Protein AF-A0A7X0P338-F1 (afdb_monomer_lite)

Sequence (722 aa):
MFGAGEASGPGDATGRALQEVAGAELYRRNAFRITGLSTYADRRAIRERRQKVNTALQVGADVDLGHDLPVEADEVRAAFDRLLDDPRRRLVDELFWLWDTPDATCPCVRSLHKDHDAAVRAHSAALDLEVGGPSSGRLELEKLWTEAAAQWKAILRRAAFWEHVRHRLAALDDRQLDESAVDVLRRELPSALVRPLIELAGRPGDQQGRRADLARRWPAPELVVDDRLEELAAPMYETLRTTLNAAGGLLDDGEPERAAGRVYGKVLPGLNRLNALVPHARHRRTRALREDVAILLNNCAMALLDSEGPAAGQRGRRWLDTARDLTTDPGTVETIEQNRNVLSQVTETFQTIKDEATALVRTGRPEVARAYLDYIEEQLGDVPGIERVARLRLDLGLTRVSPGPGPRYTSSVPYVPAPRRGRGLRVAFWVAVLAGAGLLLGQCSGTFSGWSSSAASESGRSTVFADAVADNVPAGSCVSSQAGWESGETGIPTVPCDEPHWGEVLGYVPLGEAVSPYPGGDQVRATAELECRRLQLRQERLPPNQYKIGYLLPGEKRWNKGGGRYENYAPCVVSRIGDEPYADSHVEDPPPLPHGVVVWMDLFGERIADNPPVGSCVRSRRTWGASPQSVDIVRCEEPHWAENGAYVKLYDPEDRWPGDARVFFKAEDECAEATSGIAPVALYRIDTIWPRKDRWEKKNGQIYAVCLVSRADGQELTGRLS

pLDDT: mean 83.09, std 17.4, range [24.38, 98.12]

Radius of gyration: 36.52 Å; chains: 1; bounding box: 109×52×108 Å

Structure (mmCIF, N/CA/C/O backbone):
data_AF-A0A7X0P338-F1
#
_entry.id   AF-A0A7X0P338-F1
#
loop_
_atom_site.group_PDB
_atom_site.id
_atom_site.type_symbol
_atom_site.label_atom_id
_atom_site.label_alt_id
_atom_site.label_comp_id
_atom_site.label_asym_id
_atom_site.label_entity_id
_atom_site.label_seq_id
_atom_site.pdbx_PDB_ins_code
_atom_site.Cartn_x
_atom_site.Cartn_y
_atom_site.Cartn_z
_atom_site.occupancy
_atom_site.B_iso_or_equiv
_atom_site.auth_seq_id
_atom_site.auth_comp_id
_atom_site.auth_asym_id
_atom_site.auth_atom_id
_atom_site.pdbx_PDB_model_num
ATOM 1 N N . MET A 1 1 ? 15.046 30.350 -15.600 1.00 40.16 1 MET A N 1
ATOM 2 C CA . MET A 1 1 ? 16.138 30.269 -16.600 1.00 40.16 1 MET A CA 1
ATOM 3 C C . MET A 1 1 ? 17.410 29.937 -15.826 1.00 40.16 1 MET A C 1
ATOM 5 O O . MET A 1 1 ? 17.505 30.444 -14.720 1.00 40.16 1 MET A O 1
ATOM 9 N N . PHE A 1 2 ? 18.296 29.091 -16.377 1.00 31.91 2 PHE A N 1
ATOM 10 C CA . PHE A 1 2 ? 19.268 28.180 -15.715 1.00 31.91 2 PHE A CA 1
ATOM 11 C C . PHE A 1 2 ? 18.597 26.873 -15.227 1.00 31.91 2 PHE A C 1
ATOM 13 O O . PHE A 1 2 ? 17.772 26.933 -14.329 1.00 31.91 2 PHE A O 1
ATOM 20 N N . GLY A 1 3 ? 18.801 25.670 -15.778 1.00 33.12 3 GLY A N 1
ATOM 21 C CA . GLY A 1 3 ? 19.659 25.209 -16.873 1.00 33.12 3 GLY A CA 1
ATOM 22 C C . GLY A 1 3 ? 20.661 24.149 -16.408 1.00 33.12 3 GLY A C 1
ATOM 23 O O . GLY A 1 3 ? 21.732 24.526 -15.957 1.00 33.12 3 GLY A O 1
ATOM 24 N N . ALA A 1 4 ? 20.314 22.866 -16.559 1.00 31.19 4 ALA A N 1
ATOM 25 C CA . ALA A 1 4 ? 21.199 21.755 -16.938 1.00 31.19 4 ALA A CA 1
ATOM 26 C C . ALA A 1 4 ? 20.333 20.489 -17.068 1.00 31.19 4 ALA A C 1
ATOM 28 O O . ALA A 1 4 ? 20.027 19.830 -16.081 1.00 31.19 4 ALA A O 1
ATOM 29 N N . GLY A 1 5 ? 19.870 20.194 -18.284 1.00 33.66 5 GLY A N 1
ATOM 30 C CA . GLY A 1 5 ? 19.345 18.869 -18.588 1.00 33.66 5 GLY A CA 1
ATOM 31 C C . GLY A 1 5 ? 20.522 17.905 -18.630 1.00 33.66 5 GLY A C 1
ATOM 32 O O . GLY A 1 5 ? 21.395 18.057 -19.485 1.00 33.66 5 GLY A O 1
ATOM 33 N N . GLU A 1 6 ? 20.561 16.948 -17.706 1.00 35.00 6 GLU A N 1
ATOM 34 C CA . GLU A 1 6 ? 21.364 15.746 -17.897 1.00 35.00 6 GLU A CA 1
ATOM 35 C C . GLU A 1 6 ? 20.928 15.121 -19.221 1.00 35.00 6 GLU A C 1
ATOM 37 O O . GLU A 1 6 ? 19.751 14.826 -19.440 1.00 35.00 6 GLU A O 1
ATOM 42 N N . ALA A 1 7 ? 21.864 15.008 -20.158 1.00 38.12 7 ALA A N 1
ATOM 43 C CA . ALA A 1 7 ? 21.600 14.351 -21.420 1.00 38.12 7 ALA A CA 1
ATOM 44 C C . ALA A 1 7 ? 21.310 12.872 -21.129 1.00 38.12 7 ALA A C 1
ATOM 46 O O . ALA A 1 7 ? 22.232 12.106 -20.859 1.00 38.12 7 ALA A O 1
ATOM 47 N N . SER A 1 8 ? 20.031 12.489 -21.172 1.00 53.72 8 SER A N 1
ATOM 48 C CA . SER A 1 8 ? 19.572 11.100 -21.220 1.00 53.72 8 SER A CA 1
ATOM 49 C C . SER A 1 8 ? 20.478 10.282 -22.143 1.00 53.72 8 SER A C 1
ATOM 51 O O . SER A 1 8 ? 20.498 10.523 -23.354 1.00 53.72 8 SER A O 1
ATOM 53 N N . GLY A 1 9 ? 21.235 9.333 -21.589 1.00 63.59 9 GLY A N 1
ATOM 54 C CA . GLY A 1 9 ? 22.092 8.453 -22.383 1.00 63.59 9 GLY A CA 1
ATOM 55 C C . GLY A 1 9 ? 21.292 7.641 -23.421 1.00 63.59 9 GLY A C 1
ATOM 56 O O . GLY A 1 9 ? 20.067 7.517 -23.301 1.00 63.59 9 GLY A O 1
ATOM 57 N N . PRO A 1 10 ? 21.953 7.050 -24.434 1.00 63.44 10 PRO A N 1
ATOM 58 C CA . PRO A 1 10 ? 21.315 6.220 -25.468 1.00 63.44 10 PRO A CA 1
ATOM 59 C C . PRO A 1 10 ? 20.356 5.149 -24.914 1.00 63.44 10 PRO A C 1
ATOM 61 O O . PRO A 1 10 ? 19.251 4.956 -25.438 1.00 63.44 10 PRO A O 1
ATOM 64 N N . GLY A 1 11 ? 20.737 4.512 -23.802 1.00 66.50 11 GLY A N 1
ATOM 65 C CA . GLY A 1 11 ? 19.905 3.551 -23.081 1.00 66.50 11 GLY A CA 1
ATOM 66 C C . GLY A 1 11 ? 18.591 4.133 -22.538 1.00 66.50 11 GLY A C 1
ATOM 67 O O . GLY A 1 11 ? 17.542 3.517 -22.709 1.00 66.50 11 GLY A O 1
ATOM 68 N N . ASP A 1 12 ? 18.601 5.336 -21.957 1.00 77.31 12 ASP A N 1
ATOM 69 C CA . ASP A 1 12 ? 17.399 5.974 -21.389 1.00 77.31 12 ASP A CA 1
ATOM 70 C C . ASP A 1 12 ? 16.365 6.325 -22.477 1.00 77.31 12 ASP A C 1
ATOM 72 O O . ASP A 1 12 ? 15.158 6.125 -22.328 1.00 77.31 12 ASP A O 1
ATOM 76 N N . ALA A 1 13 ? 16.831 6.768 -23.646 1.00 84.75 13 ALA A N 1
ATOM 77 C CA . ALA A 1 13 ? 15.952 6.997 -24.792 1.00 84.75 13 ALA A CA 1
ATOM 78 C C . ALA A 1 13 ? 15.356 5.694 -25.362 1.00 84.75 13 ALA A C 1
ATOM 80 O O . ALA A 1 13 ? 14.193 5.676 -25.765 1.00 84.75 13 ALA A O 1
ATOM 81 N N . THR A 1 14 ? 16.120 4.596 -25.359 1.00 88.75 14 THR A N 1
ATOM 82 C CA . THR A 1 14 ? 15.627 3.274 -25.785 1.00 88.75 14 THR A CA 1
ATOM 83 C C . THR A 1 14 ? 14.569 2.736 -24.817 1.00 88.75 14 THR A C 1
ATOM 85 O O . THR A 1 14 ? 13.528 2.243 -25.252 1.00 88.75 14 THR A O 1
ATOM 88 N N . GLY A 1 15 ? 14.784 2.901 -23.507 1.00 89.12 15 GLY A N 1
ATOM 89 C CA . GLY A 1 15 ? 13.795 2.568 -22.479 1.00 89.12 15 GLY A CA 1
ATOM 90 C C . GLY A 1 15 ? 12.488 3.343 -22.656 1.00 89.12 15 GLY A C 1
ATOM 91 O O . GLY A 1 15 ? 11.410 2.749 -22.628 1.00 89.12 15 GLY A O 1
ATOM 92 N N . ARG A 1 16 ? 12.565 4.650 -22.942 1.00 90.19 16 ARG A N 1
ATOM 93 C CA . ARG A 1 16 ? 11.381 5.465 -23.268 1.00 90.19 16 ARG A CA 1
ATOM 94 C C . ARG A 1 16 ? 10.661 4.981 -24.524 1.00 90.19 16 ARG A C 1
ATOM 96 O O . ARG A 1 16 ? 9.446 4.816 -24.486 1.00 90.19 16 ARG A O 1
ATOM 103 N N . ALA A 1 17 ? 11.384 4.687 -25.605 1.00 90.44 17 ALA A N 1
ATOM 104 C CA . ALA A 1 17 ? 10.788 4.159 -26.835 1.00 90.44 17 ALA A CA 1
ATOM 105 C C . ALA A 1 17 ? 10.034 2.837 -26.600 1.00 90.44 17 ALA A C 1
ATOM 107 O O . ALA A 1 17 ? 8.948 2.638 -27.146 1.00 90.44 17 ALA A O 1
ATOM 108 N N . LEU A 1 18 ? 10.581 1.959 -25.754 1.00 94.00 18 LEU A N 1
ATOM 109 C CA . LEU A 1 18 ? 9.932 0.718 -25.335 1.00 94.00 18 LEU A CA 1
ATOM 110 C C . LEU A 1 18 ? 8.663 0.986 -24.511 1.00 94.00 18 LEU A C 1
ATOM 112 O O . LEU A 1 18 ? 7.624 0.372 -24.745 1.00 94.00 18 LEU A O 1
ATOM 116 N N . GLN A 1 19 ? 8.716 1.933 -23.573 1.00 89.69 19 GLN A N 1
ATOM 117 C CA . GLN A 1 19 ? 7.554 2.323 -22.776 1.00 89.69 19 GLN A CA 1
ATOM 118 C C . GLN A 1 19 ? 6.448 2.980 -23.617 1.00 89.69 19 GLN A C 1
ATOM 120 O O . GLN A 1 19 ? 5.275 2.803 -23.299 1.00 89.69 19 GLN A O 1
ATOM 125 N N . GLU A 1 20 ? 6.783 3.724 -24.670 1.00 90.81 20 GLU A N 1
ATOM 126 C CA . GLU A 1 20 ? 5.802 4.375 -25.550 1.00 90.81 20 GLU A CA 1
ATOM 127 C C . GLU A 1 20 ? 4.949 3.370 -26.338 1.00 90.81 20 GLU A C 1
ATOM 129 O O . GLU A 1 20 ? 3.773 3.633 -26.578 1.00 90.81 20 GLU A O 1
ATOM 134 N N . VAL A 1 21 ? 5.518 2.225 -26.739 1.00 90.38 21 VAL A N 1
ATOM 135 C CA . VAL A 1 21 ? 4.800 1.221 -27.551 1.00 90.38 21 VAL A CA 1
ATOM 136 C C . VAL A 1 21 ? 4.042 0.184 -26.728 1.00 90.38 21 VAL A C 1
ATOM 138 O O . VAL A 1 21 ? 3.121 -0.443 -27.244 1.00 90.38 21 VAL A O 1
ATOM 141 N N . ALA A 1 22 ? 4.421 -0.009 -25.463 1.00 90.44 22 ALA A N 1
ATOM 142 C CA . ALA A 1 22 ? 3.969 -1.095 -24.592 1.00 90.44 22 ALA A CA 1
ATOM 143 C C . ALA A 1 22 ? 2.525 -0.933 -24.057 1.00 90.44 22 ALA A C 1
ATOM 145 O O . ALA A 1 22 ? 2.285 -1.100 -22.863 1.00 90.44 22 ALA A O 1
ATOM 146 N N . GLY A 1 23 ? 1.565 -0.586 -24.918 1.00 91.56 23 GLY A N 1
ATOM 147 C CA . GLY A 1 23 ? 0.136 -0.462 -24.593 1.00 91.56 23 GLY A CA 1
ATOM 148 C C . GLY A 1 23 ? -0.735 -1.551 -25.228 1.00 91.56 23 GLY A C 1
ATOM 149 O O . GLY A 1 23 ? -0.247 -2.394 -25.976 1.00 91.56 23 GLY A O 1
ATOM 150 N N . ALA A 1 24 ? -2.046 -1.523 -24.974 1.00 90.81 24 ALA A N 1
ATOM 151 C CA . ALA A 1 24 ? -3.003 -2.523 -25.483 1.00 90.81 24 ALA A CA 1
ATOM 152 C C . ALA A 1 24 ? -2.979 -2.710 -27.019 1.00 90.81 24 ALA A C 1
ATOM 154 O O . ALA A 1 24 ? -3.278 -3.790 -27.522 1.00 90.81 24 ALA A O 1
ATOM 155 N N . GLU A 1 25 ? -2.573 -1.676 -27.758 1.00 90.50 25 GLU A N 1
ATOM 156 C CA . GLU A 1 25 ? -2.472 -1.668 -29.223 1.00 90.50 25 GLU A CA 1
ATOM 157 C C . GLU A 1 25 ? -1.057 -2.021 -29.742 1.00 90.50 25 GLU A C 1
ATOM 159 O O . GLU A 1 25 ? -0.769 -1.782 -30.916 1.00 90.50 25 GLU A O 1
ATOM 164 N N . LEU A 1 26 ? -0.177 -2.584 -28.895 1.00 94.25 26 LEU A N 1
ATOM 165 C CA . LEU A 1 26 ? 1.248 -2.869 -29.158 1.00 94.25 26 LEU A CA 1
ATOM 166 C C . LEU A 1 26 ? 1.518 -3.417 -30.567 1.00 94.25 26 LEU A C 1
ATOM 168 O O . LEU A 1 26 ? 2.338 -2.877 -31.307 1.00 94.25 26 LEU A O 1
ATOM 172 N N . TYR A 1 27 ? 0.808 -4.477 -30.954 1.00 93.50 27 TYR A N 1
ATOM 173 C CA . TYR A 1 27 ? 0.992 -5.110 -32.261 1.00 93.50 27 TYR A CA 1
ATOM 174 C C . TYR A 1 27 ? 0.167 -4.460 -33.366 1.00 93.50 27 TYR A C 1
ATOM 176 O O . TYR A 1 27 ? 0.539 -4.570 -34.527 1.00 93.50 27 TYR A O 1
ATOM 184 N N . ARG A 1 28 ? -0.967 -3.822 -33.054 1.00 90.44 28 ARG A N 1
ATOM 185 C CA . ARG A 1 28 ? -1.828 -3.165 -34.056 1.00 90.44 28 ARG A CA 1
ATOM 186 C C . ARG A 1 28 ? -1.184 -1.900 -34.604 1.00 90.44 28 ARG A C 1
ATOM 188 O O . ARG A 1 28 ? -1.274 -1.642 -35.797 1.00 90.44 28 ARG A O 1
ATOM 195 N N . ARG A 1 29 ? -0.484 -1.163 -33.739 1.00 91.56 29 ARG A N 1
ATOM 196 C CA . ARG A 1 29 ? 0.234 0.073 -34.075 1.00 91.56 29 ARG A CA 1
ATOM 197 C C . ARG A 1 29 ? 1.711 -0.131 -34.413 1.00 91.56 29 ARG A C 1
ATOM 199 O O . ARG A 1 29 ? 2.430 0.851 -34.579 1.00 91.56 29 ARG A O 1
ATOM 206 N N . ASN A 1 30 ? 2.166 -1.379 -34.518 1.00 94.62 30 ASN A N 1
ATOM 207 C CA . ASN A 1 30 ? 3.540 -1.674 -34.904 1.00 94.62 30 ASN A CA 1
ATOM 208 C C . ASN A 1 30 ? 3.817 -1.147 -36.322 1.00 94.62 30 ASN A C 1
ATOM 210 O O . ASN A 1 30 ? 3.061 -1.418 -37.260 1.00 94.62 30 ASN A O 1
ATOM 214 N N . ALA A 1 31 ? 4.912 -0.408 -36.489 1.00 95.19 31 ALA A N 1
ATOM 215 C CA . ALA A 1 31 ? 5.184 0.282 -37.747 1.00 95.19 31 ALA A CA 1
ATOM 216 C C . ALA A 1 31 ? 5.443 -0.676 -38.929 1.00 95.19 31 ALA A C 1
ATOM 218 O O . ALA A 1 31 ? 5.090 -0.363 -40.070 1.00 95.19 31 ALA A O 1
ATOM 219 N N . PHE A 1 32 ? 6.008 -1.861 -38.679 1.00 94.88 32 PHE A N 1
ATOM 220 C CA . PHE A 1 32 ? 6.225 -2.874 -39.717 1.00 94.88 32 PHE A CA 1
ATOM 221 C C . PHE A 1 32 ? 4.931 -3.577 -40.122 1.00 94.88 32 PHE A C 1
ATOM 223 O O . PHE A 1 32 ? 4.767 -3.893 -41.300 1.00 94.88 32 PHE A O 1
ATOM 230 N N . ARG A 1 33 ? 3.985 -3.749 -39.184 1.00 92.81 33 ARG A N 1
ATOM 231 C CA . ARG A 1 33 ? 2.625 -4.206 -39.507 1.00 92.81 33 ARG A CA 1
ATOM 232 C C . ARG A 1 33 ? 1.974 -3.237 -40.478 1.00 92.81 33 ARG A C 1
ATOM 234 O O . ARG A 1 33 ? 1.698 -3.630 -41.600 1.00 92.81 33 ARG A O 1
ATOM 241 N N . ILE A 1 34 ? 1.838 -1.972 -40.074 1.00 92.50 34 ILE A N 1
ATOM 242 C CA . ILE A 1 34 ? 1.128 -0.932 -40.839 1.00 92.50 34 ILE A CA 1
ATOM 243 C C . ILE A 1 34 ? 1.720 -0.741 -42.245 1.00 92.50 34 ILE A C 1
ATOM 245 O O . ILE A 1 34 ? 0.997 -0.497 -43.206 1.00 92.50 34 ILE A O 1
ATOM 249 N N . THR A 1 35 ? 3.046 -0.809 -42.386 1.00 92.56 35 THR A N 1
ATOM 250 C CA . THR A 1 35 ? 3.714 -0.530 -43.672 1.00 92.56 35 THR A CA 1
ATOM 251 C C . THR A 1 35 ? 3.844 -1.755 -44.587 1.00 92.56 35 THR A C 1
ATOM 253 O O . THR A 1 35 ? 4.142 -1.600 -45.783 1.00 92.56 35 THR A O 1
ATOM 256 N N . GLY A 1 36 ? 3.642 -2.962 -44.046 1.00 90.44 36 GLY A N 1
ATOM 257 C CA . GLY A 1 36 ? 3.884 -4.231 -44.735 1.00 90.44 36 GLY A CA 1
ATOM 258 C C . GLY A 1 36 ? 5.360 -4.493 -45.047 1.00 90.44 36 GLY A C 1
ATOM 259 O O . GLY A 1 36 ? 5.674 -5.246 -45.969 1.00 90.44 36 GLY A O 1
ATOM 260 N N . LEU A 1 37 ? 6.280 -3.814 -44.356 1.00 93.62 37 LEU A N 1
ATOM 261 C CA . LEU A 1 37 ? 7.718 -3.961 -44.568 1.00 93.62 37 LEU A CA 1
ATOM 262 C C . LEU A 1 37 ? 8.303 -5.091 -43.720 1.00 93.62 37 LEU A C 1
ATOM 264 O O . LEU A 1 37 ? 7.866 -5.348 -42.600 1.00 93.62 37 LEU A O 1
ATOM 268 N N . SER A 1 38 ? 9.356 -5.716 -44.246 1.00 94.00 38 SER A N 1
ATOM 269 C CA . SER A 1 38 ? 10.217 -6.602 -43.463 1.00 94.00 38 SER A CA 1
ATOM 270 C C . SER A 1 38 ? 10.964 -5.816 -42.381 1.00 94.00 38 SER A C 1
ATOM 272 O O . SER A 1 38 ? 11.378 -4.675 -42.607 1.00 94.00 38 SER A O 1
ATOM 274 N N . THR A 1 39 ? 11.209 -6.450 -41.232 1.00 95.25 39 THR A N 1
ATOM 275 C CA . THR A 1 39 ? 12.086 -5.922 -40.169 1.00 95.25 39 THR A CA 1
ATOM 276 C C . THR A 1 39 ? 13.528 -5.710 -40.653 1.00 95.25 39 THR A C 1
ATOM 278 O O . THR A 1 39 ? 14.253 -4.870 -40.116 1.00 95.25 39 THR A O 1
ATOM 281 N N . TYR A 1 40 ? 13.923 -6.378 -41.742 1.00 93.62 40 TYR A N 1
ATOM 282 C CA . TYR A 1 40 ? 15.228 -6.229 -42.389 1.00 93.62 40 TYR A CA 1
ATOM 283 C C . TYR A 1 40 ? 15.287 -5.133 -43.459 1.00 93.62 40 TYR A C 1
ATOM 285 O O . TYR A 1 40 ? 16.376 -4.839 -43.955 1.00 93.62 40 TYR A O 1
ATOM 293 N N . ALA A 1 41 ? 14.170 -4.466 -43.773 1.00 93.75 41 ALA A N 1
ATOM 294 C CA . ALA A 1 41 ? 14.136 -3.426 -44.798 1.00 93.75 41 ALA A CA 1
ATOM 295 C C . ALA A 1 41 ? 15.127 -2.289 -44.484 1.00 93.75 41 ALA A C 1
ATOM 297 O O . ALA A 1 41 ? 15.068 -1.646 -43.429 1.00 93.75 41 ALA A O 1
ATOM 298 N N . ASP A 1 42 ? 16.049 -2.012 -45.403 1.00 91.56 42 ASP A N 1
ATOM 299 C CA . ASP A 1 42 ? 17.002 -0.915 -45.245 1.00 91.56 42 ASP A CA 1
ATOM 300 C C . ASP A 1 42 ? 16.332 0.462 -45.450 1.00 91.56 42 ASP A C 1
ATOM 302 O O . ASP A 1 42 ? 15.169 0.584 -45.851 1.00 91.56 42 ASP A O 1
ATOM 306 N N . ARG A 1 43 ? 17.063 1.550 -45.165 1.00 91.81 43 ARG A N 1
ATOM 307 C CA . ARG A 1 43 ? 16.535 2.921 -45.324 1.00 91.81 43 ARG A CA 1
ATOM 308 C C . ARG A 1 43 ? 16.075 3.214 -46.757 1.00 91.81 43 ARG A C 1
ATOM 310 O O . ARG A 1 43 ? 15.183 4.042 -46.945 1.00 91.81 43 ARG A O 1
ATOM 317 N N . ARG A 1 44 ? 16.672 2.569 -47.762 1.00 93.00 44 ARG A N 1
ATOM 318 C CA . ARG A 1 44 ? 16.313 2.755 -49.169 1.00 93.00 44 ARG A CA 1
ATOM 319 C C . ARG A 1 44 ? 14.981 2.074 -49.474 1.00 93.00 44 ARG A C 1
ATOM 321 O O . ARG A 1 44 ? 14.083 2.746 -49.976 1.00 93.00 44 ARG A O 1
ATOM 328 N N . ALA A 1 45 ? 14.824 0.809 -49.099 1.00 93.50 45 ALA A N 1
ATOM 329 C CA . ALA A 1 45 ? 13.593 0.042 -49.241 1.00 93.50 45 ALA A CA 1
ATOM 330 C C . ALA A 1 45 ? 12.418 0.724 -48.523 1.00 93.50 45 ALA A C 1
ATOM 332 O O . ALA A 1 45 ? 11.330 0.836 -49.091 1.00 93.50 45 ALA A O 1
ATOM 333 N N . ILE A 1 46 ? 12.646 1.273 -47.320 1.00 94.81 46 ILE A N 1
ATOM 334 C CA . ILE A 1 46 ? 11.627 2.041 -46.587 1.00 94.81 46 ILE A CA 1
ATOM 335 C C . ILE A 1 46 ? 11.185 3.277 -47.388 1.00 94.81 46 ILE A C 1
ATOM 337 O O . ILE A 1 46 ? 9.987 3.520 -47.537 1.00 94.81 46 ILE A O 1
ATOM 341 N N . ARG A 1 47 ? 12.125 4.055 -47.946 1.00 94.38 47 ARG A N 1
ATOM 342 C CA . ARG A 1 47 ? 11.811 5.256 -48.747 1.00 94.38 47 ARG A CA 1
ATOM 343 C C . ARG A 1 47 ? 11.104 4.920 -50.059 1.00 94.38 47 ARG A C 1
ATOM 345 O O . ARG A 1 47 ? 10.143 5.598 -50.418 1.00 94.38 47 ARG A O 1
ATOM 352 N N . GLU A 1 48 ? 11.550 3.877 -50.753 1.00 94.00 48 GLU A N 1
ATOM 353 C CA . GLU A 1 48 ? 10.924 3.398 -51.990 1.00 94.00 48 GLU A CA 1
ATOM 354 C C . GLU A 1 48 ? 9.480 2.939 -51.731 1.00 94.00 48 GLU A C 1
ATOM 356 O O . GLU A 1 48 ? 8.554 3.350 -52.439 1.00 94.00 48 GLU A O 1
ATOM 361 N N . ARG A 1 49 ? 9.253 2.169 -50.658 1.00 93.12 49 ARG A N 1
ATOM 362 C CA . ARG A 1 49 ? 7.910 1.752 -50.238 1.00 93.12 49 ARG A CA 1
ATOM 363 C C . ARG A 1 49 ? 7.044 2.945 -49.834 1.00 93.12 49 ARG A C 1
ATOM 365 O O . ARG A 1 49 ? 5.909 3.028 -50.301 1.00 93.12 49 ARG A O 1
ATOM 372 N N . ARG A 1 50 ? 7.573 3.891 -49.047 1.00 93.75 50 ARG A N 1
ATOM 373 C CA . ARG A 1 50 ? 6.873 5.129 -48.658 1.00 93.75 50 ARG A CA 1
ATOM 374 C C . ARG A 1 50 ? 6.392 5.905 -49.881 1.00 93.75 50 ARG A C 1
ATOM 376 O O . ARG A 1 50 ? 5.238 6.325 -49.919 1.00 93.75 50 ARG A O 1
ATOM 383 N N . GLN A 1 51 ? 7.250 6.073 -50.890 1.00 91.56 51 GLN A N 1
ATOM 384 C CA . GLN A 1 51 ? 6.891 6.777 -52.121 1.00 91.56 51 GLN A CA 1
ATOM 385 C C . GLN A 1 51 ? 5.758 6.061 -52.866 1.00 91.56 51 GLN A C 1
ATOM 387 O O . GLN A 1 51 ? 4.793 6.707 -53.280 1.00 91.56 51 GLN A O 1
ATOM 392 N N . LYS A 1 52 ? 5.844 4.731 -53.002 1.00 89.62 52 LYS A N 1
ATOM 393 C CA . LYS A 1 52 ? 4.815 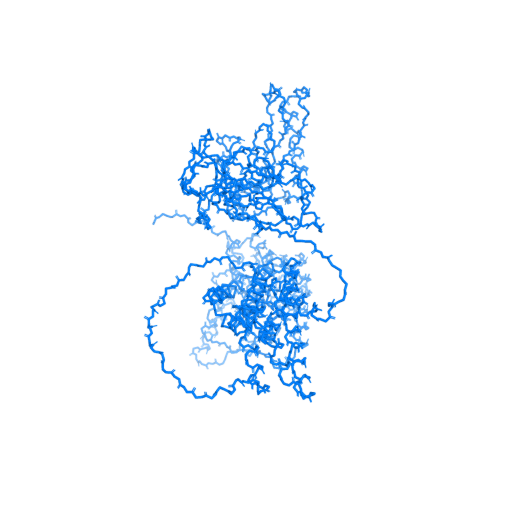3.918 -53.665 1.00 89.62 52 LYS A CA 1
ATOM 394 C C . LYS A 1 52 ? 3.463 4.021 -52.953 1.00 89.62 52 LYS A C 1
ATOM 396 O O . LYS A 1 52 ? 2.457 4.289 -53.603 1.00 89.62 52 LYS A O 1
ATOM 401 N N . VAL A 1 53 ? 3.452 3.853 -51.630 1.00 88.06 53 VAL A N 1
ATOM 402 C CA . VAL A 1 53 ? 2.231 3.882 -50.811 1.00 88.06 53 VAL A CA 1
ATOM 403 C C . VAL A 1 53 ? 1.602 5.277 -50.795 1.00 88.06 53 VAL A C 1
ATOM 405 O O . VAL A 1 53 ? 0.411 5.404 -51.056 1.00 88.06 53 VAL A O 1
ATOM 408 N N . ASN A 1 54 ? 2.388 6.340 -50.596 1.00 85.25 54 ASN A N 1
ATOM 409 C CA . ASN A 1 54 ? 1.863 7.709 -50.623 1.00 85.25 54 ASN A CA 1
ATOM 410 C C . ASN A 1 54 ? 1.265 8.083 -51.983 1.00 85.25 54 ASN A C 1
ATOM 412 O O . ASN A 1 54 ? 0.228 8.741 -52.025 1.00 85.25 54 ASN A O 1
ATOM 416 N N . THR A 1 55 ? 1.894 7.651 -53.080 1.00 85.94 55 THR A N 1
ATOM 417 C CA . THR A 1 55 ? 1.373 7.893 -54.434 1.00 85.94 55 THR A CA 1
ATOM 418 C C . THR A 1 55 ? 0.031 7.188 -54.630 1.00 85.94 55 THR A C 1
ATOM 420 O O . THR A 1 55 ? -0.905 7.798 -55.136 1.00 85.94 55 THR A O 1
ATOM 423 N N . ALA A 1 56 ? -0.090 5.933 -54.185 1.00 85.06 56 ALA A N 1
ATOM 424 C CA . ALA A 1 56 ? -1.330 5.168 -54.283 1.00 85.06 56 ALA A CA 1
ATOM 425 C C . ALA A 1 56 ? -2.466 5.774 -53.431 1.00 85.06 56 ALA A C 1
ATOM 427 O O . ALA A 1 56 ? -3.576 5.948 -53.931 1.00 85.06 56 ALA A O 1
ATOM 428 N N . LEU A 1 57 ? -2.167 6.209 -52.200 1.00 82.81 57 LEU A N 1
ATOM 429 C CA . LEU A 1 57 ? -3.129 6.896 -51.330 1.00 82.81 57 LEU A CA 1
ATOM 430 C C . LEU A 1 57 ? -3.592 8.246 -51.908 1.00 82.81 57 LEU A C 1
ATOM 432 O O . LEU A 1 57 ? -4.762 8.594 -51.788 1.00 82.81 57 LEU A O 1
ATOM 436 N N . GLN A 1 58 ? -2.704 9.007 -52.560 1.00 81.81 58 GLN A N 1
ATOM 437 C CA . GLN A 1 58 ? -3.057 10.285 -53.199 1.00 81.81 58 GLN A CA 1
ATOM 438 C C . GLN A 1 58 ? -4.039 10.128 -54.365 1.00 81.81 58 GLN A C 1
ATOM 440 O O . GLN A 1 58 ? -4.842 11.026 -54.606 1.00 81.81 58 GLN A O 1
ATOM 445 N N . VAL A 1 59 ? -3.979 9.005 -55.085 1.00 84.62 59 VAL A N 1
ATOM 446 C CA . VAL A 1 59 ? -4.877 8.718 -56.215 1.00 84.62 59 VAL A CA 1
ATOM 447 C C . VAL A 1 59 ? -6.107 7.896 -55.810 1.00 84.62 59 VAL A C 1
ATOM 449 O O . VAL A 1 59 ? -6.879 7.501 -56.680 1.00 84.62 59 VAL A O 1
ATOM 452 N N . GLY A 1 60 ? -6.297 7.636 -54.510 1.00 78.00 60 GLY A N 1
ATOM 453 C CA . GLY A 1 60 ? -7.416 6.846 -53.986 1.00 78.00 60 GLY A CA 1
ATOM 454 C C . GLY A 1 60 ? -7.388 5.371 -54.402 1.00 78.00 60 GLY A C 1
ATOM 455 O O . GLY A 1 60 ? -8.438 4.735 -54.439 1.00 78.00 60 GLY A O 1
ATOM 456 N N . ALA A 1 61 ? -6.216 4.841 -54.763 1.00 79.12 61 ALA A N 1
ATOM 457 C CA . ALA A 1 61 ? -6.055 3.431 -55.096 1.00 79.12 61 ALA A CA 1
ATOM 458 C C . ALA A 1 61 ? -5.955 2.588 -53.822 1.00 79.12 61 ALA A C 1
ATOM 460 O O . ALA A 1 61 ? -5.343 3.010 -52.839 1.00 79.12 61 ALA A O 1
ATOM 461 N N . ASP A 1 62 ? -6.514 1.379 -53.876 1.00 73.31 62 ASP A N 1
ATOM 462 C CA . ASP A 1 62 ? -6.337 0.395 -52.814 1.00 73.31 62 ASP A CA 1
ATOM 463 C C . ASP A 1 62 ? -4.858 -0.008 -52.717 1.00 73.31 62 ASP A C 1
ATOM 465 O O . ASP A 1 62 ? -4.181 -0.224 -53.732 1.00 73.31 62 ASP A O 1
ATOM 469 N N . VAL A 1 63 ? -4.335 -0.051 -51.494 1.00 74.50 63 VAL A N 1
ATOM 470 C CA . VAL A 1 63 ? -2.925 -0.331 -51.230 1.00 74.50 63 VAL A CA 1
ATOM 471 C C . VAL A 1 63 ? -2.827 -1.671 -50.537 1.00 74.50 63 VAL A C 1
ATOM 473 O O . VAL A 1 63 ? -3.186 -1.804 -49.374 1.00 74.50 63 VAL A O 1
ATOM 476 N N . ASP A 1 64 ? -2.235 -2.644 -51.223 1.00 77.81 64 ASP A N 1
ATOM 477 C CA . ASP A 1 64 ? -1.854 -3.897 -50.586 1.00 77.81 64 ASP A CA 1
ATOM 478 C C . ASP A 1 64 ? -0.712 -3.650 -49.584 1.00 77.81 64 ASP A C 1
ATOM 480 O O . ASP A 1 64 ? 0.458 -3.473 -49.959 1.00 77.81 64 ASP A O 1
ATOM 484 N N . LEU A 1 65 ? -1.076 -3.594 -48.303 1.00 76.88 65 LEU A N 1
ATOM 485 C CA . LEU A 1 65 ? -0.177 -3.494 -47.153 1.00 76.88 65 LEU A CA 1
ATOM 486 C C . LEU A 1 65 ? 0.214 -4.872 -46.594 1.00 76.88 65 LEU A C 1
ATOM 488 O O . LEU A 1 65 ? 0.948 -4.943 -45.613 1.00 76.88 65 LEU A O 1
ATOM 492 N N . GLY A 1 66 ? -0.228 -5.968 -47.220 1.00 70.81 66 GLY A N 1
ATOM 493 C CA . GLY A 1 66 ? 0.026 -7.329 -46.751 1.00 70.81 66 GLY A CA 1
ATOM 494 C C . GLY A 1 66 ? -0.835 -7.751 -45.556 1.00 70.81 66 GLY A C 1
ATOM 495 O O . GLY A 1 66 ? -0.520 -8.747 -44.903 1.00 70.81 66 GLY A O 1
ATOM 496 N N . HIS A 1 67 ? -1.899 -7.002 -45.247 1.00 73.56 67 HIS A N 1
ATOM 497 C CA . HIS A 1 67 ? -2.885 -7.328 -44.217 1.00 73.56 67 HIS A CA 1
ATOM 498 C C . HIS A 1 67 ? -4.243 -6.669 -44.501 1.00 73.56 67 HIS A C 1
ATOM 500 O O . HIS A 1 67 ? -4.300 -5.591 -45.087 1.00 73.56 67 HIS A O 1
ATOM 506 N N . ASP A 1 68 ? -5.315 -7.241 -43.952 1.00 71.44 68 ASP A N 1
ATOM 507 C CA . ASP A 1 68 ? -6.685 -6.720 -44.103 1.00 71.44 68 ASP A CA 1
ATOM 508 C C . ASP A 1 68 ? -7.091 -5.719 -43.000 1.00 71.44 68 ASP A C 1
ATOM 510 O O . ASP A 1 68 ? -8.274 -5.428 -42.817 1.00 71.44 68 ASP A O 1
ATOM 514 N N . LEU A 1 69 ? -6.139 -5.215 -42.200 1.00 68.56 69 LEU A N 1
ATOM 515 C CA . LEU A 1 69 ? -6.466 -4.228 -41.171 1.00 68.56 69 LEU A CA 1
ATOM 516 C C . LEU A 1 69 ? -6.851 -2.872 -41.780 1.00 68.56 69 LEU A C 1
ATOM 518 O O . LEU A 1 69 ? -6.118 -2.373 -42.637 1.00 68.56 69 LEU A O 1
ATOM 522 N N . PRO A 1 70 ? -7.913 -2.225 -41.267 1.00 71.69 70 PRO A N 1
ATOM 523 C CA . PRO A 1 70 ? -8.200 -0.839 -41.599 1.00 71.69 70 PRO A CA 1
ATOM 524 C C . PRO A 1 70 ? -7.122 0.059 -40.979 1.00 71.69 70 PRO A C 1
ATOM 526 O O . PRO A 1 70 ? -6.925 0.038 -39.764 1.00 71.69 70 PRO A O 1
ATOM 529 N N . VAL A 1 71 ? -6.420 0.826 -41.813 1.00 78.50 71 VAL A N 1
ATOM 530 C CA . VAL A 1 71 ? -5.418 1.812 -41.384 1.00 78.50 71 VAL A CA 1
ATOM 531 C C . VAL A 1 71 ? -5.645 3.126 -42.113 1.00 78.50 71 VAL A C 1
ATOM 533 O O . VAL A 1 71 ? -5.848 3.156 -43.328 1.00 78.50 71 VAL A O 1
ATOM 536 N N . GLU A 1 72 ? -5.599 4.226 -41.370 1.00 84.06 72 GLU A N 1
ATOM 537 C CA . GLU A 1 72 ? -5.800 5.553 -41.945 1.00 84.06 72 GLU A CA 1
ATOM 538 C C . GLU A 1 72 ? -4.522 6.053 -42.636 1.00 84.06 72 GLU A C 1
ATOM 540 O O . GLU A 1 72 ? -3.397 5.739 -42.235 1.00 84.06 72 GLU A O 1
ATOM 545 N N . ALA A 1 73 ? -4.666 6.896 -43.664 1.00 84.06 73 ALA A N 1
ATOM 546 C CA . ALA A 1 73 ? -3.523 7.406 -44.430 1.00 84.06 73 ALA A CA 1
ATOM 547 C C . ALA A 1 73 ? -2.487 8.147 -43.557 1.00 84.06 73 ALA A C 1
ATOM 549 O O . ALA A 1 73 ? -1.287 8.094 -43.834 1.00 84.06 73 ALA A O 1
ATOM 550 N N . ASP A 1 74 ? -2.935 8.826 -42.498 1.00 86.19 74 ASP A N 1
ATOM 551 C CA . ASP A 1 74 ? -2.054 9.510 -41.547 1.00 86.19 74 ASP A CA 1
ATOM 552 C C . ASP A 1 74 ? -1.291 8.533 -40.643 1.00 86.19 74 ASP A C 1
ATOM 554 O O . ASP A 1 74 ? -0.119 8.768 -40.348 1.00 86.19 74 ASP A O 1
ATOM 558 N N . GLU A 1 75 ? -1.896 7.400 -40.273 1.00 88.56 75 GLU A N 1
ATOM 559 C CA . GLU A 1 75 ? -1.226 6.346 -39.499 1.00 88.56 75 GLU A CA 1
ATOM 560 C C . GLU A 1 75 ? -0.118 5.681 -40.320 1.00 88.56 75 GLU A C 1
ATOM 562 O O . GLU A 1 75 ? 0.985 5.458 -39.820 1.00 88.56 75 GLU A O 1
ATOM 567 N N . VAL A 1 76 ? -0.371 5.448 -41.611 1.00 89.69 76 VAL A N 1
ATOM 568 C CA . VAL A 1 76 ? 0.629 4.917 -42.546 1.00 89.69 76 VAL A CA 1
ATOM 569 C C . VAL A 1 76 ? 1.822 5.868 -42.683 1.00 89.69 76 VAL A C 1
ATOM 571 O O . VAL A 1 76 ? 2.975 5.430 -42.647 1.00 89.69 76 VAL A O 1
ATOM 574 N N . ARG A 1 77 ? 1.577 7.182 -42.797 1.00 88.69 77 ARG A N 1
ATOM 575 C CA . ARG A 1 77 ? 2.652 8.193 -42.841 1.00 88.69 77 ARG A CA 1
ATOM 576 C C . ARG A 1 77 ? 3.462 8.207 -41.547 1.00 88.69 77 ARG A C 1
ATOM 578 O O . ARG A 1 77 ? 4.687 8.123 -41.617 1.00 88.69 77 ARG A O 1
ATOM 585 N N . ALA A 1 78 ? 2.786 8.236 -40.398 1.00 91.25 78 ALA A N 1
ATOM 586 C CA . ALA A 1 78 ? 3.429 8.222 -39.088 1.00 91.25 78 ALA A CA 1
ATOM 587 C C . ALA A 1 78 ? 4.272 6.954 -38.865 1.00 91.25 78 ALA A C 1
ATOM 589 O O . ALA A 1 78 ? 5.355 7.035 -38.286 1.00 91.25 78 ALA A O 1
ATOM 590 N N . ALA A 1 79 ? 3.826 5.797 -39.365 1.00 93.69 79 ALA A N 1
ATOM 591 C CA . ALA A 1 79 ? 4.593 4.556 -39.314 1.00 93.69 79 ALA A CA 1
ATOM 592 C C . ALA A 1 79 ? 5.891 4.647 -40.136 1.00 93.69 79 ALA A C 1
ATOM 594 O O . ALA A 1 79 ? 6.953 4.264 -39.647 1.00 93.69 79 ALA A O 1
ATOM 595 N N . PHE A 1 80 ? 5.851 5.210 -41.351 1.00 95.12 80 PHE A N 1
ATOM 596 C CA . PHE A 1 80 ? 7.070 5.430 -42.138 1.00 95.12 80 PHE A CA 1
ATOM 597 C C . PHE A 1 80 ? 8.037 6.420 -41.481 1.00 95.12 80 PHE A C 1
ATOM 599 O O . PHE A 1 80 ? 9.241 6.165 -41.484 1.00 95.12 80 PHE A O 1
ATOM 606 N N . ASP A 1 81 ? 7.533 7.529 -40.936 1.00 92.62 81 ASP A N 1
ATOM 607 C CA . ASP A 1 81 ? 8.359 8.511 -40.219 1.00 92.62 81 ASP A CA 1
ATOM 608 C C . ASP A 1 81 ? 9.024 7.859 -39.001 1.00 92.62 81 ASP A C 1
ATOM 610 O O . ASP A 1 81 ? 10.239 7.931 -38.831 1.00 92.62 81 ASP A O 1
ATOM 614 N N . ARG A 1 82 ? 8.265 7.070 -38.234 1.00 91.88 82 ARG A N 1
ATOM 615 C CA . ARG A 1 82 ? 8.780 6.309 -37.091 1.00 91.88 82 ARG A CA 1
ATOM 616 C C . ARG A 1 82 ? 9.915 5.343 -37.459 1.00 91.88 82 ARG A C 1
ATOM 618 O O . ARG A 1 82 ? 10.862 5.224 -36.686 1.00 91.88 82 ARG A O 1
ATOM 625 N N . LEU A 1 83 ? 9.852 4.685 -38.621 1.00 94.56 83 LEU A N 1
ATOM 626 C CA . LEU A 1 83 ? 10.913 3.785 -39.103 1.00 94.56 83 LEU A CA 1
ATOM 627 C C . LEU A 1 83 ? 12.166 4.519 -39.614 1.00 94.56 83 LEU A C 1
ATOM 629 O O . LEU A 1 83 ? 13.245 3.921 -39.656 1.00 94.56 83 LEU A O 1
ATOM 633 N N . LEU A 1 84 ? 12.033 5.777 -40.048 1.00 92.94 84 LEU A N 1
ATOM 634 C CA . LEU A 1 84 ? 13.119 6.561 -40.647 1.00 92.94 84 LEU A CA 1
ATOM 635 C C . LEU A 1 84 ? 13.823 7.488 -39.651 1.00 92.94 84 LEU A C 1
ATOM 637 O O . LEU A 1 84 ? 15.035 7.676 -39.779 1.00 92.94 84 LEU A O 1
ATOM 641 N N . ASP A 1 85 ? 13.083 8.055 -38.699 1.00 90.50 85 ASP A N 1
ATOM 642 C CA . ASP A 1 85 ? 13.542 9.187 -37.890 1.00 90.50 85 ASP A CA 1
ATOM 643 C C . ASP A 1 85 ? 14.322 8.766 -36.639 1.00 90.50 85 ASP A C 1
ATOM 645 O O . ASP A 1 85 ? 15.292 9.432 -36.274 1.00 90.50 85 ASP A O 1
ATOM 649 N N . ASP A 1 86 ? 13.931 7.665 -35.984 1.00 89.69 86 ASP A N 1
ATOM 650 C CA . ASP A 1 86 ? 14.569 7.207 -34.744 1.00 89.69 86 ASP A CA 1
ATOM 651 C C . ASP A 1 86 ? 14.914 5.704 -34.795 1.00 89.69 86 ASP A C 1
ATOM 653 O O . ASP A 1 86 ? 14.019 4.852 -34.716 1.00 89.69 86 ASP A O 1
ATOM 657 N N . PRO A 1 87 ? 16.211 5.342 -34.876 1.00 92.00 87 PRO A N 1
ATOM 658 C CA . PRO A 1 87 ? 16.644 3.948 -34.944 1.00 92.00 87 PRO A CA 1
ATOM 659 C C . PRO A 1 87 ? 16.322 3.155 -33.665 1.00 92.00 87 PRO A C 1
ATOM 661 O O . PRO A 1 87 ? 16.163 1.939 -33.739 1.00 92.00 87 PRO A O 1
ATOM 664 N N . ARG A 1 88 ? 16.169 3.811 -32.504 1.00 91.62 88 ARG A N 1
ATOM 665 C CA . ARG A 1 88 ? 15.787 3.155 -31.239 1.00 91.62 88 ARG A CA 1
ATOM 666 C C . ARG A 1 88 ? 14.331 2.724 -31.270 1.00 91.62 88 ARG A C 1
ATOM 668 O O . ARG A 1 88 ? 14.017 1.595 -30.903 1.00 91.62 88 ARG A O 1
ATOM 675 N N . ARG A 1 89 ? 13.445 3.600 -31.759 1.00 92.94 89 ARG A N 1
ATOM 676 C CA . ARG A 1 89 ? 12.026 3.272 -31.969 1.00 92.94 89 ARG A CA 1
ATOM 677 C C . ARG A 1 89 ? 11.879 2.159 -32.994 1.00 92.94 89 ARG A C 1
ATOM 679 O O . ARG A 1 89 ? 11.192 1.187 -32.711 1.00 92.94 89 ARG A O 1
ATOM 686 N N . ARG A 1 90 ? 12.604 2.251 -34.114 1.00 94.75 90 ARG A N 1
ATOM 687 C CA . ARG A 1 90 ? 12.668 1.176 -35.107 1.00 94.75 90 ARG A CA 1
ATOM 688 C C . ARG A 1 90 ? 13.090 -0.158 -34.481 1.00 94.75 90 ARG A C 1
ATOM 690 O O . ARG A 1 90 ? 12.400 -1.145 -34.692 1.00 94.75 90 ARG A O 1
ATOM 697 N N . LEU A 1 91 ? 14.183 -0.194 -33.713 1.00 95.44 91 LEU A N 1
ATOM 698 C CA . LEU A 1 91 ? 14.663 -1.422 -33.065 1.00 95.44 91 LEU A CA 1
ATOM 699 C C . LEU A 1 91 ? 13.604 -2.024 -32.128 1.00 95.44 91 LEU A C 1
ATOM 701 O O . LEU A 1 91 ? 13.395 -3.232 -32.126 1.00 95.44 91 LEU A O 1
ATOM 705 N N . VAL A 1 92 ? 12.904 -1.185 -31.363 1.00 96.12 92 VAL A N 1
ATOM 706 C CA . VAL A 1 92 ? 11.784 -1.610 -30.513 1.00 96.12 92 VAL A CA 1
ATOM 707 C C . VAL A 1 92 ? 10.635 -2.193 -31.346 1.00 96.12 92 VAL A C 1
ATOM 709 O O . VAL A 1 92 ? 10.115 -3.248 -30.997 1.00 96.12 92 VAL A O 1
ATOM 712 N N . ASP A 1 93 ? 10.255 -1.559 -32.457 1.00 96.25 93 ASP A N 1
ATOM 713 C CA . ASP A 1 93 ? 9.242 -2.102 -33.370 1.00 96.25 93 ASP A CA 1
ATOM 714 C C . ASP A 1 93 ? 9.687 -3.437 -34.002 1.00 96.25 93 ASP A C 1
ATOM 716 O O . ASP A 1 93 ? 8.849 -4.319 -34.187 1.00 96.25 93 ASP A O 1
ATOM 720 N N . GLU A 1 94 ? 10.987 -3.628 -34.272 1.00 96.50 94 GLU A N 1
ATOM 721 C CA . GLU A 1 94 ? 11.538 -4.908 -34.749 1.00 96.50 94 GLU A CA 1
ATOM 722 C C . GLU A 1 94 ? 11.356 -6.020 -33.697 1.00 96.50 94 GLU A C 1
ATOM 724 O O . GLU A 1 94 ? 10.977 -7.131 -34.060 1.00 96.50 94 GLU A O 1
ATOM 729 N N . LEU A 1 95 ? 11.545 -5.738 -32.398 1.00 97.00 95 LEU A N 1
ATOM 730 C CA . LEU A 1 95 ? 11.343 -6.719 -31.311 1.00 97.00 95 LEU A CA 1
ATOM 731 C C . LEU A 1 95 ? 9.899 -7.214 -31.187 1.00 97.00 95 LEU A C 1
ATOM 733 O O . LEU A 1 95 ? 9.662 -8.302 -30.673 1.00 97.00 95 LEU A O 1
ATOM 737 N N . PHE A 1 96 ? 8.925 -6.412 -31.610 1.00 97.31 96 PHE A N 1
ATOM 738 C CA . PHE A 1 96 ? 7.509 -6.768 -31.533 1.00 97.31 96 PHE A CA 1
ATOM 739 C C . PHE A 1 96 ? 6.930 -7.168 -32.890 1.00 97.31 96 PHE A C 1
ATOM 741 O O . PHE A 1 96 ? 5.710 -7.192 -33.044 1.00 97.31 96 PHE A O 1
ATOM 748 N N . TRP A 1 97 ? 7.775 -7.498 -33.869 1.00 96.69 97 TRP A N 1
ATOM 749 C CA . TRP A 1 97 ? 7.331 -7.926 -35.191 1.00 96.69 97 TRP A CA 1
ATOM 750 C C . TRP A 1 97 ? 8.083 -9.151 -35.714 1.00 96.69 97 TRP A C 1
ATOM 752 O O . TRP A 1 97 ? 8.897 -9.746 -35.022 1.00 96.69 97 TRP A O 1
ATOM 762 N N . LEU A 1 98 ? 7.745 -9.588 -36.924 1.00 96.06 98 LEU A N 1
ATOM 763 C CA . LEU A 1 98 ? 8.190 -10.868 -37.469 1.00 96.06 98 LEU A CA 1
ATOM 764 C C . LEU A 1 98 ? 9.623 -10.794 -38.016 1.00 96.06 98 LEU A C 1
ATOM 766 O O . LEU A 1 98 ? 9.979 -9.859 -38.739 1.00 96.06 98 LEU A O 1
ATOM 770 N N . TRP A 1 99 ? 10.438 -11.793 -37.683 1.00 95.50 99 TRP A N 1
ATOM 771 C CA . TRP A 1 99 ? 11.845 -11.920 -38.072 1.00 95.50 99 TRP A CA 1
ATOM 772 C C . TRP A 1 99 ? 12.072 -12.971 -39.162 1.00 95.50 99 TRP A C 1
ATOM 774 O O . TRP A 1 99 ? 13.070 -12.884 -39.882 1.00 95.50 99 TRP A O 1
ATOM 784 N N . ASP A 1 100 ? 11.198 -13.977 -39.303 1.00 93.38 100 ASP A N 1
ATOM 785 C CA . ASP A 1 100 ? 11.320 -15.016 -40.339 1.00 93.38 100 ASP A CA 1
ATOM 786 C C . ASP A 1 100 ? 10.857 -14.468 -41.697 1.00 93.38 100 ASP A C 1
ATOM 788 O O . ASP A 1 100 ? 9.748 -14.718 -42.173 1.00 93.38 100 ASP A O 1
ATOM 792 N N . THR A 1 101 ? 11.716 -13.649 -42.302 1.00 89.88 101 THR A N 1
ATOM 793 C CA . THR A 1 101 ? 11.477 -12.961 -43.574 1.00 89.88 101 THR A CA 1
ATOM 794 C C . THR A 1 101 ? 12.486 -13.418 -44.635 1.00 89.88 101 THR A C 1
ATOM 796 O O . THR A 1 101 ? 13.613 -13.791 -44.295 1.00 89.88 101 THR A O 1
ATOM 799 N N . PRO A 1 102 ? 12.122 -13.425 -45.934 1.00 86.56 102 PRO A N 1
ATOM 800 C CA . PRO A 1 102 ? 13.017 -13.905 -46.992 1.00 86.56 102 PRO A CA 1
ATOM 801 C C . PRO A 1 102 ? 14.325 -13.114 -47.120 1.00 86.56 102 PRO A C 1
ATOM 803 O O . PRO A 1 102 ? 15.316 -13.647 -47.613 1.00 86.56 102 PRO A O 1
ATOM 806 N N . ASP A 1 103 ? 14.315 -11.850 -46.700 1.00 88.31 103 ASP A N 1
ATOM 807 C CA . ASP A 1 103 ? 15.440 -10.917 -46.725 1.00 88.31 103 ASP A CA 1
ATOM 808 C C . ASP A 1 103 ? 16.240 -10.889 -45.412 1.00 88.31 103 ASP A C 1
ATOM 810 O O . ASP A 1 103 ? 17.147 -10.072 -45.268 1.00 88.31 103 ASP A O 1
ATOM 814 N N . ALA A 1 104 ? 15.962 -11.791 -44.465 1.00 87.94 104 ALA A N 1
ATOM 815 C CA . ALA A 1 104 ? 16.734 -11.903 -43.234 1.00 87.94 104 ALA A CA 1
ATOM 816 C C . ALA A 1 104 ? 18.204 -12.273 -43.514 1.00 87.94 104 ALA A C 1
ATOM 818 O O . ALA A 1 104 ? 18.512 -13.352 -44.022 1.00 87.94 104 ALA A O 1
ATOM 819 N N . THR A 1 105 ? 19.134 -11.393 -43.132 1.00 85.44 105 THR A N 1
ATOM 820 C CA . THR A 1 105 ? 20.579 -11.539 -43.408 1.00 85.44 105 THR A CA 1
ATOM 821 C C . THR A 1 105 ? 21.419 -11.971 -42.202 1.00 85.44 105 THR A C 1
ATOM 823 O O . THR A 1 105 ? 22.647 -12.004 -42.286 1.00 85.44 105 THR A O 1
ATOM 826 N N . CYS A 1 106 ? 20.802 -12.262 -41.056 1.00 85.56 106 CYS A N 1
ATOM 827 C CA . CYS A 1 106 ? 21.547 -12.563 -39.833 1.00 85.56 106 CYS A CA 1
ATOM 828 C C . CYS A 1 106 ? 22.122 -13.993 -39.820 1.00 85.56 106 CYS A C 1
ATOM 830 O O . CYS A 1 106 ? 21.510 -14.908 -40.374 1.00 85.56 106 CYS A O 1
ATOM 832 N N . PRO A 1 107 ? 23.230 -14.236 -39.096 1.00 87.12 107 PRO A N 1
ATOM 833 C CA . PRO A 1 107 ? 23.813 -15.573 -38.942 1.00 87.12 107 PRO A CA 1
ATOM 834 C C . PRO A 1 107 ? 23.046 -16.479 -37.954 1.00 87.12 107 PRO A C 1
ATOM 836 O O . PRO A 1 107 ? 23.541 -17.541 -37.579 1.00 87.12 107 PRO A O 1
ATOM 839 N N . CYS A 1 108 ? 21.866 -16.067 -37.482 1.00 90.19 108 CYS A N 1
ATOM 840 C CA . CYS A 1 108 ? 21.104 -16.787 -36.467 1.00 90.19 108 CYS A CA 1
ATOM 841 C C . CYS A 1 108 ? 20.581 -18.140 -36.971 1.00 90.19 108 CYS A C 1
ATOM 843 O O . CYS A 1 108 ? 20.268 -18.332 -38.147 1.00 90.19 108 CYS A O 1
ATOM 845 N N . VAL A 1 109 ? 20.402 -19.084 -36.045 1.00 88.19 109 VAL A N 1
ATOM 846 C CA . VAL A 1 109 ? 19.697 -20.337 -36.340 1.00 88.19 109 VAL A CA 1
ATOM 847 C C . VAL A 1 109 ? 18.236 -20.046 -36.696 1.00 88.19 109 VAL A C 1
ATOM 849 O O . VAL A 1 109 ? 17.550 -19.331 -35.968 1.00 88.19 109 VAL A O 1
ATOM 852 N N . ARG A 1 110 ? 17.722 -20.639 -37.783 1.00 84.94 110 ARG A N 1
ATOM 853 C CA . ARG A 1 110 ? 16.338 -20.405 -38.254 1.00 84.94 110 ARG A CA 1
ATOM 854 C C . ARG A 1 110 ? 15.267 -20.680 -37.195 1.00 84.94 110 ARG A C 1
ATOM 856 O O . ARG A 1 110 ? 14.218 -20.046 -37.208 1.00 84.94 110 ARG A O 1
ATOM 863 N N . SER A 1 111 ? 15.516 -21.611 -36.273 1.00 91.50 111 SER A N 1
ATOM 864 C CA . SER A 1 111 ? 14.588 -21.899 -35.174 1.00 91.50 111 SER A CA 1
ATOM 865 C C . SER A 1 111 ? 14.374 -20.697 -34.252 1.00 91.50 111 SER A C 1
ATOM 867 O O . SER A 1 111 ? 13.281 -20.546 -33.734 1.00 91.50 111 SER A O 1
ATOM 869 N N . LEU A 1 112 ? 15.368 -19.813 -34.081 1.00 95.44 112 LEU A N 1
ATOM 870 C CA . LEU A 1 112 ? 15.224 -18.623 -33.237 1.00 95.44 112 LEU A CA 1
ATOM 871 C C . LEU A 1 112 ? 14.130 -17.688 -33.765 1.00 95.44 112 LEU A C 1
ATOM 873 O O . LEU A 1 112 ? 13.298 -17.240 -32.984 1.00 95.44 112 LEU A O 1
ATOM 877 N N . HIS A 1 113 ? 14.122 -17.418 -35.074 1.00 95.44 113 HIS A N 1
ATOM 878 C CA . HIS A 1 113 ? 13.128 -16.533 -35.691 1.00 95.44 113 HIS A CA 1
ATOM 879 C C . HIS A 1 113 ? 11.739 -17.156 -35.638 1.00 95.44 113 HIS A C 1
ATOM 881 O O . HIS A 1 113 ? 10.783 -16.487 -35.278 1.00 95.44 113 HIS A O 1
ATOM 887 N N . LYS A 1 114 ? 11.632 -18.460 -35.915 1.00 95.50 114 LYS A N 1
ATOM 888 C CA . LYS A 1 114 ? 10.355 -19.176 -35.817 1.00 95.50 114 LYS A CA 1
ATOM 889 C C . LYS A 1 114 ? 9.781 -19.154 -34.405 1.00 95.50 114 LYS A C 1
ATOM 891 O O . LYS A 1 114 ? 8.587 -18.922 -34.248 1.00 95.50 114 LYS A O 1
ATOM 896 N N . ASP A 1 115 ? 10.623 -19.376 -33.398 1.00 97.00 115 ASP A N 1
ATOM 897 C CA . ASP A 1 115 ? 10.204 -19.335 -31.998 1.00 97.00 115 ASP A CA 1
ATOM 898 C C . ASP A 1 115 ? 9.759 -17.909 -31.616 1.00 97.00 115 ASP A C 1
ATOM 900 O O . ASP A 1 115 ? 8.710 -17.738 -30.995 1.00 97.00 115 ASP A O 1
ATOM 904 N N . HIS A 1 116 ? 10.516 -16.883 -32.026 1.00 97.62 116 HIS A N 1
ATOM 905 C CA . HIS A 1 116 ? 10.169 -15.472 -31.812 1.00 97.62 116 HIS A CA 1
ATOM 906 C C . HIS A 1 116 ? 8.835 -15.095 -32.456 1.00 97.62 116 HIS A C 1
ATOM 908 O O . HIS A 1 116 ? 7.942 -14.568 -31.795 1.00 97.62 116 HIS A O 1
ATOM 914 N N . ASP A 1 117 ? 8.671 -15.429 -33.729 1.00 97.38 117 ASP A N 1
ATOM 915 C CA . ASP A 1 117 ? 7.474 -15.117 -34.494 1.00 97.38 117 ASP A CA 1
ATOM 916 C C . ASP A 1 117 ? 6.250 -15.848 -33.940 1.00 97.38 117 ASP A C 1
ATOM 918 O O . ASP A 1 117 ? 5.151 -15.294 -33.951 1.00 97.38 117 ASP A O 1
ATOM 922 N N . ALA A 1 118 ? 6.421 -17.063 -33.407 1.00 97.25 118 ALA A N 1
ATOM 923 C CA . ALA A 1 118 ? 5.365 -17.757 -32.676 1.00 97.25 118 ALA A CA 1
ATOM 924 C C . ALA A 1 118 ? 4.944 -16.971 -31.421 1.00 97.25 118 ALA A C 1
ATOM 926 O O . ALA A 1 118 ? 3.749 -16.729 -31.242 1.00 97.25 118 ALA A O 1
ATOM 927 N N . ALA A 1 119 ? 5.908 -16.482 -30.627 1.00 97.06 119 ALA A N 1
ATOM 928 C CA . ALA A 1 119 ? 5.645 -15.669 -29.435 1.00 97.06 119 ALA A CA 1
ATOM 929 C C . ALA A 1 119 ? 4.917 -14.355 -29.767 1.00 97.06 119 ALA A C 1
ATOM 931 O O . ALA A 1 119 ? 3.950 -13.986 -29.094 1.00 97.06 119 ALA A O 1
ATOM 932 N N . VAL A 1 120 ? 5.348 -13.666 -30.830 1.00 97.31 120 VAL A N 1
ATOM 933 C CA . VAL A 1 120 ? 4.705 -12.448 -31.347 1.00 97.31 120 VAL A CA 1
ATOM 934 C C . VAL A 1 120 ? 3.273 -12.738 -31.791 1.00 97.31 120 VAL A C 1
ATOM 936 O O . VAL A 1 120 ? 2.354 -12.026 -31.391 1.00 97.31 120 VAL A O 1
ATOM 939 N N . ARG A 1 121 ? 3.046 -13.801 -32.574 1.00 96.12 121 ARG A N 1
ATOM 940 C CA . ARG A 1 121 ? 1.707 -14.156 -33.075 1.00 96.12 121 ARG A CA 1
ATOM 941 C C . ARG A 1 121 ? 0.755 -14.566 -31.957 1.00 96.12 121 ARG A C 1
ATOM 943 O O . ARG A 1 121 ? -0.377 -14.093 -31.952 1.00 96.12 121 ARG A O 1
ATOM 950 N N . ALA A 1 122 ? 1.199 -15.398 -31.014 1.00 95.31 122 ALA A N 1
ATOM 951 C CA . ALA A 1 122 ? 0.376 -15.821 -29.882 1.00 95.31 122 ALA A CA 1
ATOM 952 C C . ALA A 1 122 ? -0.034 -14.621 -29.015 1.00 95.31 122 ALA A C 1
ATOM 954 O O . ALA A 1 122 ? -1.208 -14.473 -28.674 1.00 95.31 122 ALA A O 1
ATOM 955 N N . HIS A 1 123 ? 0.910 -13.721 -28.722 1.00 96.12 123 HIS A N 1
ATOM 956 C CA . HIS A 1 123 ? 0.636 -12.526 -27.927 1.00 96.12 123 HIS A CA 1
ATOM 957 C C . HIS A 1 123 ? -0.254 -11.522 -28.677 1.00 96.12 123 HIS A C 1
ATOM 959 O O . HIS A 1 123 ? -1.211 -11.003 -28.103 1.00 96.12 123 HIS A O 1
ATOM 965 N N . SER A 1 124 ? -0.001 -11.299 -29.972 1.00 94.88 124 SER A N 1
ATOM 966 C CA . SER A 1 124 ? -0.850 -10.461 -30.826 1.00 94.88 124 SER A CA 1
ATOM 967 C C . SER A 1 124 ? -2.277 -10.993 -30.901 1.00 94.88 124 SER A C 1
ATOM 969 O O . SER A 1 124 ? -3.211 -10.213 -30.751 1.00 94.88 124 SER A O 1
ATOM 971 N N . ALA A 1 125 ? -2.463 -12.300 -31.100 1.00 92.12 125 ALA A N 1
ATOM 972 C CA . ALA A 1 125 ? -3.788 -12.912 -31.156 1.00 92.12 125 ALA A CA 1
ATOM 973 C C . ALA A 1 125 ? -4.523 -12.802 -29.810 1.00 92.12 125 ALA A C 1
ATOM 975 O O . ALA A 1 125 ? -5.716 -12.499 -29.786 1.00 92.12 125 ALA A O 1
ATOM 976 N N . ALA A 1 126 ? -3.811 -12.992 -28.692 1.00 93.00 126 ALA A N 1
ATOM 977 C CA . ALA A 1 126 ? -4.376 -12.809 -27.359 1.00 93.00 126 ALA A CA 1
ATOM 978 C C . ALA A 1 126 ? -4.872 -11.368 -27.148 1.00 93.00 126 ALA A C 1
ATOM 980 O O . ALA A 1 126 ? -6.007 -11.168 -26.719 1.00 93.00 126 ALA A O 1
ATOM 981 N N . LEU A 1 127 ? -4.059 -10.365 -27.501 1.00 91.94 127 LEU A N 1
ATOM 982 C CA . LEU A 1 127 ? -4.433 -8.952 -27.384 1.00 91.94 127 LEU A CA 1
ATOM 983 C C . LEU A 1 127 ? -5.575 -8.567 -28.330 1.00 91.94 127 LEU A C 1
ATOM 985 O O . LEU A 1 127 ? -6.508 -7.886 -27.906 1.00 91.94 127 LEU A O 1
ATOM 989 N N . ASP A 1 128 ? -5.550 -9.037 -29.578 1.00 88.62 128 ASP A N 1
ATOM 990 C CA . ASP A 1 128 ? -6.597 -8.748 -30.561 1.00 88.62 128 ASP A CA 1
ATOM 991 C C . ASP A 1 128 ? -7.970 -9.265 -30.093 1.00 88.62 128 ASP A C 1
ATOM 993 O O . ASP A 1 128 ? -8.967 -8.541 -30.196 1.00 88.62 128 ASP A O 1
ATOM 997 N N . LEU A 1 129 ? -8.015 -10.472 -29.516 1.00 87.62 129 LEU A N 1
ATOM 998 C CA . LEU A 1 129 ? -9.224 -11.036 -28.910 1.00 87.62 129 LEU A CA 1
ATOM 999 C C . LEU A 1 129 ? -9.645 -10.285 -27.639 1.00 87.62 129 LEU A C 1
ATOM 1001 O O . LEU A 1 129 ? -10.831 -10.029 -27.441 1.00 87.62 129 LEU A O 1
ATOM 1005 N N . GLU A 1 130 ? -8.694 -9.898 -26.786 1.00 87.44 130 GLU A N 1
ATOM 1006 C CA . GLU A 1 130 ? -8.973 -9.186 -25.534 1.00 87.44 130 GLU A CA 1
ATOM 1007 C C . GLU A 1 130 ? -9.566 -7.785 -25.778 1.00 87.44 130 GLU A C 1
ATOM 1009 O O . GLU A 1 130 ? -10.446 -7.340 -25.034 1.00 87.44 130 GLU A O 1
ATOM 1014 N N . VAL A 1 131 ? -9.122 -7.104 -26.841 1.00 83.50 131 VAL A N 1
ATOM 1015 C CA . VAL A 1 131 ? -9.658 -5.806 -27.284 1.00 83.50 131 VAL A CA 1
ATOM 1016 C C . VAL A 1 131 ? -11.006 -5.963 -28.004 1.00 83.50 131 VAL A C 1
ATOM 1018 O O . VAL A 1 131 ? -11.858 -5.083 -27.881 1.00 83.50 131 VAL A O 1
ATOM 1021 N N . GLY A 1 132 ? -11.229 -7.078 -28.711 1.00 74.00 132 GLY A N 1
ATOM 1022 C CA . GLY A 1 132 ? -12.453 -7.366 -29.474 1.00 74.00 132 GLY A CA 1
ATOM 1023 C C . GLY A 1 132 ? -13.726 -7.609 -28.645 1.00 74.00 132 GLY A C 1
ATOM 1024 O O . GLY A 1 132 ? -14.824 -7.589 -29.201 1.00 74.00 132 GLY A O 1
ATOM 1025 N N . GLY A 1 133 ? -13.612 -7.786 -27.324 1.00 66.94 133 GLY A N 1
ATOM 1026 C CA . GLY A 1 133 ? -14.750 -7.905 -26.403 1.00 66.94 133 GLY A CA 1
ATOM 1027 C C . GLY A 1 133 ? -15.175 -9.346 -26.054 1.00 66.94 133 GLY A C 1
ATOM 1028 O O . GLY A 1 133 ? -14.544 -10.309 -26.480 1.00 66.94 133 GLY A O 1
ATOM 1029 N N . PRO A 1 134 ? -16.232 -9.526 -25.231 1.00 57.31 134 PRO A N 1
ATOM 1030 C CA . PRO A 1 134 ? -16.469 -10.762 -24.468 1.00 57.31 134 PRO A CA 1
ATOM 1031 C C . PRO A 1 134 ? -17.010 -11.980 -25.251 1.00 57.31 134 PRO A C 1
ATOM 1033 O O . PRO A 1 134 ? -17.334 -12.994 -24.634 1.00 57.31 134 PRO A O 1
ATOM 1036 N N . SER A 1 135 ? -17.171 -11.912 -26.575 1.00 54.72 135 SER A N 1
ATOM 1037 C CA . SER A 1 135 ? -18.175 -12.738 -27.272 1.00 54.72 135 SER A CA 1
ATOM 1038 C C . SER A 1 135 ? -17.754 -14.151 -27.693 1.00 54.72 135 SER A C 1
ATOM 1040 O O . SER A 1 135 ? -18.630 -14.933 -28.056 1.00 54.72 135 SER A O 1
ATOM 1042 N N . SER A 1 136 ? -16.471 -14.530 -27.660 1.00 53.81 136 SER A N 1
ATOM 1043 C CA . SER A 1 136 ? -16.074 -15.875 -28.119 1.00 53.81 136 SER A CA 1
ATOM 1044 C C . SER A 1 136 ? -14.709 -16.321 -27.591 1.00 53.81 136 SER A C 1
ATOM 1046 O O . SER A 1 136 ? -13.751 -15.558 -27.614 1.00 53.81 136 SER A O 1
ATOM 1048 N N . GLY A 1 137 ? -14.618 -17.580 -27.143 1.00 68.56 137 GLY A N 1
ATOM 1049 C CA . GLY A 1 137 ? -13.335 -18.269 -26.965 1.00 68.56 137 GLY A CA 1
ATOM 1050 C C . GLY A 1 137 ? -12.583 -18.011 -25.656 1.00 68.56 137 GLY A C 1
ATOM 1051 O O . GLY A 1 137 ? -11.365 -17.956 -25.681 1.00 68.56 137 GLY A O 1
ATOM 1052 N N . ARG A 1 138 ? -13.232 -17.907 -24.484 1.00 75.19 138 ARG A N 1
ATOM 1053 C CA . ARG A 1 138 ? -12.506 -17.729 -23.196 1.00 75.19 138 ARG A CA 1
ATOM 1054 C C . ARG A 1 138 ? -11.389 -18.763 -22.968 1.00 75.19 138 ARG A C 1
ATOM 1056 O O . ARG A 1 138 ? -10.303 -18.395 -22.536 1.00 75.19 138 ARG A O 1
ATOM 1063 N N . LEU A 1 139 ? -11.653 -20.034 -23.273 1.00 79.25 139 LEU A N 1
ATOM 1064 C CA . LEU A 1 139 ? -10.649 -21.103 -23.182 1.00 79.25 139 LEU A CA 1
ATOM 1065 C C . LEU A 1 139 ? -9.511 -20.911 -24.193 1.00 79.25 139 LEU A C 1
ATOM 1067 O O . LEU A 1 139 ? -8.353 -21.170 -23.884 1.00 79.25 139 LEU A O 1
ATOM 1071 N N . GLU A 1 140 ? -9.838 -20.438 -25.394 1.00 85.69 140 GLU A N 1
ATOM 1072 C CA . GLU A 1 140 ? -8.863 -20.119 -26.437 1.00 85.69 140 GLU A CA 1
ATOM 1073 C C . GLU A 1 140 ? -7.994 -18.920 -26.038 1.00 85.69 140 GLU A C 1
ATOM 1075 O O . GLU A 1 140 ? -6.778 -18.974 -26.173 1.00 85.69 140 GLU A O 1
ATOM 1080 N N . LEU A 1 141 ? -8.586 -17.890 -25.440 1.00 87.94 141 LEU A N 1
ATOM 1081 C CA . LEU A 1 141 ? -7.896 -16.714 -24.920 1.00 87.94 141 LEU A CA 1
ATOM 1082 C C . LEU A 1 141 ? -6.942 -17.065 -23.771 1.00 87.94 141 LEU A C 1
ATOM 1084 O O . LEU A 1 141 ? -5.791 -16.637 -23.773 1.00 87.94 141 LEU A O 1
ATOM 1088 N N . GLU A 1 142 ? -7.383 -17.881 -22.809 1.00 85.88 142 GLU A N 1
ATOM 1089 C CA . GLU A 1 142 ? -6.516 -18.380 -21.732 1.00 85.88 142 GLU A CA 1
ATOM 1090 C C . GLU A 1 142 ? -5.363 -19.233 -22.283 1.00 85.88 142 GLU A C 1
ATOM 1092 O O . GLU A 1 142 ? -4.224 -19.105 -21.819 1.00 85.88 142 GLU A O 1
ATOM 1097 N N . LYS A 1 143 ? -5.629 -20.056 -23.307 1.00 89.75 143 LYS A N 1
ATOM 1098 C CA . LYS A 1 143 ? -4.595 -20.817 -24.013 1.00 89.75 143 LYS A CA 1
ATOM 1099 C C . LYS A 1 143 ? -3.585 -19.888 -24.691 1.00 89.75 143 LYS A C 1
ATOM 1101 O O . LYS A 1 143 ? -2.392 -20.076 -24.480 1.00 89.75 143 LYS A O 1
ATOM 1106 N N . LEU A 1 144 ? -4.039 -18.881 -25.440 1.00 92.44 144 LEU A N 1
ATOM 1107 C CA . LEU A 1 144 ? -3.173 -17.934 -26.151 1.00 92.44 144 LEU A CA 1
ATOM 1108 C C . LEU A 1 144 ? -2.294 -17.125 -25.191 1.00 92.44 144 LEU A C 1
ATOM 1110 O O . LEU A 1 144 ? -1.091 -17.023 -25.414 1.00 92.44 144 LEU A O 1
ATOM 1114 N N . TRP A 1 145 ? -2.853 -16.621 -24.085 1.00 93.06 145 TRP A N 1
ATOM 1115 C CA . TRP A 1 145 ? -2.074 -15.933 -23.048 1.00 93.06 145 TRP A CA 1
ATOM 1116 C C . TRP A 1 145 ? -1.016 -16.844 -22.415 1.00 93.06 145 TRP A C 1
ATOM 1118 O O . TRP A 1 145 ? 0.126 -16.427 -22.218 1.00 93.06 145 TRP A O 1
ATOM 1128 N N . THR A 1 146 ? -1.376 -18.096 -22.120 1.00 91.62 146 THR A N 1
ATOM 1129 C CA . THR A 1 146 ? -0.454 -19.082 -21.533 1.00 91.62 146 THR A CA 1
ATOM 1130 C C . THR A 1 146 ? 0.665 -19.451 -22.507 1.00 91.62 146 THR A C 1
ATOM 1132 O O . THR A 1 146 ? 1.832 -19.520 -22.119 1.00 91.62 146 THR A O 1
ATOM 1135 N N . GLU A 1 147 ? 0.321 -19.667 -23.776 1.00 95.00 147 GLU A N 1
ATOM 1136 C CA . GLU A 1 147 ? 1.263 -19.996 -24.842 1.00 95.00 147 GLU A CA 1
ATOM 1137 C C . GLU A 1 147 ? 2.233 -18.837 -25.099 1.00 95.00 147 GLU A C 1
ATOM 1139 O O . GLU A 1 147 ? 3.447 -19.046 -25.078 1.00 95.00 147 GLU A O 1
ATOM 1144 N N . ALA A 1 148 ? 1.718 -17.611 -25.217 1.00 96.38 148 ALA A N 1
ATOM 1145 C CA . ALA A 1 148 ? 2.527 -16.408 -25.369 1.00 96.38 148 ALA A CA 1
ATOM 1146 C C . ALA A 1 148 ? 3.504 -16.226 -24.197 1.00 96.38 148 ALA A C 1
ATOM 1148 O O . ALA A 1 148 ? 4.701 -16.029 -24.411 1.00 96.38 148 ALA A O 1
ATOM 1149 N N . ALA A 1 149 ? 3.024 -16.356 -22.955 1.00 95.19 149 ALA A N 1
ATOM 1150 C CA . ALA A 1 149 ? 3.860 -16.255 -21.761 1.00 95.19 149 ALA A CA 1
ATOM 1151 C C . ALA A 1 149 ? 4.977 -17.313 -21.755 1.00 95.19 149 ALA A C 1
ATOM 1153 O O . ALA A 1 149 ? 6.132 -17.004 -21.455 1.00 95.19 149 ALA A O 1
ATOM 1154 N N . ALA A 1 150 ? 4.655 -18.563 -22.105 1.00 95.50 150 ALA A N 1
ATOM 1155 C CA . ALA A 1 150 ? 5.626 -19.651 -22.158 1.00 95.50 150 ALA A CA 1
ATOM 1156 C C . ALA A 1 150 ? 6.691 -19.425 -23.244 1.00 95.50 150 ALA A C 1
ATOM 1158 O O . ALA A 1 150 ? 7.883 -19.598 -22.976 1.00 95.50 150 ALA A O 1
ATOM 1159 N N . GLN A 1 151 ? 6.279 -19.001 -24.442 1.00 97.19 151 GLN A N 1
ATOM 1160 C CA . GLN A 1 151 ? 7.173 -18.745 -25.571 1.00 97.19 151 GLN A CA 1
ATOM 1161 C C . GLN A 1 151 ? 8.101 -17.553 -25.293 1.00 97.19 151 GLN A C 1
ATOM 1163 O O . GLN A 1 151 ? 9.321 -17.696 -25.398 1.00 97.19 151 GLN A O 1
ATOM 1168 N N . TRP A 1 152 ? 7.567 -16.420 -24.819 1.00 97.19 152 TRP A N 1
ATOM 1169 C CA . TRP A 1 152 ? 8.387 -15.268 -24.425 1.00 97.19 152 TRP A CA 1
ATOM 1170 C C . TRP A 1 152 ? 9.367 -15.620 -23.303 1.00 97.19 152 TRP A C 1
ATOM 1172 O O . TRP A 1 152 ? 10.558 -15.324 -23.407 1.00 97.19 152 TRP A O 1
ATOM 1182 N N . LYS A 1 153 ? 8.918 -16.336 -22.263 1.00 95.44 153 LYS A N 1
ATOM 1183 C CA . LYS A 1 153 ? 9.797 -16.801 -21.176 1.00 95.44 153 LYS A CA 1
ATOM 1184 C C . LYS A 1 153 ? 10.949 -17.661 -21.690 1.00 95.44 153 LYS A C 1
ATOM 1186 O O . LYS A 1 153 ? 12.074 -17.526 -21.207 1.00 95.44 153 LYS A O 1
ATOM 1191 N N . ALA A 1 154 ? 10.671 -18.569 -22.626 1.00 95.50 154 ALA A N 1
ATOM 1192 C CA . ALA A 1 154 ? 11.680 -19.453 -23.193 1.00 95.50 154 ALA A CA 1
ATOM 1193 C C . ALA A 1 154 ? 12.721 -18.672 -24.005 1.00 95.50 154 ALA A C 1
ATOM 1195 O O . ALA A 1 154 ? 13.916 -18.926 -23.867 1.00 95.50 154 ALA A O 1
ATOM 1196 N N . ILE A 1 155 ? 12.286 -17.704 -24.813 1.00 96.00 155 ILE A N 1
ATOM 1197 C CA . ILE A 1 155 ? 13.153 -16.978 -25.749 1.00 96.00 155 ILE A CA 1
ATOM 1198 C C . ILE A 1 155 ? 13.998 -15.916 -25.044 1.00 96.00 155 ILE A C 1
ATOM 1200 O O . ILE A 1 155 ? 15.200 -15.855 -25.295 1.00 96.00 155 ILE A O 1
ATOM 1204 N N . LEU A 1 156 ? 13.427 -15.156 -24.102 1.00 95.00 156 LEU A N 1
ATOM 1205 C CA . LEU A 1 156 ? 14.144 -14.108 -23.355 1.00 95.00 156 LEU A CA 1
ATOM 1206 C C . LEU A 1 156 ? 15.353 -14.645 -22.568 1.00 95.00 156 LEU A C 1
ATOM 1208 O O . LEU A 1 156 ? 16.304 -13.912 -22.295 1.00 95.00 156 LEU A O 1
ATOM 1212 N N . ARG A 1 157 ? 15.341 -15.940 -22.226 1.00 94.19 157 ARG A N 1
ATOM 1213 C CA . ARG A 1 157 ? 16.436 -16.638 -21.530 1.00 94.19 157 ARG A CA 1
ATOM 1214 C C . ARG A 1 157 ? 17.569 -17.094 -22.453 1.00 94.19 157 ARG A C 1
ATOM 1216 O O . ARG A 1 157 ? 18.617 -17.502 -21.959 1.00 94.19 157 ARG A O 1
ATOM 1223 N N . ARG A 1 158 ? 17.384 -17.075 -23.776 1.00 94.88 158 ARG A N 1
ATOM 1224 C CA . ARG A 1 158 ? 18.384 -17.567 -24.736 1.00 94.88 158 ARG A CA 1
ATOM 1225 C C . ARG A 1 158 ? 19.389 -16.467 -25.055 1.00 94.88 158 ARG A C 1
ATOM 1227 O O . ARG A 1 158 ? 19.009 -15.398 -25.520 1.00 94.88 158 ARG A O 1
ATOM 1234 N N . ALA A 1 159 ? 20.681 -16.758 -24.913 1.00 94.19 159 ALA A N 1
ATOM 1235 C CA . ALA A 1 159 ? 21.744 -15.840 -25.334 1.00 94.19 159 ALA A CA 1
ATOM 1236 C C . ALA A 1 159 ? 21.626 -15.461 -26.825 1.00 94.19 159 ALA A C 1
ATOM 1238 O O . ALA A 1 159 ? 21.757 -14.289 -27.168 1.00 94.19 159 ALA A O 1
ATOM 1239 N N . ALA A 1 160 ? 21.255 -16.428 -27.675 1.00 95.00 160 ALA A N 1
ATOM 1240 C CA . ALA A 1 160 ? 21.065 -16.239 -29.114 1.00 95.00 160 ALA A CA 1
ATOM 1241 C C . ALA A 1 160 ? 20.021 -15.162 -29.472 1.00 95.00 160 ALA A C 1
ATOM 1243 O O . ALA A 1 160 ? 20.164 -14.493 -30.490 1.00 95.00 160 ALA A O 1
ATOM 1244 N N . PHE A 1 161 ? 18.991 -14.960 -28.637 1.00 96.69 161 PHE A N 1
ATOM 1245 C CA . PHE A 1 161 ? 18.028 -13.870 -28.827 1.00 96.69 161 PHE A CA 1
ATOM 1246 C C . PHE A 1 161 ? 18.721 -12.509 -28.697 1.00 96.69 161 PHE A C 1
ATOM 1248 O O . PHE A 1 161 ? 18.604 -11.655 -29.567 1.00 96.69 161 PHE A O 1
ATOM 1255 N N . TRP A 1 162 ? 19.523 -12.325 -27.650 1.00 96.19 162 TRP A N 1
ATOM 1256 C CA . TRP A 1 162 ? 20.243 -11.070 -27.429 1.00 96.19 162 TRP A CA 1
ATOM 1257 C C . TRP A 1 162 ? 21.406 -10.861 -28.406 1.00 96.19 162 TRP A C 1
ATOM 1259 O O . TRP A 1 162 ? 21.730 -9.725 -28.741 1.00 96.19 162 TRP A O 1
ATOM 1269 N N . GLU A 1 163 ? 22.017 -11.937 -28.901 1.00 95.06 163 GLU A N 1
ATOM 1270 C CA . GLU A 1 163 ? 22.979 -11.872 -30.008 1.00 95.06 163 GLU A CA 1
ATOM 1271 C C . GLU A 1 163 ? 22.326 -11.404 -31.310 1.00 95.06 163 GLU A C 1
ATOM 1273 O O . GLU A 1 163 ? 22.917 -10.591 -32.019 1.00 95.06 163 GLU A O 1
ATOM 1278 N N . HIS A 1 164 ? 21.096 -11.844 -31.595 1.00 95.81 164 HIS A N 1
ATOM 1279 C CA . HIS A 1 164 ? 20.320 -11.316 -32.714 1.00 95.81 164 HIS A CA 1
ATOM 1280 C C . HIS A 1 164 ? 20.079 -9.807 -32.557 1.00 95.81 164 HIS A C 1
ATOM 1282 O O . HIS A 1 164 ? 20.352 -9.050 -33.487 1.00 95.81 164 HIS A O 1
ATOM 1288 N N . VAL A 1 165 ? 19.646 -9.344 -31.377 1.00 96.12 165 VAL A N 1
ATOM 1289 C CA . VAL A 1 165 ? 19.419 -7.906 -31.121 1.00 96.12 165 VAL A CA 1
ATOM 1290 C C . VAL A 1 165 ? 20.704 -7.092 -31.317 1.00 96.12 165 VAL A C 1
ATOM 1292 O O . VAL A 1 165 ? 20.675 -6.060 -31.984 1.00 96.12 165 VAL A O 1
ATOM 1295 N N . ARG A 1 166 ? 21.852 -7.576 -30.825 1.00 95.19 166 ARG A N 1
ATOM 1296 C CA . ARG A 1 166 ? 23.164 -6.952 -31.081 1.00 95.19 166 ARG A CA 1
ATOM 1297 C C . ARG A 1 166 ? 23.529 -6.921 -32.560 1.00 95.19 166 ARG A C 1
ATOM 1299 O O . ARG A 1 166 ? 24.038 -5.916 -33.047 1.00 95.19 166 ARG A O 1
ATOM 1306 N N . HIS A 1 167 ? 23.268 -8.006 -33.285 1.00 94.00 167 HIS A N 1
ATOM 1307 C CA . HIS A 1 167 ? 23.493 -8.048 -34.726 1.00 94.00 167 HIS A CA 1
ATOM 1308 C C . HIS A 1 167 ? 22.638 -7.002 -35.453 1.00 94.00 167 HIS A C 1
ATOM 1310 O O . HIS A 1 167 ? 23.146 -6.303 -36.327 1.00 94.00 167 HIS A O 1
ATOM 1316 N N . ARG A 1 168 ? 21.364 -6.853 -35.070 1.00 94.75 168 ARG A N 1
ATOM 1317 C CA . ARG A 1 168 ? 20.480 -5.814 -35.614 1.00 94.75 168 ARG A CA 1
ATOM 1318 C C . ARG A 1 168 ? 20.982 -4.413 -35.290 1.00 94.75 168 ARG A C 1
ATOM 1320 O O . ARG A 1 168 ? 21.033 -3.581 -36.188 1.00 94.75 168 ARG A O 1
ATOM 1327 N N . LEU A 1 169 ? 21.434 -4.181 -34.062 1.00 93.81 169 LEU A N 1
ATOM 1328 C CA . LEU A 1 169 ? 22.045 -2.918 -33.656 1.00 93.81 169 LEU A CA 1
ATOM 1329 C C . LEU A 1 169 ? 23.241 -2.556 -34.549 1.00 93.81 169 LEU A C 1
ATOM 1331 O O . LEU A 1 169 ? 23.281 -1.461 -35.105 1.00 93.81 169 LEU A O 1
ATOM 1335 N N . ALA A 1 170 ? 24.162 -3.501 -34.760 1.00 91.88 170 ALA A N 1
ATOM 1336 C CA . ALA A 1 170 ? 25.314 -3.310 -35.639 1.00 91.88 170 ALA A CA 1
ATOM 1337 C C . ALA A 1 170 ? 24.912 -3.091 -37.108 1.00 91.88 170 ALA A C 1
ATOM 1339 O O . ALA A 1 170 ? 25.530 -2.289 -37.799 1.00 91.88 170 ALA A O 1
ATOM 1340 N N . ALA A 1 171 ? 23.869 -3.774 -37.590 1.00 91.38 171 ALA A N 1
ATOM 1341 C CA . ALA A 1 171 ? 23.377 -3.623 -38.959 1.00 91.38 171 ALA A CA 1
ATOM 1342 C C . ALA A 1 171 ? 22.673 -2.278 -39.211 1.00 91.38 171 ALA A C 1
ATOM 1344 O O . ALA A 1 171 ? 22.652 -1.809 -40.349 1.00 91.38 171 ALA A O 1
ATOM 1345 N N . LEU A 1 172 ? 22.079 -1.666 -38.179 1.00 90.88 172 LEU A N 1
ATOM 1346 C CA . LEU A 1 172 ? 21.512 -0.317 -38.268 1.00 90.88 172 LEU A CA 1
ATOM 1347 C C . LEU A 1 172 ? 22.596 0.770 -38.311 1.00 90.88 172 LEU A C 1
ATOM 1349 O O . LEU A 1 172 ? 22.320 1.840 -38.852 1.00 90.88 172 LEU A O 1
ATOM 1353 N N . ASP A 1 173 ? 23.787 0.479 -37.768 1.00 87.69 173 ASP A N 1
ATOM 1354 C CA . ASP A 1 173 ? 24.993 1.325 -37.779 1.00 87.69 173 ASP A CA 1
ATOM 1355 C C . ASP A 1 173 ? 24.698 2.803 -37.458 1.00 87.69 173 ASP A C 1
ATOM 1357 O O . ASP A 1 173 ? 25.039 3.724 -38.203 1.00 87.69 173 ASP A O 1
ATOM 1361 N N . ASP A 1 174 ? 23.980 3.039 -36.354 1.00 90.38 174 ASP A N 1
ATOM 1362 C CA . ASP A 1 174 ? 23.593 4.381 -35.922 1.00 90.38 174 ASP A CA 1
ATOM 1363 C C . ASP A 1 174 ? 24.189 4.709 -34.552 1.00 90.38 174 ASP A C 1
ATOM 1365 O O . ASP A 1 174 ? 23.991 3.989 -33.577 1.00 90.38 174 ASP A O 1
ATOM 1369 N N . ARG A 1 175 ? 24.873 5.855 -34.460 1.00 88.31 175 ARG A N 1
ATOM 1370 C CA . ARG A 1 175 ? 25.534 6.355 -33.240 1.00 88.31 175 ARG A CA 1
ATOM 1371 C C . ARG A 1 175 ? 24.610 6.521 -32.027 1.00 88.31 175 ARG A C 1
ATOM 1373 O O . ARG A 1 175 ? 25.099 6.741 -30.925 1.00 88.31 175 ARG A O 1
ATOM 1380 N N . GLN A 1 176 ? 23.291 6.527 -32.230 1.00 86.00 176 GLN A N 1
ATOM 1381 C CA . GLN A 1 176 ? 22.300 6.616 -31.152 1.00 86.00 176 GLN A CA 1
ATOM 1382 C C . GLN A 1 176 ? 22.023 5.270 -30.470 1.00 86.00 176 GLN A C 1
ATOM 1384 O O . GLN A 1 176 ? 21.254 5.234 -29.509 1.00 86.00 176 GLN A O 1
ATOM 1389 N N . LEU A 1 177 ? 22.602 4.180 -30.976 1.00 89.06 177 LEU A N 1
ATOM 1390 C CA . LEU A 1 177 ? 22.466 2.836 -30.445 1.00 89.06 177 LEU A CA 1
ATOM 1391 C C . LEU A 1 177 ? 23.844 2.273 -30.080 1.00 89.06 177 LEU A C 1
ATOM 1393 O O . LEU A 1 177 ? 24.753 2.239 -30.903 1.00 89.06 177 LEU A O 1
ATOM 1397 N N . ASP A 1 178 ? 23.977 1.793 -28.849 1.00 89.56 178 ASP A N 1
ATOM 1398 C CA . ASP A 1 178 ? 25.164 1.107 -28.336 1.00 89.56 178 ASP A CA 1
ATOM 1399 C C . ASP A 1 178 ? 24.750 -0.074 -27.434 1.00 89.56 178 ASP A C 1
ATOM 1401 O O . ASP A 1 178 ? 23.561 -0.358 -27.266 1.00 89.56 178 ASP A O 1
ATOM 1405 N N . GLU A 1 179 ? 25.713 -0.782 -26.836 1.00 90.25 179 GLU A N 1
ATOM 1406 C CA . GLU A 1 179 ? 25.413 -1.948 -25.987 1.00 90.25 179 GLU A CA 1
ATOM 1407 C C . GLU A 1 179 ? 24.522 -1.592 -24.778 1.00 90.25 179 GLU A C 1
ATOM 1409 O O . GLU A 1 179 ? 23.738 -2.430 -24.331 1.00 90.25 179 GLU A O 1
ATOM 1414 N N . SER A 1 180 ? 24.534 -0.334 -24.307 1.00 90.44 180 SER A N 1
ATOM 1415 C CA . SER A 1 180 ? 23.650 0.100 -23.215 1.00 90.44 180 SER A CA 1
ATOM 1416 C C . SER A 1 180 ? 22.169 -0.001 -23.595 1.00 90.44 180 SER A C 1
ATOM 1418 O O . SER A 1 180 ? 21.329 -0.284 -22.738 1.00 90.44 180 SER A O 1
ATOM 1420 N N . ALA A 1 181 ? 21.833 0.152 -24.883 1.00 90.62 181 ALA A N 1
ATOM 1421 C CA . ALA A 1 181 ? 20.479 -0.062 -25.384 1.00 90.62 181 ALA A CA 1
ATOM 1422 C C . ALA A 1 181 ? 20.049 -1.531 -25.228 1.00 90.62 181 ALA A C 1
ATOM 1424 O O . ALA A 1 181 ? 18.920 -1.797 -24.819 1.00 90.62 181 ALA A O 1
ATOM 1425 N N . VAL A 1 182 ? 20.948 -2.489 -25.482 1.00 93.69 182 VAL A N 1
ATOM 1426 C CA . VAL A 1 182 ? 20.673 -3.928 -25.319 1.00 93.69 182 VAL A CA 1
ATOM 1427 C C . VAL A 1 182 ? 20.466 -4.280 -23.848 1.00 93.69 182 VAL A C 1
ATOM 1429 O O . VAL A 1 182 ? 19.546 -5.034 -23.528 1.00 93.69 182 VAL A O 1
ATOM 1432 N N . ASP A 1 183 ? 21.266 -3.713 -22.945 1.00 91.94 183 ASP A N 1
ATOM 1433 C CA . ASP A 1 183 ? 21.120 -3.944 -21.504 1.00 91.94 183 ASP A CA 1
ATOM 1434 C C . ASP A 1 183 ? 19.810 -3.369 -20.950 1.00 91.94 183 ASP A C 1
ATOM 1436 O O . ASP A 1 183 ? 19.139 -4.017 -20.140 1.00 91.94 183 ASP A O 1
ATOM 1440 N N . VAL A 1 184 ? 19.395 -2.190 -21.427 1.00 93.44 184 VAL A N 1
ATOM 1441 C CA . VAL A 1 184 ? 18.080 -1.619 -21.104 1.00 93.44 184 VAL A CA 1
ATOM 1442 C C . VAL A 1 184 ? 16.959 -2.501 -21.644 1.00 93.44 184 VAL A C 1
ATOM 1444 O O . VAL A 1 184 ? 16.065 -2.868 -20.886 1.00 93.44 184 VAL A O 1
ATOM 1447 N N . LEU A 1 185 ? 17.013 -2.909 -22.916 1.00 94.38 185 LEU A N 1
ATOM 1448 C CA . LEU A 1 185 ? 16.008 -3.802 -23.500 1.00 94.38 185 LEU A CA 1
ATOM 1449 C C . LEU A 1 185 ? 15.923 -5.127 -22.732 1.00 94.38 185 LEU A C 1
ATOM 1451 O O . LEU A 1 185 ? 14.825 -5.592 -22.443 1.00 94.38 185 LEU A O 1
ATOM 1455 N N . ARG A 1 186 ? 17.056 -5.713 -22.328 1.00 94.25 186 ARG A N 1
ATOM 1456 C CA . ARG A 1 186 ? 17.080 -6.947 -21.528 1.00 94.25 186 ARG A CA 1
ATOM 1457 C C . ARG A 1 186 ? 16.365 -6.801 -20.194 1.00 94.25 186 ARG A C 1
ATOM 1459 O O . ARG A 1 186 ? 15.651 -7.719 -19.792 1.00 94.25 186 ARG A O 1
ATOM 1466 N N . ARG A 1 187 ? 16.550 -5.669 -19.520 1.00 92.31 187 ARG A N 1
ATOM 1467 C CA . ARG A 1 187 ? 15.923 -5.394 -18.226 1.00 92.31 187 ARG A CA 1
ATOM 1468 C C . ARG A 1 187 ? 14.434 -5.064 -18.354 1.00 92.31 187 ARG A C 1
ATOM 1470 O O . ARG A 1 187 ? 13.637 -5.557 -17.565 1.00 92.31 187 ARG A O 1
ATOM 1477 N N . GLU A 1 188 ? 14.062 -4.256 -19.343 1.00 93.50 188 GLU A N 1
ATOM 1478 C CA . GLU A 1 188 ? 12.729 -3.644 -19.427 1.00 93.50 188 GLU A CA 1
ATOM 1479 C C . GLU A 1 188 ? 11.731 -4.430 -20.297 1.00 93.50 188 GLU A C 1
ATOM 1481 O O . GLU A 1 188 ? 10.520 -4.319 -20.098 1.00 93.50 188 GLU A O 1
ATOM 1486 N N . LEU A 1 189 ? 12.196 -5.248 -21.253 1.00 95.31 189 LEU A N 1
ATOM 1487 C CA . LEU A 1 189 ? 11.322 -5.980 -22.183 1.00 95.31 189 LEU A CA 1
ATOM 1488 C C . LEU A 1 189 ? 10.303 -6.907 -21.491 1.00 95.31 189 LEU A C 1
ATOM 1490 O O . LEU A 1 189 ? 9.142 -6.890 -21.906 1.00 95.31 189 LEU A O 1
ATOM 1494 N N . PRO A 1 190 ? 10.645 -7.667 -20.427 1.00 94.12 190 PRO A N 1
ATOM 1495 C CA . PRO A 1 190 ? 9.652 -8.451 -19.688 1.00 94.12 190 PRO A CA 1
ATOM 1496 C C . PRO A 1 190 ? 8.477 -7.608 -19.169 1.00 94.12 190 PRO A C 1
ATOM 1498 O O . PRO A 1 190 ? 7.317 -7.997 -19.317 1.00 94.12 190 PRO A O 1
ATOM 1501 N N . SER A 1 191 ? 8.772 -6.428 -18.618 1.00 92.44 191 SER A N 1
ATOM 1502 C CA . SER A 1 191 ? 7.778 -5.482 -18.099 1.00 92.44 191 SER A CA 1
ATOM 1503 C C . SER A 1 191 ? 6.973 -4.825 -19.224 1.00 92.44 191 SER A C 1
ATOM 1505 O O . SER A 1 191 ? 5.763 -4.635 -19.104 1.00 92.44 191 SER A O 1
ATOM 1507 N N . ALA A 1 192 ? 7.615 -4.523 -20.354 1.00 94.75 192 ALA A N 1
ATOM 1508 C CA . ALA A 1 192 ? 6.942 -3.994 -21.537 1.00 94.75 192 ALA A CA 1
ATOM 1509 C C . ALA A 1 192 ? 5.953 -5.000 -22.150 1.00 94.75 192 ALA A C 1
ATOM 1511 O O . ALA A 1 192 ? 4.882 -4.609 -22.603 1.00 94.75 192 ALA A O 1
ATOM 1512 N N . LEU A 1 193 ? 6.274 -6.296 -22.115 1.00 95.81 193 LEU A N 1
ATOM 1513 C CA . LEU A 1 193 ? 5.408 -7.359 -22.628 1.00 95.81 193 LEU A CA 1
ATOM 1514 C C . LEU A 1 193 ? 4.126 -7.546 -21.801 1.00 95.81 193 LEU A C 1
ATOM 1516 O O . LEU A 1 193 ? 3.091 -7.863 -22.375 1.00 95.81 193 LEU A O 1
ATOM 1520 N N . VAL A 1 194 ? 4.160 -7.347 -20.479 1.00 95.56 194 VAL A N 1
ATOM 1521 C CA . VAL A 1 194 ? 2.966 -7.510 -19.619 1.00 95.56 194 VAL A CA 1
ATOM 1522 C C . VAL A 1 194 ? 2.09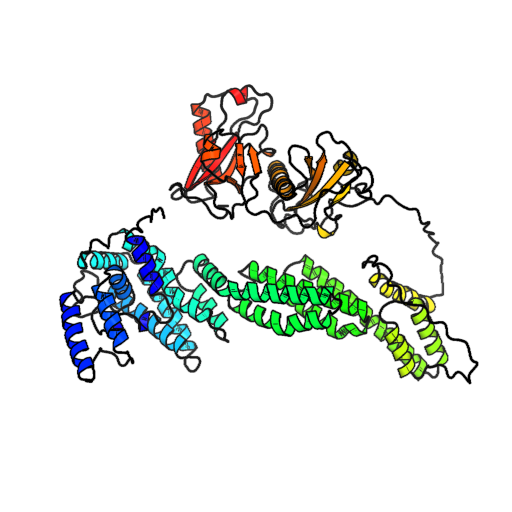7 -6.253 -19.544 1.00 95.56 194 VAL A C 1
ATOM 1524 O O . VAL A 1 194 ? 0.900 -6.331 -19.263 1.00 95.56 194 VAL A O 1
ATOM 1527 N N . ARG A 1 195 ? 2.670 -5.076 -19.809 1.00 95.44 195 ARG A N 1
ATOM 1528 C CA . ARG A 1 195 ? 1.979 -3.788 -19.670 1.00 95.44 195 ARG A CA 1
ATOM 1529 C C . ARG A 1 195 ? 0.660 -3.670 -20.457 1.00 95.44 195 ARG A C 1
ATOM 1531 O O . ARG A 1 195 ? -0.292 -3.167 -19.859 1.00 95.44 195 ARG A O 1
ATOM 1538 N N . PRO A 1 196 ? 0.526 -4.170 -21.704 1.00 94.50 196 PRO A N 1
ATOM 1539 C CA . PRO A 1 196 ? -0.755 -4.190 -22.414 1.00 94.50 196 PRO A CA 1
ATOM 1540 C C . PRO A 1 196 ? -1.875 -4.874 -21.612 1.00 94.50 196 PRO A C 1
ATOM 1542 O O . PRO A 1 196 ? -3.002 -4.386 -21.547 1.00 94.50 196 PRO A O 1
ATOM 1545 N N . LEU A 1 197 ? -1.557 -5.984 -20.942 1.00 93.19 197 LEU A N 1
ATOM 1546 C CA . LEU A 1 197 ? -2.507 -6.730 -20.121 1.00 93.19 197 LEU A CA 1
ATOM 1547 C C . LEU A 1 197 ? -2.854 -5.992 -18.818 1.00 93.19 197 LEU A C 1
ATOM 1549 O O . LEU A 1 197 ? -4.013 -6.009 -18.403 1.00 93.19 197 LEU A O 1
ATOM 1553 N N . ILE A 1 198 ? -1.883 -5.304 -18.205 1.00 94.81 198 ILE A N 1
ATOM 1554 C CA . ILE A 1 198 ? -2.108 -4.436 -17.034 1.00 94.81 198 ILE A CA 1
ATOM 1555 C C . ILE A 1 198 ? -3.045 -3.277 -17.402 1.00 94.81 198 ILE A C 1
ATOM 1557 O O . ILE A 1 198 ? -4.015 -3.019 -16.693 1.00 94.81 198 ILE A O 1
ATOM 1561 N N . GLU A 1 199 ? -2.825 -2.627 -18.547 1.00 92.81 199 GLU A N 1
ATOM 1562 C CA . GLU A 1 199 ? -3.706 -1.568 -19.054 1.00 92.81 199 GLU A CA 1
ATOM 1563 C C . GLU A 1 199 ? -5.145 -2.082 -19.250 1.00 92.81 199 GLU A C 1
ATOM 1565 O O . GLU A 1 199 ? -6.115 -1.449 -18.825 1.00 92.81 199 GLU A O 1
ATOM 1570 N N . LEU A 1 200 ? -5.297 -3.278 -19.829 1.00 91.38 200 LEU A N 1
ATOM 1571 C CA . LEU A 1 200 ? -6.598 -3.923 -20.019 1.00 91.38 200 LEU A CA 1
ATOM 1572 C C . LEU A 1 200 ? -7.260 -4.337 -18.695 1.00 91.38 200 LEU A C 1
ATOM 1574 O O . LEU A 1 200 ? -8.493 -4.341 -18.615 1.00 91.38 200 LEU A O 1
ATOM 1578 N N . ALA A 1 201 ? -6.483 -4.663 -17.658 1.00 92.31 201 ALA A N 1
ATOM 1579 C CA . ALA A 1 201 ? -6.988 -4.916 -16.307 1.00 92.31 201 ALA A CA 1
ATOM 1580 C C . ALA A 1 201 ? -7.539 -3.640 -15.641 1.00 92.31 201 ALA A C 1
ATOM 1582 O O . ALA A 1 201 ? -8.449 -3.712 -14.814 1.00 92.31 201 ALA A O 1
ATOM 1583 N N . GLY A 1 202 ? -7.057 -2.462 -16.043 1.00 89.38 202 GLY A N 1
ATOM 1584 C CA . GLY A 1 202 ? -7.585 -1.170 -15.594 1.00 89.38 202 GLY A CA 1
ATOM 1585 C C . GLY A 1 202 ? -8.989 -0.857 -16.106 1.00 89.38 202 GLY A C 1
ATOM 1586 O O . GLY A 1 202 ? -9.695 -0.042 -15.512 1.00 89.38 202 GLY A O 1
ATOM 1587 N N . ARG A 1 203 ? -9.432 -1.516 -17.186 1.00 88.25 203 ARG A N 1
ATOM 1588 C CA . ARG A 1 203 ? -10.778 -1.329 -17.741 1.00 88.25 203 ARG A CA 1
ATOM 1589 C C . ARG A 1 203 ? -11.813 -1.992 -16.815 1.00 88.25 203 ARG A C 1
ATOM 1591 O O . ARG A 1 203 ? -11.754 -3.211 -16.638 1.00 88.25 203 ARG A O 1
ATOM 1598 N N . PRO A 1 204 ? -12.774 -1.239 -16.243 1.00 81.00 204 PRO A N 1
ATOM 1599 C CA . PRO A 1 204 ? -13.775 -1.807 -15.344 1.00 81.00 204 PRO A CA 1
ATOM 1600 C C . PRO A 1 204 ? -14.624 -2.869 -16.049 1.00 81.00 204 PRO A C 1
ATOM 1602 O O . PRO A 1 204 ? -15.102 -2.646 -17.159 1.00 81.00 204 PRO A O 1
ATOM 1605 N N . GLY A 1 205 ? -14.849 -4.005 -15.391 1.00 83.12 205 GLY A N 1
ATOM 1606 C CA . GLY A 1 205 ? -15.666 -5.089 -15.933 1.00 83.12 205 GLY A CA 1
ATOM 1607 C C . GLY A 1 205 ? -15.484 -6.400 -15.174 1.00 83.12 205 GLY A C 1
ATOM 1608 O O . GLY A 1 205 ? -14.653 -6.508 -14.275 1.00 83.12 205 GLY A O 1
ATOM 1609 N N . ASP A 1 206 ? -16.251 -7.409 -15.567 1.00 82.19 206 ASP A N 1
ATOM 1610 C CA . ASP A 1 206 ? -16.197 -8.781 -15.046 1.00 82.19 206 ASP A CA 1
ATOM 1611 C C . ASP A 1 206 ? -14.835 -9.466 -15.276 1.00 82.19 206 ASP A C 1
ATOM 1613 O O . ASP A 1 206 ? -14.424 -10.318 -14.490 1.00 82.19 206 ASP A O 1
ATOM 1617 N N . GLN A 1 207 ? -14.103 -9.068 -16.321 1.00 85.50 207 GLN A N 1
ATOM 1618 C CA . GLN A 1 207 ? -12.790 -9.630 -16.662 1.00 85.50 207 GLN A CA 1
ATOM 1619 C C . GLN A 1 207 ? -11.607 -8.986 -15.917 1.00 85.50 207 GLN A C 1
ATOM 1621 O O . GLN A 1 207 ? -10.481 -9.465 -16.062 1.00 85.50 207 GLN A O 1
ATOM 1626 N N . GLN A 1 208 ? -11.824 -7.929 -15.123 1.00 88.44 208 GLN A N 1
ATOM 1627 C CA . GLN A 1 208 ? -10.749 -7.182 -14.450 1.00 88.44 208 GLN A CA 1
ATOM 1628 C C . GLN A 1 208 ? -9.842 -8.090 -13.605 1.00 88.44 208 GLN A C 1
ATOM 1630 O O . GLN A 1 208 ? -8.627 -8.098 -13.806 1.00 88.44 208 GLN A O 1
ATOM 1635 N N . GLY A 1 209 ? -10.425 -8.904 -12.718 1.00 89.44 209 GLY A N 1
ATOM 1636 C CA . GLY A 1 209 ? -9.644 -9.795 -11.853 1.00 89.44 209 GLY A CA 1
ATOM 1637 C C . GLY A 1 209 ? -8.885 -10.868 -12.630 1.00 89.44 209 GLY A C 1
ATOM 1638 O O . GLY A 1 209 ? -7.696 -11.072 -12.409 1.00 89.44 209 GLY A O 1
ATOM 1639 N N . ARG A 1 210 ? -9.527 -11.466 -13.644 1.00 89.88 210 ARG A N 1
ATOM 1640 C CA . ARG A 1 210 ? -8.880 -12.453 -14.523 1.00 89.88 210 ARG A CA 1
ATOM 1641 C C . ARG A 1 210 ? -7.633 -11.876 -15.197 1.00 89.88 210 ARG A C 1
ATOM 1643 O O . ARG A 1 210 ? -6.615 -12.557 -15.279 1.00 89.88 210 ARG A O 1
ATOM 1650 N N . ARG A 1 211 ? -7.717 -10.645 -15.711 1.00 91.69 211 ARG A N 1
ATOM 1651 C CA . ARG A 1 211 ? -6.597 -9.972 -16.390 1.00 91.69 211 ARG A CA 1
ATOM 1652 C C . ARG A 1 211 ? -5.458 -9.661 -15.424 1.00 91.69 211 ARG A C 1
ATOM 1654 O O . ARG A 1 211 ? -4.311 -9.931 -15.764 1.00 91.69 211 ARG A O 1
ATOM 1661 N N . ALA A 1 212 ? -5.768 -9.183 -14.219 1.00 93.44 212 ALA A N 1
ATOM 1662 C CA . ALA A 1 212 ? -4.770 -8.968 -13.172 1.00 93.44 212 ALA A CA 1
ATOM 1663 C C . ALA A 1 212 ? -4.051 -10.280 -12.794 1.00 93.44 212 ALA A C 1
ATOM 1665 O O . ALA A 1 212 ? -2.825 -10.324 -12.721 1.00 93.44 212 ALA A O 1
ATOM 1666 N N . ASP A 1 213 ? -4.791 -11.382 -12.652 1.00 91.38 213 ASP A N 1
ATOM 1667 C CA . ASP A 1 213 ? -4.221 -12.701 -12.346 1.00 91.38 213 ASP A CA 1
ATOM 1668 C C . ASP A 1 213 ? -3.406 -13.299 -13.499 1.00 91.38 213 ASP A C 1
ATOM 1670 O O . ASP A 1 213 ? -2.455 -14.052 -13.280 1.00 91.38 213 ASP A O 1
ATOM 1674 N N . LEU A 1 214 ? -3.771 -13.007 -14.749 1.00 91.38 214 LEU A N 1
ATOM 1675 C CA . LEU A 1 214 ? -2.949 -13.355 -15.908 1.00 91.38 214 LEU A CA 1
ATOM 1676 C C . LEU A 1 214 ? -1.655 -12.527 -15.928 1.00 91.38 214 LEU A C 1
ATOM 1678 O O . LEU A 1 214 ? -0.591 -13.102 -16.147 1.00 91.38 214 LEU A O 1
ATOM 1682 N N . ALA A 1 215 ? -1.721 -11.226 -15.625 1.00 93.75 215 ALA A N 1
ATOM 1683 C CA . ALA A 1 215 ? -0.547 -10.355 -15.569 1.00 93.75 215 ALA A CA 1
ATOM 1684 C C . ALA A 1 215 ? 0.470 -10.836 -14.524 1.00 93.75 215 ALA A C 1
ATOM 1686 O O . ALA A 1 215 ? 1.655 -10.939 -14.829 1.00 93.75 215 ALA A O 1
ATOM 1687 N N . ARG A 1 216 ? 0.015 -11.238 -13.330 1.00 91.88 216 ARG A N 1
ATOM 1688 C CA . ARG A 1 216 ? 0.888 -11.795 -12.275 1.00 91.88 216 ARG A CA 1
ATOM 1689 C C . ARG A 1 216 ? 1.579 -13.102 -12.661 1.00 91.88 216 ARG A C 1
ATOM 1691 O O . ARG A 1 216 ? 2.637 -13.420 -12.133 1.00 91.88 216 ARG A O 1
ATOM 1698 N N . ARG A 1 217 ? 0.983 -13.881 -13.569 1.00 90.50 217 ARG A N 1
ATOM 1699 C CA . ARG A 1 217 ? 1.560 -15.140 -14.074 1.00 90.50 217 ARG A CA 1
ATOM 1700 C C . ARG A 1 217 ? 2.506 -14.935 -15.259 1.00 90.50 217 ARG A C 1
ATOM 1702 O O . ARG A 1 217 ? 3.151 -15.895 -15.688 1.00 90.50 217 ARG A O 1
ATOM 1709 N N . TRP A 1 218 ? 2.581 -13.720 -15.802 1.00 92.19 218 TRP A N 1
ATOM 1710 C CA . TRP A 1 218 ? 3.467 -13.389 -16.912 1.00 92.19 218 TRP A CA 1
ATOM 1711 C C . TRP A 1 218 ? 4.942 -13.492 -16.487 1.00 92.19 218 TRP A C 1
ATOM 1713 O O . TRP A 1 218 ? 5.256 -13.262 -15.320 1.00 92.19 218 TRP A O 1
ATOM 1723 N N . PRO A 1 219 ? 5.884 -13.820 -17.392 1.00 88.75 219 PRO A N 1
ATOM 1724 C CA . PRO A 1 219 ? 7.320 -13.847 -17.097 1.00 88.75 219 PRO A CA 1
ATOM 1725 C C . PRO A 1 219 ? 7.938 -12.446 -16.916 1.00 88.75 219 PRO A C 1
ATOM 1727 O O . PRO A 1 219 ? 8.921 -12.120 -17.576 1.00 88.75 219 PRO A O 1
ATOM 1730 N N . ALA A 1 220 ? 7.386 -11.632 -16.020 1.00 89.12 220 ALA A N 1
ATOM 1731 C CA . ALA A 1 220 ? 7.931 -10.356 -15.562 1.00 89.12 220 ALA A CA 1
ATOM 1732 C C . ALA A 1 220 ? 8.238 -10.427 -14.051 1.00 89.12 220 ALA A C 1
ATOM 1734 O O . ALA A 1 220 ? 7.724 -11.320 -13.372 1.00 89.12 220 ALA A O 1
ATOM 1735 N N . PRO A 1 221 ? 9.081 -9.533 -13.503 1.00 85.62 221 PRO A N 1
ATOM 1736 C CA . PRO A 1 221 ? 9.293 -9.463 -12.059 1.00 85.62 221 PRO A CA 1
ATOM 1737 C C . PRO A 1 221 ? 7.970 -9.215 -11.315 1.00 85.62 221 PRO A C 1
ATOM 1739 O O . PRO A 1 221 ? 7.268 -8.252 -11.615 1.00 85.62 221 PRO A O 1
ATOM 1742 N N . GLU A 1 222 ? 7.643 -10.073 -10.345 1.00 84.31 222 GLU A N 1
ATOM 1743 C CA . GLU A 1 222 ? 6.357 -10.057 -9.625 1.00 84.31 222 GLU A CA 1
ATOM 1744 C C . GLU A 1 222 ? 6.092 -8.710 -8.938 1.00 84.31 222 GLU A C 1
ATOM 1746 O O . GLU A 1 222 ? 5.009 -8.151 -9.100 1.00 84.31 222 GLU A O 1
ATOM 1751 N N . LEU A 1 223 ? 7.113 -8.148 -8.278 1.00 81.69 223 LEU A N 1
ATOM 1752 C CA . LEU A 1 223 ? 7.045 -6.827 -7.641 1.00 81.69 223 LEU A CA 1
ATOM 1753 C C . LEU A 1 223 ? 6.680 -5.724 -8.642 1.00 81.69 223 LEU A C 1
ATOM 1755 O O . LEU A 1 223 ? 5.789 -4.931 -8.379 1.00 81.69 223 LEU A O 1
ATOM 1759 N N . VAL A 1 224 ? 7.281 -5.730 -9.838 1.00 85.75 224 VAL A N 1
ATOM 1760 C CA . VAL A 1 224 ? 6.995 -4.717 -10.869 1.00 85.75 224 VAL A CA 1
ATOM 1761 C C . VAL A 1 224 ? 5.552 -4.818 -11.365 1.00 85.75 224 VAL A C 1
ATOM 1763 O O . VAL A 1 224 ? 4.925 -3.800 -11.645 1.00 85.75 224 VAL A O 1
ATOM 1766 N N . VAL A 1 225 ? 5.006 -6.031 -11.491 1.00 90.94 225 VAL A N 1
ATOM 1767 C CA . VAL A 1 225 ? 3.603 -6.213 -11.891 1.00 90.94 225 VAL A CA 1
ATOM 1768 C C . VAL A 1 225 ? 2.662 -5.701 -10.804 1.00 90.94 225 VAL A C 1
ATOM 1770 O O . VAL A 1 225 ? 1.725 -4.964 -11.116 1.00 90.94 225 VAL A O 1
ATOM 1773 N N . ASP A 1 226 ? 2.909 -6.068 -9.547 1.00 88.19 226 ASP A N 1
ATOM 1774 C CA . ASP A 1 226 ? 2.067 -5.653 -8.426 1.00 88.19 226 ASP A CA 1
ATOM 1775 C C . ASP A 1 226 ? 2.133 -4.134 -8.189 1.00 88.19 226 ASP A C 1
ATOM 1777 O O . ASP A 1 226 ? 1.076 -3.520 -8.051 1.00 88.19 226 ASP A O 1
ATOM 1781 N N . ASP A 1 227 ? 3.311 -3.508 -8.273 1.00 86.12 227 ASP A N 1
ATOM 1782 C CA . ASP A 1 227 ? 3.477 -2.049 -8.165 1.00 86.12 227 ASP A CA 1
ATOM 1783 C C . ASP A 1 227 ? 2.669 -1.305 -9.236 1.00 86.12 227 ASP A C 1
ATOM 1785 O O . ASP A 1 227 ? 1.994 -0.313 -8.959 1.00 86.12 227 ASP A O 1
ATOM 1789 N N . ARG A 1 228 ? 2.680 -1.802 -10.480 1.00 89.94 228 ARG A N 1
ATOM 1790 C CA . ARG A 1 228 ? 1.920 -1.194 -11.584 1.00 89.94 228 ARG A CA 1
ATOM 1791 C C . ARG A 1 228 ? 0.415 -1.392 -11.441 1.00 89.94 228 ARG A C 1
ATOM 1793 O O . ARG A 1 228 ? -0.353 -0.503 -11.809 1.00 89.94 228 ARG A O 1
ATOM 1800 N N . LEU A 1 229 ? -0.026 -2.535 -10.916 1.00 93.31 229 LEU A N 1
ATOM 1801 C CA . LEU A 1 229 ? -1.437 -2.758 -10.590 1.00 93.31 229 LEU A CA 1
ATOM 1802 C C . LEU A 1 229 ? -1.886 -1.861 -9.425 1.00 93.31 229 LEU A C 1
ATOM 1804 O O . LEU A 1 229 ? -3.011 -1.360 -9.450 1.00 93.31 229 LEU A O 1
ATOM 1808 N N . GLU A 1 230 ? -1.020 -1.608 -8.439 1.00 89.31 230 GLU A N 1
ATOM 1809 C CA . GLU A 1 230 ? -1.277 -0.645 -7.364 1.00 89.31 230 GLU A CA 1
ATOM 1810 C C . GLU A 1 230 ? -1.333 0.801 -7.866 1.00 89.31 230 GLU A C 1
ATOM 1812 O O . GLU A 1 230 ? -2.257 1.530 -7.500 1.00 89.31 230 GLU A O 1
ATOM 1817 N N . GLU A 1 231 ? -0.409 1.207 -8.740 1.00 89.50 231 GLU A N 1
ATOM 1818 C CA . GLU A 1 231 ? -0.415 2.520 -9.395 1.00 89.50 231 GLU A CA 1
ATOM 1819 C C . GLU A 1 231 ? -1.725 2.733 -10.169 1.00 89.50 231 GLU A C 1
ATOM 1821 O O . GLU A 1 231 ? -2.394 3.758 -10.019 1.00 89.50 231 GLU A O 1
ATOM 1826 N N . LEU A 1 232 ? -2.159 1.717 -10.920 1.00 91.62 232 LEU A N 1
ATOM 1827 C CA . LEU A 1 232 ? -3.433 1.722 -11.638 1.00 91.62 232 LEU A CA 1
ATOM 1828 C C . LEU A 1 232 ? -4.644 1.814 -10.693 1.00 91.62 232 LEU A C 1
ATOM 1830 O O . LEU A 1 232 ? -5.657 2.429 -11.030 1.00 91.62 232 LEU A O 1
ATOM 1834 N N . ALA A 1 233 ? -4.540 1.223 -9.502 1.00 94.12 233 ALA A N 1
ATOM 1835 C CA . ALA A 1 233 ? -5.563 1.264 -8.465 1.00 94.12 233 ALA A CA 1
ATOM 1836 C C . ALA A 1 233 ? -5.549 2.560 -7.630 1.00 94.12 233 ALA A C 1
ATOM 1838 O O . ALA A 1 233 ? -6.510 2.810 -6.895 1.00 94.12 233 ALA A O 1
ATOM 1839 N N . ALA A 1 234 ? -4.515 3.407 -7.727 1.00 91.06 234 ALA A N 1
ATOM 1840 C CA . ALA A 1 234 ? -4.359 4.601 -6.891 1.00 91.06 234 ALA A CA 1
ATOM 1841 C C . ALA A 1 234 ? -5.592 5.532 -6.902 1.00 91.06 234 ALA A C 1
ATOM 1843 O O . ALA A 1 234 ? -6.085 5.860 -5.818 1.00 91.06 234 ALA A O 1
ATOM 1844 N N . PRO A 1 235 ? -6.204 5.875 -8.057 1.00 91.44 235 PRO A N 1
ATOM 1845 C CA . PRO A 1 235 ? -7.413 6.705 -8.074 1.00 91.44 235 PRO A CA 1
ATOM 1846 C C . PRO A 1 235 ? -8.615 6.049 -7.375 1.00 91.44 235 PRO A C 1
ATOM 1848 O O . PRO A 1 235 ? -9.478 6.738 -6.820 1.00 91.44 235 PRO A O 1
ATOM 1851 N N . MET A 1 236 ? -8.686 4.712 -7.387 1.00 93.25 236 MET A N 1
ATOM 1852 C CA . MET A 1 236 ? -9.738 3.960 -6.701 1.00 93.25 236 MET A CA 1
ATOM 1853 C C . MET A 1 236 ? -9.554 4.022 -5.185 1.00 93.25 236 MET A C 1
ATOM 1855 O O . MET A 1 236 ? -10.540 4.228 -4.478 1.00 93.25 236 MET A O 1
ATOM 1859 N N . TYR A 1 237 ? -8.316 3.893 -4.694 1.00 92.12 237 TYR A N 1
ATOM 1860 C CA . TYR A 1 237 ? -8.008 4.064 -3.273 1.00 92.12 237 TYR A CA 1
ATOM 1861 C C . TYR A 1 237 ? -8.424 5.447 -2.774 1.00 92.12 237 TYR A C 1
ATOM 1863 O O . TYR A 1 237 ? -9.148 5.524 -1.784 1.00 92.12 237 TYR A O 1
ATOM 1871 N N . GLU A 1 238 ? -8.037 6.517 -3.476 1.00 91.38 238 GLU A N 1
ATOM 1872 C CA . GLU A 1 238 ? -8.392 7.888 -3.082 1.00 91.38 238 GLU A CA 1
ATOM 1873 C C . GLU A 1 238 ? -9.911 8.087 -3.055 1.00 91.38 238 GLU A C 1
ATOM 1875 O O . GLU A 1 238 ? -10.480 8.505 -2.047 1.00 91.38 238 GLU A O 1
ATOM 1880 N N . THR A 1 239 ? -10.603 7.670 -4.121 1.00 94.50 239 THR A N 1
ATOM 1881 C CA . THR A 1 239 ? -12.070 7.771 -4.209 1.00 94.50 239 THR A CA 1
ATOM 1882 C C . THR A 1 239 ? -12.768 7.028 -3.066 1.00 94.50 239 THR A C 1
ATOM 1884 O O . THR A 1 239 ? -13.755 7.518 -2.499 1.00 94.50 239 THR A O 1
ATOM 1887 N N . LEU A 1 240 ? -12.280 5.831 -2.721 1.00 96.25 240 LEU A N 1
ATOM 1888 C CA . LEU A 1 240 ? -12.844 5.027 -1.642 1.00 96.25 240 LEU A CA 1
ATOM 1889 C C . LEU A 1 240 ? -12.546 5.624 -0.272 1.00 96.25 240 LEU A C 1
ATOM 1891 O O . LEU A 1 240 ? -13.463 5.681 0.542 1.00 96.25 240 LEU A O 1
ATOM 1895 N N . ARG A 1 241 ? -11.330 6.130 -0.038 1.00 94.06 241 ARG A N 1
ATOM 1896 C CA . ARG A 1 241 ? -10.945 6.811 1.205 1.00 94.06 241 ARG A CA 1
ATOM 1897 C C . ARG A 1 241 ? -11.814 8.043 1.440 1.00 94.06 241 ARG A C 1
ATOM 1899 O O . ARG A 1 241 ? -12.414 8.171 2.501 1.00 94.06 241 ARG A O 1
ATOM 1906 N N . THR A 1 242 ? -11.980 8.899 0.429 1.00 94.94 242 THR A N 1
ATOM 1907 C CA . THR A 1 242 ? -12.865 10.072 0.511 1.00 94.94 242 THR A CA 1
ATOM 1908 C C . THR A 1 242 ? -14.310 9.666 0.793 1.00 94.94 242 THR A C 1
ATOM 1910 O O . THR A 1 242 ? -14.978 10.270 1.631 1.00 94.94 242 THR A O 1
ATOM 1913 N N . THR A 1 243 ? -14.808 8.624 0.120 1.00 93.25 243 THR A N 1
ATOM 1914 C CA . THR A 1 243 ? -16.183 8.149 0.331 1.00 93.25 243 THR A CA 1
ATOM 1915 C C . THR A 1 243 ? -16.379 7.538 1.719 1.00 93.25 243 THR A C 1
ATOM 1917 O O . THR A 1 243 ? -17.443 7.723 2.309 1.00 93.25 243 THR A O 1
ATOM 1920 N N . LEU A 1 244 ? -15.376 6.826 2.233 1.00 96.06 244 LEU A N 1
ATOM 1921 C CA . LEU A 1 244 ? -15.391 6.224 3.560 1.00 96.06 244 LEU A CA 1
ATOM 1922 C C . LEU A 1 244 ? -15.340 7.293 4.654 1.00 96.06 244 LEU A C 1
ATOM 1924 O O . LEU A 1 244 ? -16.164 7.253 5.558 1.00 96.06 244 LEU A O 1
ATOM 1928 N N . ASN A 1 245 ? -14.473 8.299 4.518 1.00 89.06 245 ASN A N 1
ATOM 1929 C CA . ASN A 1 245 ? -14.409 9.437 5.440 1.00 89.06 245 ASN A CA 1
ATOM 1930 C C . ASN A 1 245 ? -15.739 10.204 5.478 1.00 89.06 245 ASN A C 1
ATOM 1932 O O . ASN A 1 245 ? -16.228 10.548 6.548 1.00 89.06 245 ASN A O 1
ATOM 1936 N N . ALA A 1 246 ? -16.375 10.412 4.319 1.00 89.31 246 ALA A N 1
ATOM 1937 C CA . ALA A 1 246 ? -17.704 11.020 4.258 1.00 89.31 246 ALA A CA 1
ATOM 1938 C C . ALA A 1 246 ? -18.787 10.155 4.933 1.00 89.31 246 ALA A C 1
ATOM 1940 O O . ALA A 1 246 ? -19.752 10.693 5.466 1.00 89.31 246 ALA A O 1
ATOM 1941 N N . ALA A 1 247 ? -18.653 8.824 4.908 1.00 92.31 247 ALA A N 1
ATOM 1942 C CA . ALA A 1 247 ? -19.533 7.931 5.659 1.00 92.31 247 ALA A CA 1
ATOM 1943 C C . ALA A 1 247 ? -19.245 7.978 7.172 1.00 92.31 247 ALA A C 1
ATOM 1945 O O . ALA A 1 247 ? -20.190 7.945 7.951 1.00 92.31 247 ALA A O 1
ATOM 1946 N N . GLY A 1 248 ? -17.978 8.116 7.575 1.00 83.00 248 GLY A N 1
ATOM 1947 C CA . GLY A 1 248 ? -17.579 8.366 8.964 1.00 83.00 248 GLY A CA 1
ATOM 1948 C C . GLY A 1 248 ? -18.194 9.648 9.525 1.00 83.00 248 GLY A C 1
ATOM 1949 O O . GLY A 1 248 ? -18.832 9.600 10.567 1.00 83.00 248 GLY A O 1
ATOM 1950 N N . GLY A 1 249 ? -18.144 10.753 8.772 1.00 83.62 249 GLY A N 1
ATOM 1951 C CA . GLY A 1 249 ? -18.785 12.009 9.184 1.00 83.62 249 GLY A CA 1
ATOM 1952 C C . GLY A 1 249 ? -20.295 11.873 9.432 1.00 83.62 249 GLY A C 1
ATOM 1953 O O . GLY A 1 249 ? -20.804 12.394 10.416 1.00 83.62 249 GLY A O 1
ATOM 1954 N N . LEU A 1 250 ? -21.009 11.086 8.613 1.00 90.88 250 LEU A N 1
ATOM 1955 C CA . LEU A 1 250 ? -22.432 10.792 8.852 1.00 90.88 250 LEU A CA 1
ATOM 1956 C C . LEU A 1 250 ? -22.663 10.027 10.166 1.00 90.88 250 LEU A C 1
ATOM 1958 O O . LEU A 1 250 ? -23.689 10.218 10.813 1.00 90.88 250 LEU A O 1
ATOM 1962 N N . LEU A 1 251 ? -21.741 9.143 10.558 1.00 89.56 251 LEU A N 1
ATOM 1963 C CA . LEU A 1 251 ? -21.821 8.452 11.844 1.00 89.56 251 LEU A CA 1
ATOM 1964 C C . LEU A 1 251 ? -21.585 9.425 13.009 1.00 89.56 251 LEU A C 1
ATOM 1966 O O . LEU A 1 251 ? -22.321 9.371 13.996 1.00 89.56 251 LEU A O 1
ATOM 1970 N N . ASP A 1 252 ? -20.608 10.324 12.882 1.00 83.00 252 ASP A N 1
ATOM 1971 C CA . ASP A 1 252 ? -20.302 11.344 13.894 1.00 83.00 252 ASP A CA 1
ATOM 1972 C C . ASP A 1 252 ? -21.477 12.312 14.112 1.00 83.00 252 ASP A C 1
ATOM 1974 O O . ASP A 1 252 ? -21.783 12.677 15.253 1.00 83.00 252 ASP A O 1
ATOM 1978 N N . ASP A 1 253 ? -22.207 12.625 13.038 1.00 89.00 253 ASP A N 1
ATOM 1979 C CA . ASP A 1 253 ? -23.443 13.416 13.052 1.00 89.00 253 ASP A CA 1
ATOM 1980 C C . ASP A 1 253 ? -24.652 12.659 13.646 1.00 89.00 253 ASP A C 1
ATOM 1982 O O . ASP A 1 253 ? -25.733 13.228 13.813 1.00 89.00 253 ASP A O 1
ATOM 1986 N N . GLY A 1 254 ? -24.485 11.385 14.021 1.00 87.75 254 GLY A N 1
ATOM 1987 C CA . GLY A 1 254 ? -25.538 10.561 14.618 1.00 87.75 254 GLY A CA 1
ATOM 1988 C C . GLY A 1 254 ? -26.490 9.932 13.600 1.00 87.75 254 GLY A C 1
ATOM 1989 O O . GLY A 1 254 ? -27.608 9.570 13.960 1.00 87.75 254 GLY A O 1
ATOM 1990 N N . GLU A 1 255 ? -26.059 9.766 12.346 1.00 93.69 255 GLU A N 1
ATOM 1991 C CA . GLU A 1 255 ? -26.843 9.178 11.254 1.00 93.69 255 GLU A CA 1
ATOM 1992 C C . GLU A 1 255 ? -26.282 7.803 10.795 1.00 93.69 255 GLU A C 1
ATOM 1994 O O . GLU A 1 255 ? -25.929 7.630 9.617 1.00 93.69 255 GLU A O 1
ATOM 1999 N N . PRO A 1 256 ? -26.218 6.776 11.676 1.00 93.31 256 PRO A N 1
ATOM 2000 C CA . PRO A 1 256 ? -25.563 5.493 11.383 1.00 93.31 256 PRO A CA 1
ATOM 2001 C C . PRO A 1 256 ? -26.175 4.748 10.188 1.00 93.31 256 PRO A C 1
ATOM 2003 O O . PRO A 1 256 ? -25.471 4.067 9.444 1.00 93.31 256 PRO A O 1
ATOM 2006 N N . GLU A 1 257 ? -27.477 4.905 9.938 1.00 95.50 257 GLU A N 1
ATOM 2007 C CA . GLU A 1 257 ? -28.138 4.294 8.779 1.00 95.50 257 GLU A CA 1
ATOM 2008 C C . GLU A 1 257 ? -27.677 4.881 7.449 1.00 95.50 257 GLU A C 1
ATOM 2010 O O . GLU A 1 257 ? -27.493 4.147 6.475 1.00 95.50 257 GLU A O 1
ATOM 2015 N N . ARG A 1 258 ? -27.472 6.200 7.388 1.00 96.25 258 ARG A N 1
ATOM 2016 C CA . ARG A 1 258 ? -26.982 6.856 6.172 1.00 96.25 258 ARG A CA 1
ATOM 2017 C C . ARG A 1 258 ? -25.509 6.551 5.957 1.00 96.25 258 ARG A C 1
ATOM 2019 O O . ARG A 1 258 ? -25.119 6.316 4.811 1.00 96.25 258 ARG A O 1
ATOM 2026 N N . ALA A 1 259 ? -24.722 6.490 7.033 1.00 96.12 259 ALA A N 1
ATOM 2027 C CA . ALA A 1 259 ? -23.336 6.034 6.996 1.00 96.12 259 ALA A CA 1
ATOM 2028 C C . ALA A 1 259 ? -23.239 4.614 6.409 1.00 96.12 259 ALA A C 1
ATOM 2030 O O . ALA A 1 259 ? -22.605 4.410 5.368 1.00 96.12 259 ALA A O 1
ATOM 2031 N N . ALA A 1 260 ? -23.962 3.647 6.983 1.00 97.25 260 ALA A N 1
ATOM 2032 C CA . ALA A 1 260 ? -24.006 2.279 6.472 1.00 97.25 260 ALA A CA 1
ATOM 2033 C C . ALA A 1 260 ? -24.567 2.219 5.040 1.00 97.25 260 ALA A C 1
ATOM 2035 O O . ALA A 1 260 ? -23.995 1.563 4.170 1.00 97.25 260 ALA A O 1
ATOM 2036 N N . GLY A 1 261 ? -25.638 2.958 4.737 1.00 97.12 261 GLY A N 1
ATOM 2037 C CA . GLY A 1 261 ? -26.204 3.050 3.390 1.00 97.12 261 GLY A CA 1
ATOM 2038 C C . GLY A 1 261 ? -25.188 3.527 2.347 1.00 97.12 261 GLY A C 1
ATOM 2039 O O . GLY A 1 261 ? -25.122 2.977 1.243 1.00 97.12 261 GLY A O 1
ATOM 2040 N N . ARG A 1 262 ? -24.329 4.491 2.703 1.00 97.81 262 ARG A N 1
ATOM 2041 C CA . ARG A 1 262 ? -23.217 4.946 1.859 1.00 97.81 262 ARG A CA 1
ATOM 2042 C C . ARG A 1 262 ? -22.158 3.859 1.677 1.00 97.81 262 ARG A C 1
ATOM 2044 O O . ARG A 1 262 ? -21.688 3.675 0.549 1.00 97.81 262 ARG A O 1
ATOM 2051 N N . VAL A 1 263 ? -21.819 3.122 2.735 1.00 98.12 263 VAL A N 1
ATOM 2052 C CA . VAL A 1 263 ? -20.890 1.984 2.661 1.00 98.12 263 VAL A CA 1
ATOM 2053 C C . VAL A 1 263 ? -21.409 0.924 1.687 1.00 98.12 263 VAL A C 1
ATOM 2055 O O . VAL A 1 263 ? -20.723 0.603 0.716 1.00 98.12 263 VAL A O 1
ATOM 2058 N N . TYR A 1 264 ? -22.645 0.453 1.858 1.00 98.06 264 TYR A N 1
ATOM 2059 C CA . TYR A 1 264 ? -23.239 -0.563 0.981 1.00 98.06 264 TYR A CA 1
ATOM 2060 C C . TYR A 1 264 ? -23.447 -0.076 -0.456 1.00 98.06 264 TYR A C 1
ATOM 2062 O O . TYR A 1 264 ? -23.219 -0.827 -1.402 1.00 98.06 264 TYR A O 1
ATOM 2070 N N . GLY A 1 265 ? -23.878 1.173 -0.638 1.00 97.25 265 GLY A N 1
ATOM 2071 C CA . GLY A 1 265 ? -24.213 1.707 -1.957 1.00 97.25 265 GLY A CA 1
ATOM 2072 C C . GLY A 1 265 ? -23.008 2.148 -2.789 1.00 97.25 265 GLY A C 1
ATOM 2073 O O . GLY A 1 265 ? -23.111 2.216 -4.015 1.00 97.25 265 GLY A O 1
ATOM 2074 N N . LYS A 1 266 ? -21.878 2.493 -2.155 1.00 96.38 266 LYS A N 1
ATOM 2075 C CA . LYS A 1 266 ? -20.720 3.091 -2.846 1.00 96.38 266 LYS A CA 1
ATOM 2076 C C . LYS A 1 266 ? -19.386 2.441 -2.487 1.00 96.38 266 LYS A C 1
ATOM 2078 O O . LYS A 1 266 ? -18.613 2.158 -3.401 1.00 96.38 266 LYS A O 1
ATOM 2083 N N . VAL A 1 267 ? -19.116 2.195 -1.203 1.00 97.56 267 VAL A N 1
ATOM 2084 C CA . VAL A 1 267 ? -17.805 1.691 -0.761 1.00 97.56 267 VAL A CA 1
ATOM 2085 C C . VAL A 1 267 ? -17.633 0.215 -1.105 1.00 97.56 267 VAL A C 1
ATOM 2087 O O . VAL A 1 267 ? -16.684 -0.114 -1.806 1.00 97.56 267 VAL A O 1
ATOM 2090 N N . LEU A 1 268 ? -18.560 -0.668 -0.714 1.00 97.44 268 LEU A N 1
ATOM 2091 C CA . LEU A 1 268 ? -18.431 -2.113 -0.963 1.00 97.44 268 LEU A CA 1
ATOM 2092 C C . LEU A 1 268 ? -18.323 -2.471 -2.459 1.00 97.44 268 LEU A C 1
ATOM 2094 O O . LEU A 1 268 ? -17.431 -3.243 -2.814 1.00 97.44 268 LEU A O 1
ATOM 2098 N N . PRO A 1 269 ? -19.125 -1.893 -3.379 1.00 95.50 269 PRO A N 1
ATOM 2099 C CA . PRO A 1 269 ? -18.954 -2.156 -4.809 1.00 95.50 269 PRO A CA 1
ATOM 2100 C C . PRO A 1 269 ? -17.597 -1.687 -5.350 1.00 95.50 269 PRO A C 1
ATOM 2102 O O . PRO A 1 269 ? -17.023 -2.314 -6.240 1.00 95.50 269 PRO A O 1
ATOM 2105 N N . GLY A 1 270 ? -17.067 -0.572 -4.839 1.00 94.69 270 GLY A N 1
ATOM 2106 C CA . GLY A 1 270 ? -15.729 -0.114 -5.201 1.00 94.69 270 GLY A CA 1
ATOM 2107 C C . GLY A 1 270 ? -14.628 -0.992 -4.610 1.00 94.69 270 GLY A C 1
ATOM 2108 O O . GLY A 1 270 ? -13.688 -1.321 -5.322 1.00 94.69 270 GLY A O 1
ATOM 2109 N N . LEU A 1 271 ? -14.791 -1.447 -3.368 1.00 95.81 271 LEU A N 1
ATOM 2110 C CA . LEU A 1 271 ? -13.876 -2.354 -2.682 1.00 95.81 271 LEU A CA 1
ATOM 2111 C C . LEU A 1 271 ? -13.801 -3.722 -3.367 1.00 95.81 271 LEU A C 1
ATOM 2113 O O . LEU A 1 271 ? -12.719 -4.283 -3.478 1.00 95.81 271 LEU A O 1
ATOM 2117 N N . ASN A 1 272 ? -14.916 -4.234 -3.895 1.00 93.25 272 ASN A N 1
ATOM 2118 C CA . ASN A 1 272 ? -14.930 -5.471 -4.680 1.00 93.25 272 ASN A CA 1
ATOM 2119 C C . ASN A 1 272 ? -14.147 -5.331 -5.991 1.00 93.25 272 ASN A C 1
ATOM 2121 O O . ASN A 1 272 ? -13.365 -6.216 -6.332 1.00 93.25 272 ASN A O 1
ATOM 2125 N N . ARG A 1 273 ? -14.313 -4.207 -6.703 1.00 91.56 273 ARG A N 1
ATOM 2126 C CA . ARG A 1 273 ? -13.519 -3.903 -7.908 1.00 91.56 273 ARG A CA 1
ATOM 2127 C C . ARG A 1 273 ? -12.037 -3.751 -7.572 1.00 91.56 273 ARG A C 1
ATOM 2129 O O . ARG A 1 273 ? -11.192 -4.322 -8.249 1.00 91.56 273 ARG A O 1
ATOM 2136 N N . LEU A 1 274 ? -11.735 -3.037 -6.488 1.00 94.31 274 LEU A N 1
ATOM 2137 C CA . LEU A 1 274 ? -10.374 -2.867 -5.995 1.00 94.31 274 LEU A CA 1
ATOM 2138 C C . LEU A 1 274 ? -9.745 -4.224 -5.666 1.00 94.31 274 LEU A C 1
ATOM 2140 O O . LEU A 1 274 ? -8.668 -4.520 -6.155 1.00 94.31 274 LEU A O 1
ATOM 2144 N N . ASN A 1 275 ? -10.447 -5.081 -4.924 1.00 93.00 275 ASN A N 1
ATOM 2145 C CA . ASN A 1 275 ? -9.955 -6.398 -4.530 1.00 93.00 275 ASN A CA 1
ATOM 2146 C C . ASN A 1 275 ? -9.779 -7.360 -5.715 1.00 93.00 275 ASN A C 1
ATOM 2148 O O . ASN A 1 275 ? -8.958 -8.268 -5.636 1.00 93.00 275 ASN A O 1
ATOM 2152 N N . ALA A 1 276 ? -10.540 -7.186 -6.801 1.00 91.56 276 ALA A N 1
ATOM 2153 C CA . ALA A 1 276 ? -10.318 -7.937 -8.032 1.00 91.56 276 ALA A CA 1
ATOM 2154 C C . ALA A 1 276 ? -8.993 -7.537 -8.703 1.00 91.56 276 ALA A C 1
ATOM 2156 O O . ALA A 1 276 ? -8.289 -8.394 -9.224 1.00 91.56 276 ALA A O 1
ATOM 2157 N N . LEU A 1 277 ? -8.641 -6.249 -8.676 1.00 93.25 277 LEU A N 1
ATOM 2158 C CA . LEU A 1 277 ? -7.411 -5.738 -9.279 1.00 93.25 277 LEU A CA 1
ATOM 2159 C C . LEU A 1 277 ? -6.184 -5.960 -8.378 1.00 93.25 277 LEU A C 1
ATOM 2161 O O . LEU A 1 277 ? -5.177 -6.499 -8.831 1.00 93.25 277 LEU A O 1
ATOM 2165 N N . VAL A 1 278 ? -6.291 -5.590 -7.102 1.00 94.62 278 VAL A N 1
ATOM 2166 C CA . VAL A 1 278 ? -5.259 -5.644 -6.055 1.00 94.62 278 VAL A CA 1
ATOM 2167 C C . VAL A 1 278 ? -5.824 -6.346 -4.804 1.00 94.62 278 VAL A C 1
ATOM 2169 O O . VAL A 1 278 ? -6.383 -5.713 -3.911 1.00 94.62 278 VAL A O 1
ATOM 2172 N N . PRO A 1 279 ? -5.744 -7.685 -4.718 1.00 91.94 279 PRO A N 1
ATOM 2173 C CA . PRO A 1 279 ? -6.376 -8.450 -3.646 1.00 91.94 279 PRO A CA 1
ATOM 2174 C C . PRO A 1 279 ? -5.734 -8.227 -2.267 1.00 91.94 279 PRO A C 1
ATOM 2176 O O . PRO A 1 279 ? -4.514 -8.262 -2.108 1.00 91.94 279 PRO A O 1
ATOM 2179 N N . HIS A 1 280 ? -6.563 -8.107 -1.227 1.00 92.94 280 HIS A N 1
ATOM 2180 C CA . HIS A 1 280 ? -6.135 -7.870 0.167 1.00 92.94 280 HIS A CA 1
ATOM 2181 C C . HIS A 1 280 ? -5.190 -8.932 0.761 1.00 92.94 280 HIS A C 1
ATOM 2183 O O . HIS A 1 280 ? -4.465 -8.661 1.723 1.00 92.94 280 HIS A O 1
ATOM 2189 N N . ALA A 1 281 ? -5.198 -10.149 0.208 1.00 87.38 281 ALA A N 1
ATOM 2190 C CA . ALA A 1 281 ? -4.275 -11.209 0.602 1.00 87.38 281 ALA A CA 1
ATOM 2191 C C . ALA A 1 281 ? -2.815 -10.838 0.289 1.00 87.38 281 ALA A C 1
ATOM 2193 O O . ALA A 1 281 ? -1.919 -11.220 1.035 1.00 87.38 281 ALA A O 1
ATOM 2194 N N . ARG A 1 282 ? -2.598 -10.052 -0.773 1.00 84.88 282 ARG A N 1
ATOM 2195 C CA . ARG A 1 282 ? -1.278 -9.642 -1.269 1.00 84.88 282 ARG A CA 1
ATOM 2196 C C . ARG A 1 282 ? -0.959 -8.182 -0.949 1.00 84.88 282 ARG A C 1
ATOM 2198 O O . ARG A 1 282 ? 0.175 -7.865 -0.626 1.00 84.88 282 ARG A O 1
ATOM 2205 N N . HIS A 1 283 ? -1.966 -7.310 -0.984 1.00 85.19 283 HIS A N 1
ATOM 2206 C CA . HIS A 1 283 ? -1.773 -5.864 -0.891 1.00 85.19 283 HIS A CA 1
ATOM 2207 C C . HIS A 1 283 ? -2.220 -5.311 0.467 1.00 85.19 283 HIS A C 1
ATOM 2209 O O . HIS A 1 283 ? -3.419 -5.265 0.781 1.00 85.19 283 HIS A O 1
ATOM 2215 N N . ARG A 1 284 ? -1.253 -4.828 1.262 1.00 84.25 284 ARG A N 1
ATOM 2216 C CA . ARG A 1 284 ? -1.487 -4.253 2.601 1.00 84.25 284 ARG A CA 1
ATOM 2217 C C . ARG A 1 284 ? -2.467 -3.079 2.561 1.00 84.25 284 ARG A C 1
ATOM 2219 O O . ARG A 1 284 ? -3.338 -2.995 3.421 1.00 84.25 284 ARG A O 1
ATOM 2226 N N . ARG A 1 285 ? -2.379 -2.206 1.549 1.00 84.06 285 ARG A N 1
ATOM 2227 C CA . ARG A 1 285 ? -3.254 -1.026 1.415 1.00 84.06 285 ARG A CA 1
ATOM 2228 C C . ARG A 1 285 ? -4.725 -1.405 1.203 1.00 84.06 285 ARG A C 1
ATOM 2230 O O . ARG A 1 285 ? -5.604 -0.778 1.789 1.00 84.06 285 ARG A O 1
ATOM 2237 N N . THR A 1 286 ? -5.011 -2.463 0.435 1.00 91.19 286 THR A N 1
ATOM 2238 C CA . THR A 1 286 ? -6.385 -2.986 0.295 1.00 91.19 286 THR A CA 1
ATOM 2239 C C . THR A 1 286 ? -6.858 -3.648 1.585 1.00 91.19 286 THR A C 1
ATOM 2241 O O . THR A 1 286 ? -8.008 -3.451 1.970 1.00 91.19 286 THR A O 1
ATOM 2244 N N . ARG A 1 287 ? -5.988 -4.391 2.285 1.00 88.81 287 ARG A N 1
ATOM 2245 C CA . ARG A 1 287 ? -6.317 -4.975 3.596 1.00 88.81 287 ARG A CA 1
ATOM 2246 C C . ARG A 1 287 ? -6.696 -3.901 4.617 1.00 88.81 287 ARG A C 1
ATOM 2248 O O . ARG A 1 287 ? -7.760 -4.006 5.209 1.00 88.81 287 ARG A O 1
ATOM 2255 N N . ALA A 1 288 ? -5.890 -2.848 4.741 1.00 83.06 288 ALA A N 1
ATOM 2256 C CA . ALA A 1 288 ? -6.165 -1.724 5.635 1.00 83.06 288 ALA A CA 1
ATOM 2257 C C . ALA A 1 288 ? -7.500 -1.037 5.305 1.00 83.06 288 ALA A C 1
ATOM 2259 O O . ALA A 1 288 ? -8.313 -0.807 6.187 1.00 83.06 288 ALA A O 1
ATOM 2260 N N . LEU A 1 289 ? -7.790 -0.794 4.021 1.00 90.19 289 LEU A N 1
ATOM 2261 C CA . LEU A 1 289 ? -9.069 -0.196 3.635 1.00 90.19 289 LEU A CA 1
ATOM 2262 C C . LEU A 1 289 ? -10.271 -1.105 3.953 1.00 90.19 289 LEU A C 1
ATOM 2264 O O . LEU A 1 289 ? -11.327 -0.600 4.321 1.00 90.19 289 LEU A O 1
ATOM 2268 N N . ARG A 1 290 ? -10.141 -2.434 3.809 1.00 95.56 290 ARG A N 1
ATOM 2269 C CA . ARG A 1 290 ? -11.186 -3.382 4.245 1.00 95.56 290 ARG A CA 1
ATOM 2270 C C . ARG A 1 290 ? -11.402 -3.314 5.754 1.00 95.56 290 ARG A C 1
ATOM 2272 O O . ARG A 1 290 ? -12.552 -3.344 6.182 1.00 95.56 290 ARG A O 1
ATOM 2279 N N . GLU A 1 291 ? -10.317 -3.195 6.513 1.00 89.19 291 GLU A N 1
ATOM 2280 C CA . GLU A 1 291 ? -10.340 -3.054 7.968 1.00 89.19 291 GLU A CA 1
ATOM 2281 C C . GLU A 1 291 ? -11.113 -1.807 8.396 1.00 89.19 291 GLU A C 1
ATOM 2283 O O . GLU A 1 291 ? -12.076 -1.895 9.151 1.00 89.19 291 GLU A O 1
ATOM 2288 N N . ASP A 1 292 ? -10.793 -0.655 7.807 1.00 88.56 292 ASP A N 1
ATOM 2289 C CA . ASP A 1 292 ? -11.470 0.605 8.123 1.00 88.56 292 ASP A CA 1
ATOM 2290 C C . ASP A 1 292 ? -12.978 0.547 7.816 1.00 88.56 292 ASP A C 1
ATOM 2292 O O . ASP A 1 292 ? -13.805 1.108 8.540 1.00 88.56 292 ASP A O 1
ATOM 2296 N N . VAL A 1 293 ? -13.366 -0.165 6.749 1.00 96.94 293 VAL A N 1
ATOM 2297 C CA . VAL A 1 293 ? -14.781 -0.403 6.420 1.00 96.94 293 VAL A CA 1
ATOM 2298 C C . VAL A 1 293 ? -15.446 -1.315 7.452 1.00 96.94 293 VAL A C 1
ATOM 2300 O O . VAL A 1 293 ? -16.596 -1.063 7.823 1.00 96.94 293 VAL A O 1
ATOM 2303 N N . ALA A 1 294 ? -14.751 -2.356 7.918 1.00 94.06 294 ALA A N 1
ATOM 2304 C CA . ALA A 1 294 ? -15.247 -3.252 8.958 1.00 94.06 294 ALA A CA 1
ATOM 2305 C C . ALA A 1 294 ? -15.483 -2.497 10.274 1.00 94.06 294 ALA A C 1
ATOM 2307 O O . ALA A 1 294 ? -16.579 -2.576 10.834 1.00 94.06 294 ALA A O 1
ATOM 2308 N N . ILE A 1 295 ? -14.508 -1.693 10.706 1.00 88.75 295 ILE A N 1
ATOM 2309 C CA . ILE A 1 295 ? -14.596 -0.851 11.906 1.00 88.75 295 ILE A CA 1
ATOM 2310 C C . ILE A 1 295 ? -15.771 0.127 11.797 1.00 88.75 295 ILE A C 1
ATOM 2312 O O . ILE A 1 295 ? -16.585 0.223 12.718 1.00 88.75 295 ILE A O 1
ATOM 2316 N N . LEU A 1 296 ? -15.928 0.815 10.660 1.00 91.31 296 LEU A N 1
ATOM 2317 C CA . LEU A 1 296 ? -17.039 1.751 10.480 1.00 91.31 296 LEU A CA 1
ATOM 2318 C C . LEU A 1 296 ? -18.403 1.048 10.561 1.00 91.31 296 LEU A C 1
ATOM 2320 O O . LEU A 1 296 ? -19.313 1.560 11.212 1.00 91.31 296 LEU A O 1
ATOM 2324 N N . LEU A 1 297 ? -18.561 -0.118 9.925 1.00 96.81 297 LEU A N 1
ATOM 2325 C CA . LEU A 1 297 ? -19.811 -0.887 9.980 1.00 96.81 297 LEU A CA 1
ATOM 2326 C C . LEU A 1 297 ? -20.111 -1.414 11.388 1.00 96.81 297 LEU A C 1
ATOM 2328 O O . LEU A 1 297 ? -21.270 -1.372 11.807 1.00 96.81 297 LEU A O 1
ATOM 2332 N N . ASN A 1 298 ? -19.087 -1.856 12.124 1.00 95.31 298 ASN A N 1
ATOM 2333 C CA . ASN A 1 298 ? -19.203 -2.217 13.535 1.00 95.31 298 ASN A CA 1
ATOM 2334 C C . ASN A 1 298 ? -19.724 -1.036 14.365 1.00 95.31 298 ASN A C 1
ATOM 2336 O O . ASN A 1 298 ? -20.720 -1.162 15.076 1.00 95.31 298 ASN A O 1
ATOM 2340 N N . ASN A 1 299 ? -19.112 0.137 14.207 1.00 90.94 299 ASN A N 1
ATOM 2341 C CA . ASN A 1 299 ? -19.487 1.329 14.964 1.00 90.94 299 ASN A CA 1
ATOM 2342 C C . ASN A 1 299 ? -20.885 1.835 14.581 1.00 90.94 299 ASN A C 1
ATOM 2344 O O . ASN A 1 299 ? -21.648 2.242 15.454 1.00 90.94 299 ASN A O 1
ATOM 2348 N N . CYS A 1 300 ? -21.270 1.738 13.303 1.00 93.38 300 CYS A N 1
ATOM 2349 C CA . CYS A 1 300 ? -22.642 2.014 12.870 1.00 93.38 300 CYS A CA 1
ATOM 2350 C C . CYS A 1 300 ? -23.644 1.077 13.556 1.00 93.38 300 CYS A C 1
ATOM 2352 O O . CYS A 1 300 ? -24.702 1.529 13.989 1.00 93.38 300 CYS A O 1
ATOM 2354 N N . ALA A 1 301 ? -23.328 -0.218 13.670 1.00 94.06 301 ALA A N 1
ATOM 2355 C CA . ALA A 1 301 ? -24.211 -1.190 14.310 1.00 94.06 301 ALA A CA 1
ATOM 2356 C C . ALA A 1 301 ? -24.393 -0.895 15.803 1.00 94.06 301 ALA A C 1
ATOM 2358 O O . ALA A 1 301 ? -25.521 -0.940 16.294 1.00 94.06 301 ALA A O 1
ATOM 2359 N N . MET A 1 302 ? -23.314 -0.527 16.498 1.00 92.94 302 MET A N 1
ATOM 2360 C CA . MET A 1 302 ? -23.377 -0.158 17.913 1.00 92.94 302 MET A CA 1
ATOM 2361 C C . MET A 1 302 ? -24.110 1.164 18.135 1.00 92.94 302 MET A C 1
ATOM 2363 O O . MET A 1 302 ? -24.972 1.233 19.001 1.00 92.94 302 MET A O 1
ATOM 2367 N N . ALA A 1 303 ? -23.886 2.176 17.294 1.00 89.06 303 ALA A N 1
ATOM 2368 C CA . ALA A 1 303 ? -24.648 3.424 17.353 1.00 89.06 303 ALA A CA 1
ATOM 2369 C C . ALA A 1 303 ? -26.150 3.214 17.070 1.00 89.06 303 ALA A C 1
ATOM 2371 O O . ALA A 1 303 ? -27.000 3.890 17.655 1.00 89.06 303 ALA A O 1
ATOM 2372 N N . LEU A 1 304 ? -26.501 2.266 16.193 1.00 91.38 304 LEU A N 1
ATOM 2373 C CA . LEU A 1 304 ? -27.896 1.897 15.944 1.00 91.38 304 LEU A CA 1
ATOM 2374 C C . LEU A 1 304 ? -28.512 1.176 17.153 1.00 91.38 304 LEU A C 1
ATOM 2376 O O . LEU A 1 304 ? -29.640 1.473 17.538 1.00 91.38 304 LEU A O 1
ATOM 2380 N N . LEU A 1 305 ? -27.769 0.260 17.780 1.00 87.56 305 LEU A N 1
ATOM 2381 C CA . LEU A 1 305 ? -28.192 -0.404 19.015 1.00 87.56 305 LEU A CA 1
ATOM 2382 C C . LEU A 1 305 ? -28.385 0.604 20.158 1.00 87.56 305 LEU A C 1
ATOM 2384 O O . LEU A 1 305 ? -29.394 0.555 20.854 1.00 87.56 305 LEU A O 1
ATOM 2388 N N . ASP A 1 306 ? -27.471 1.560 20.300 1.00 84.31 306 ASP A N 1
ATOM 2389 C CA . ASP A 1 306 ? -27.532 2.619 21.309 1.00 84.31 306 ASP A CA 1
ATOM 2390 C C . ASP A 1 306 ? -28.649 3.640 21.069 1.00 84.31 306 ASP A C 1
ATOM 2392 O O . ASP A 1 306 ? -29.006 4.374 21.981 1.00 84.31 306 ASP A O 1
ATOM 2396 N N . SER A 1 307 ? -29.190 3.752 19.858 1.00 83.62 307 SER A N 1
ATOM 2397 C CA . SER A 1 307 ? -30.293 4.680 19.571 1.00 83.62 307 SER A CA 1
ATOM 2398 C C . SER A 1 307 ? -31.651 3.991 19.600 1.00 83.62 307 SER A C 1
ATOM 2400 O O . SER A 1 307 ? -32.614 4.563 20.105 1.00 83.62 307 SER A O 1
ATOM 2402 N N . GLU A 1 308 ? -31.742 2.754 19.112 1.00 84.56 308 GLU A N 1
ATOM 2403 C CA . GLU A 1 308 ? -33.026 2.073 18.934 1.00 84.56 308 GLU A CA 1
ATOM 2404 C C . GLU A 1 308 ? -33.213 0.804 19.789 1.00 84.56 308 GLU A C 1
ATOM 2406 O O . GLU A 1 308 ? -34.295 0.199 19.792 1.00 84.56 308 GLU A O 1
ATOM 2411 N N . GLY A 1 309 ? -32.177 0.357 20.501 1.00 84.00 309 GLY A N 1
ATOM 2412 C CA . GLY A 1 309 ? -32.213 -0.857 21.312 1.00 84.00 309 GLY A CA 1
ATOM 2413 C C . GLY A 1 309 ? -32.514 -2.115 20.472 1.00 84.00 309 GLY A C 1
ATOM 2414 O O . GLY A 1 309 ? -31.978 -2.273 19.370 1.00 84.00 309 GLY A O 1
ATOM 2415 N N . PRO A 1 310 ? -33.414 -3.011 20.926 1.00 83.69 310 PRO A N 1
ATOM 2416 C CA . PRO A 1 310 ? -33.754 -4.261 20.226 1.00 83.69 310 PRO A CA 1
ATOM 2417 C C . PRO A 1 310 ? -34.260 -4.085 18.783 1.00 83.69 310 PRO A C 1
ATOM 2419 O O . PRO A 1 310 ? -34.266 -5.026 17.991 1.00 83.69 310 PRO A O 1
ATOM 2422 N N . ALA A 1 311 ? -34.695 -2.878 18.412 1.00 83.44 311 ALA A N 1
ATOM 2423 C CA . ALA A 1 311 ? -35.083 -2.535 17.048 1.00 83.44 311 ALA A CA 1
ATOM 2424 C C . ALA A 1 311 ? -33.978 -2.738 16.013 1.00 83.44 311 ALA A C 1
ATOM 2426 O O . ALA A 1 311 ? -34.258 -3.070 14.858 1.00 83.44 311 ALA A O 1
ATOM 2427 N N . ALA A 1 312 ? -32.737 -2.526 16.449 1.00 86.00 312 ALA A N 1
ATOM 2428 C CA . ALA A 1 312 ? -31.561 -2.580 15.612 1.00 86.00 312 ALA A CA 1
ATOM 2429 C C . ALA A 1 312 ? -31.248 -4.012 15.158 1.00 86.00 312 ALA A C 1
ATOM 2431 O O . ALA A 1 312 ? -30.553 -4.172 14.159 1.00 86.00 312 ALA A O 1
ATOM 2432 N N . GLY A 1 313 ? -31.781 -5.041 15.836 1.00 86.25 313 GLY A N 1
ATOM 2433 C CA . GLY A 1 313 ? -31.372 -6.449 15.731 1.00 86.25 313 GLY A CA 1
ATOM 2434 C C . GLY A 1 313 ? -31.035 -6.922 14.315 1.00 86.25 313 GLY A C 1
ATOM 2435 O O . GLY A 1 313 ? -29.889 -7.259 14.029 1.00 86.25 313 GLY A O 1
ATOM 2436 N N . GLN A 1 314 ? -31.997 -6.892 13.388 1.00 89.19 314 GLN A N 1
ATOM 2437 C CA . GLN A 1 314 ? -31.777 -7.399 12.026 1.00 89.19 314 GLN A CA 1
ATOM 2438 C C . GLN A 1 314 ? -30.768 -6.556 11.223 1.00 89.19 314 GLN A C 1
ATOM 2440 O O . GLN A 1 314 ? -29.959 -7.097 10.467 1.00 89.19 314 GLN A O 1
ATOM 2445 N N . ARG A 1 315 ? -30.817 -5.227 11.370 1.00 93.12 315 ARG A N 1
ATOM 2446 C CA . ARG A 1 315 ? -29.977 -4.290 10.606 1.00 93.12 315 ARG A CA 1
ATOM 2447 C C . ARG A 1 315 ? -28.545 -4.276 11.129 1.00 93.12 315 ARG A C 1
ATOM 2449 O O . ARG A 1 315 ? -27.621 -4.485 10.348 1.00 93.12 315 ARG A O 1
ATOM 2456 N N . GLY A 1 316 ? -28.385 -4.125 12.441 1.00 93.00 316 GLY A N 1
ATOM 2457 C CA . GLY A 1 316 ? -27.103 -4.207 13.130 1.00 93.00 316 GLY A CA 1
ATOM 2458 C C . GLY A 1 316 ? -26.424 -5.550 12.882 1.00 93.00 316 GLY A C 1
ATOM 2459 O O . GLY A 1 316 ? -25.239 -5.574 12.560 1.00 93.00 316 GLY A O 1
ATOM 2460 N N . ARG A 1 317 ? -27.177 -6.664 12.898 1.00 95.75 317 ARG A N 1
ATOM 2461 C CA . ARG A 1 317 ? -26.613 -7.989 12.619 1.00 95.75 317 ARG A CA 1
ATOM 2462 C C . ARG A 1 317 ? -26.047 -8.062 11.208 1.00 95.75 317 ARG A C 1
ATOM 2464 O O . ARG A 1 317 ? -24.891 -8.420 11.046 1.00 95.75 317 ARG A O 1
ATOM 2471 N N . ARG A 1 318 ? -26.810 -7.636 10.197 1.00 96.81 318 ARG A N 1
ATOM 2472 C CA . ARG A 1 318 ? -26.336 -7.594 8.804 1.00 96.81 318 ARG A CA 1
ATOM 2473 C C . ARG A 1 318 ? -25.039 -6.787 8.655 1.00 96.81 318 ARG A C 1
ATOM 2475 O O . ARG A 1 318 ? -24.155 -7.177 7.893 1.00 96.81 318 ARG A O 1
ATOM 2482 N N . TRP A 1 319 ? -24.930 -5.651 9.344 1.00 98.00 319 TRP A N 1
ATOM 2483 C CA . TRP A 1 319 ? -23.734 -4.808 9.288 1.00 98.00 319 TRP A CA 1
ATOM 2484 C C . TRP A 1 319 ? -22.529 -5.464 9.960 1.00 98.00 319 TRP A C 1
ATOM 2486 O O . TRP A 1 319 ? -21.457 -5.463 9.361 1.00 98.00 319 TRP A O 1
ATOM 2496 N N . LEU A 1 320 ? -22.717 -6.092 11.123 1.00 96.81 320 LEU A N 1
ATOM 2497 C CA . LEU A 1 320 ? -21.674 -6.852 11.820 1.00 96.81 320 LEU A CA 1
ATOM 2498 C C . LEU A 1 320 ? -21.232 -8.091 11.033 1.00 96.81 320 LEU A C 1
ATOM 2500 O O . LEU A 1 320 ? -20.042 -8.374 10.970 1.00 96.81 320 LEU A O 1
ATOM 2504 N N . ASP A 1 321 ? -22.161 -8.789 10.377 1.00 97.44 321 ASP A N 1
ATOM 2505 C CA . ASP A 1 321 ? -21.850 -9.933 9.515 1.00 97.44 321 ASP A CA 1
ATOM 2506 C C . ASP A 1 321 ? -20.936 -9.502 8.358 1.00 97.44 321 ASP A C 1
ATOM 2508 O O . ASP A 1 321 ? -19.905 -10.115 8.102 1.00 97.44 321 ASP A O 1
ATOM 2512 N N . THR A 1 322 ? -21.264 -8.379 7.714 1.00 97.81 322 THR A N 1
ATOM 2513 C CA . THR A 1 322 ? -20.431 -7.827 6.635 1.00 97.81 322 THR A CA 1
ATOM 2514 C C . THR A 1 322 ? -19.095 -7.305 7.156 1.00 97.81 322 THR A C 1
ATOM 2516 O O . THR A 1 322 ? -18.075 -7.501 6.503 1.00 97.81 322 THR A O 1
ATOM 2519 N N . ALA A 1 323 ? -19.069 -6.659 8.326 1.00 97.06 323 ALA A N 1
ATOM 2520 C CA . ALA A 1 323 ? -17.825 -6.231 8.957 1.00 97.06 323 ALA A CA 1
ATOM 2521 C C . ALA A 1 323 ? -16.904 -7.432 9.209 1.00 97.06 323 ALA A C 1
ATOM 2523 O O . ALA A 1 323 ? -15.727 -7.397 8.851 1.00 97.06 323 ALA A O 1
ATOM 2524 N N . ARG A 1 324 ? -17.461 -8.529 9.734 1.00 97.38 324 ARG A N 1
ATOM 2525 C CA . ARG A 1 324 ? -16.726 -9.760 10.028 1.00 97.38 324 ARG A CA 1
ATOM 2526 C C . ARG A 1 324 ? -16.099 -10.397 8.790 1.00 97.38 324 ARG A C 1
ATOM 2528 O O . ARG A 1 324 ? -14.978 -10.891 8.890 1.00 97.38 324 ARG A O 1
ATOM 2535 N N . ASP A 1 325 ? -16.799 -10.374 7.656 1.00 96.06 325 ASP A N 1
ATOM 2536 C CA . ASP A 1 325 ? -16.310 -10.904 6.374 1.00 96.06 325 ASP A CA 1
ATOM 2537 C C . ASP A 1 325 ? -15.189 -10.045 5.756 1.00 96.06 325 ASP A C 1
ATOM 2539 O O . ASP A 1 325 ? -14.443 -10.492 4.876 1.00 96.06 325 ASP A O 1
ATOM 2543 N N . LEU A 1 326 ? -15.077 -8.781 6.172 1.00 93.50 326 LEU A N 1
ATOM 2544 C CA . LEU A 1 326 ? -14.103 -7.838 5.630 1.00 93.50 326 LEU A CA 1
ATOM 2545 C C . LEU A 1 326 ? -12.751 -7.899 6.340 1.00 93.50 326 LEU A C 1
ATOM 2547 O O . LEU A 1 326 ? -11.729 -7.837 5.646 1.00 93.50 326 LEU A O 1
ATOM 2551 N N . THR A 1 327 ? -12.760 -8.041 7.668 1.00 91.12 327 THR A N 1
ATOM 2552 C CA . THR A 1 327 ? -11.558 -8.048 8.511 1.00 91.12 327 THR A CA 1
ATOM 2553 C C . THR A 1 327 ? -10.899 -9.428 8.602 1.00 91.12 327 THR A C 1
ATOM 2555 O O . THR A 1 327 ? -11.552 -10.475 8.658 1.00 91.12 327 THR A O 1
ATOM 2558 N N . THR A 1 328 ? -9.568 -9.421 8.643 1.00 83.19 328 THR A N 1
ATOM 2559 C CA . THR A 1 328 ? -8.746 -10.580 9.030 1.00 83.19 328 THR A CA 1
ATOM 2560 C C . THR A 1 328 ? -7.930 -10.308 10.292 1.00 83.19 328 THR A C 1
ATOM 2562 O O . THR A 1 328 ? -7.187 -11.186 10.723 1.00 83.19 328 THR A O 1
ATOM 2565 N N . ASP A 1 329 ? -8.022 -9.097 10.845 1.00 81.62 329 ASP A N 1
ATOM 2566 C CA . ASP A 1 329 ? -7.302 -8.696 12.045 1.00 81.62 329 ASP A CA 1
ATOM 2567 C C . ASP A 1 329 ? -7.907 -9.382 13.284 1.00 81.62 329 ASP A C 1
ATOM 2569 O O . ASP A 1 329 ? -9.102 -9.217 13.541 1.00 81.62 329 ASP A O 1
ATOM 2573 N N . PRO A 1 330 ? -7.134 -10.169 14.058 1.00 69.31 330 PRO A N 1
ATOM 2574 C CA . PRO A 1 330 ? -7.680 -10.922 15.185 1.00 69.31 330 PRO A CA 1
ATOM 2575 C C . PRO A 1 330 ? -8.388 -10.053 16.233 1.00 69.31 330 PRO A C 1
ATOM 2577 O O . PRO A 1 330 ? -9.432 -10.465 16.739 1.00 69.31 330 PRO A O 1
ATOM 2580 N N . GLY A 1 331 ? -7.862 -8.859 16.528 1.00 69.69 331 GLY A N 1
ATOM 2581 C CA . GLY A 1 331 ? -8.443 -7.954 17.525 1.00 69.69 331 GLY A CA 1
ATOM 2582 C C . GLY A 1 331 ? -9.780 -7.370 17.072 1.00 69.69 331 GLY A C 1
ATOM 2583 O O . GLY A 1 331 ? -10.771 -7.381 17.809 1.00 69.69 331 GLY A O 1
ATOM 2584 N N . THR A 1 332 ? -9.849 -6.928 15.818 1.00 74.25 332 THR A N 1
ATOM 2585 C CA . THR A 1 332 ? -11.088 -6.393 15.244 1.00 74.25 332 THR A CA 1
ATOM 2586 C C . THR A 1 332 ? -12.143 -7.481 15.065 1.00 74.25 332 THR A C 1
ATOM 2588 O O . THR A 1 332 ? -13.321 -7.260 15.355 1.00 74.25 332 THR A O 1
ATOM 2591 N N . VAL A 1 333 ? -11.730 -8.690 14.675 1.00 80.56 333 VAL A N 1
ATOM 2592 C CA . VAL A 1 333 ? -12.592 -9.879 14.658 1.00 80.56 333 VAL A CA 1
ATOM 2593 C C . VAL A 1 333 ? -13.216 -10.136 16.023 1.00 80.56 333 VAL A C 1
ATOM 2595 O O . VAL A 1 333 ? -14.430 -10.322 16.106 1.00 80.56 333 VAL A O 1
ATOM 2598 N N . GLU A 1 334 ? -12.408 -10.143 17.081 1.00 77.50 334 GLU A N 1
ATOM 2599 C CA . GLU A 1 334 ? -12.891 -10.382 18.437 1.00 77.50 334 GLU A CA 1
ATOM 2600 C C . GLU A 1 334 ? -13.906 -9.313 18.859 1.00 77.50 334 GLU A C 1
ATOM 2602 O O . GLU A 1 334 ? -14.992 -9.649 19.330 1.00 77.50 334 GLU A O 1
ATOM 2607 N N . THR A 1 335 ? -13.607 -8.039 18.600 1.00 77.50 335 THR A N 1
ATOM 2608 C CA . THR A 1 335 ? -14.500 -6.918 18.928 1.00 77.50 335 THR A CA 1
ATOM 2609 C C . THR A 1 335 ? -15.836 -7.018 18.186 1.00 77.50 335 THR A C 1
ATOM 2611 O O . THR A 1 335 ? -16.899 -6.835 18.783 1.00 77.50 335 THR A O 1
ATOM 2614 N N . ILE A 1 336 ? -15.814 -7.356 16.892 1.00 84.31 336 ILE A N 1
ATOM 2615 C CA . ILE A 1 336 ? -17.037 -7.544 16.101 1.00 84.31 336 ILE A CA 1
ATOM 2616 C C . ILE A 1 336 ? -17.870 -8.697 16.664 1.00 84.31 336 ILE A C 1
ATOM 2618 O O . ILE A 1 336 ? -19.084 -8.553 16.806 1.00 84.31 336 ILE A O 1
ATOM 2622 N N . GLU A 1 337 ? -17.252 -9.827 17.014 1.00 88.88 337 GLU A N 1
ATOM 2623 C CA . GLU A 1 337 ? -17.973 -10.966 17.593 1.00 88.88 337 GLU A CA 1
ATOM 2624 C C . GLU A 1 337 ? -18.533 -10.652 18.990 1.00 88.88 337 GLU A C 1
ATOM 2626 O O . GLU A 1 337 ? -19.667 -11.022 19.297 1.00 88.88 337 GLU A O 1
ATOM 2631 N N . GLN A 1 338 ? -17.805 -9.904 19.823 1.00 83.25 338 GLN A N 1
ATOM 2632 C CA . GLN A 1 338 ? -18.308 -9.427 21.115 1.00 83.25 338 GLN A CA 1
ATOM 2633 C C . GLN A 1 338 ? -19.544 -8.531 20.937 1.00 83.25 338 GLN A C 1
ATOM 2635 O O . GLN A 1 338 ? -20.592 -8.795 21.531 1.00 83.25 338 GLN A O 1
ATOM 2640 N N . ASN A 1 339 ? -19.472 -7.533 20.056 1.00 87.75 339 ASN A N 1
ATOM 2641 C CA . ASN A 1 339 ? -20.595 -6.640 19.749 1.00 87.75 339 ASN A CA 1
ATOM 2642 C C . ASN A 1 339 ? -21.795 -7.388 19.155 1.00 87.75 339 ASN A C 1
ATOM 2644 O O . ASN A 1 339 ? -22.957 -7.095 19.446 1.00 87.75 339 ASN A O 1
ATOM 2648 N N . ARG A 1 340 ? -21.523 -8.417 18.357 1.00 91.94 340 ARG A N 1
ATOM 2649 C CA . ARG A 1 340 ? -22.529 -9.305 17.776 1.00 91.94 340 ARG A CA 1
ATOM 2650 C C . ARG A 1 340 ? -23.226 -10.158 18.833 1.00 91.94 340 ARG A C 1
ATOM 2652 O O . ARG A 1 340 ? -24.443 -10.352 18.741 1.00 91.94 340 ARG A O 1
ATOM 2659 N N . ASN A 1 341 ? -22.501 -10.612 19.852 1.00 87.81 341 ASN A N 1
ATOM 2660 C CA . ASN A 1 341 ? -23.079 -11.294 21.008 1.00 87.81 341 ASN A CA 1
ATOM 2661 C C . ASN A 1 341 ? -23.951 -10.346 21.835 1.00 87.81 341 ASN A C 1
ATOM 2663 O O . ASN A 1 341 ? -25.085 -10.703 22.147 1.00 87.81 341 ASN A O 1
ATOM 2667 N N . VAL A 1 342 ? -23.484 -9.123 22.101 1.00 85.69 342 VAL A N 1
ATOM 2668 C CA . VAL A 1 342 ? -24.269 -8.083 22.789 1.00 85.69 342 VAL A CA 1
ATOM 2669 C C . VAL A 1 342 ? -25.588 -7.816 22.061 1.00 85.69 342 VAL A C 1
ATOM 2671 O O . VAL A 1 342 ? -26.658 -7.871 22.667 1.00 85.69 342 VAL A O 1
ATOM 2674 N N . LEU A 1 343 ? -25.540 -7.591 20.745 1.00 88.25 343 LEU A N 1
ATOM 2675 C CA . LEU A 1 343 ? -26.741 -7.359 19.940 1.00 88.25 343 LEU A CA 1
ATOM 2676 C C . LEU A 1 343 ? -27.719 -8.544 20.005 1.00 88.25 343 LEU A C 1
ATOM 2678 O O . LEU A 1 343 ? -28.935 -8.346 20.087 1.00 88.25 343 LEU A O 1
ATOM 2682 N N . SER A 1 344 ? -27.191 -9.771 19.972 1.00 88.00 344 SER A N 1
ATOM 2683 C CA . SER A 1 344 ? -27.996 -10.995 20.049 1.00 88.00 344 SER A CA 1
ATOM 2684 C C . SER A 1 344 ? -28.674 -11.113 21.416 1.00 88.00 344 SER A C 1
ATOM 2686 O O . SER A 1 344 ? -29.889 -11.278 21.466 1.00 88.00 344 SER A O 1
ATOM 2688 N N . GLN A 1 345 ? -27.937 -10.892 22.509 1.00 84.62 345 GLN A N 1
ATOM 2689 C CA . GLN A 1 345 ? -28.472 -10.912 23.875 1.00 84.62 345 GLN A CA 1
ATOM 2690 C C . GLN A 1 345 ? -29.583 -9.877 24.084 1.00 84.62 345 GLN A C 1
ATOM 2692 O O . GLN A 1 345 ? -30.632 -10.206 24.638 1.00 84.62 345 GLN A O 1
ATOM 2697 N N . VAL A 1 346 ? -29.396 -8.638 23.616 1.00 84.31 346 VAL A N 1
ATOM 2698 C CA . VAL A 1 346 ? -30.424 -7.586 23.719 1.00 84.31 346 VAL A CA 1
ATOM 2699 C C . VAL A 1 346 ? -31.685 -7.972 22.939 1.00 84.31 346 VAL A C 1
ATOM 2701 O O . VAL A 1 346 ? -32.804 -7.802 23.427 1.00 84.31 346 VAL A O 1
ATOM 2704 N N . THR A 1 347 ? -31.516 -8.533 21.739 1.00 85.56 347 THR A N 1
ATOM 2705 C CA . THR A 1 347 ? -32.638 -8.955 20.887 1.00 85.56 347 THR A CA 1
ATOM 2706 C C . THR A 1 347 ? -33.398 -10.139 21.496 1.00 85.56 347 THR A C 1
ATOM 2708 O O . THR A 1 347 ? -34.628 -10.114 21.547 1.00 85.56 347 THR A O 1
ATOM 2711 N N . GLU A 1 348 ? -32.686 -11.151 21.995 1.00 85.81 348 GLU A N 1
ATOM 2712 C CA . GLU A 1 348 ? -33.264 -12.329 22.656 1.00 85.81 348 GLU A CA 1
ATOM 2713 C C . GLU A 1 348 ? -33.994 -11.955 23.948 1.00 85.81 348 GLU A C 1
ATOM 2715 O O . GLU A 1 348 ? -35.127 -12.381 24.159 1.00 85.81 348 GLU A O 1
ATOM 2720 N N . THR A 1 349 ? -33.399 -11.091 24.776 1.00 84.12 349 THR A N 1
ATOM 2721 C CA . THR A 1 349 ? -34.018 -10.609 26.022 1.00 84.12 349 THR A CA 1
ATOM 2722 C C . THR A 1 349 ? -35.358 -9.936 25.746 1.00 84.12 349 THR A C 1
ATOM 2724 O O . THR A 1 349 ? -36.363 -10.234 26.393 1.00 84.12 349 THR A O 1
ATOM 2727 N N . PHE A 1 350 ? -35.406 -9.059 24.741 1.00 86.06 350 PHE A N 1
ATOM 2728 C CA . PHE A 1 350 ? -36.650 -8.400 24.358 1.00 86.06 350 PHE A CA 1
ATOM 2729 C C . PHE A 1 350 ? -37.697 -9.385 23.825 1.00 86.06 350 PHE A C 1
ATOM 2731 O O . PHE A 1 350 ? -38.890 -9.231 24.098 1.00 86.06 350 PHE A O 1
ATOM 2738 N N . GLN A 1 351 ? -37.268 -10.408 23.084 1.00 86.19 351 GLN A N 1
ATOM 2739 C CA . GLN A 1 351 ? -38.165 -11.447 22.592 1.00 86.19 351 GLN A CA 1
ATOM 2740 C C . GLN A 1 351 ? -38.773 -12.259 23.748 1.00 86.19 351 GLN A C 1
ATOM 2742 O O . GLN A 1 351 ? -39.984 -12.473 23.751 1.00 86.19 351 GLN A O 1
ATOM 2747 N N . THR A 1 352 ? -37.988 -12.596 24.774 1.00 87.75 352 THR A N 1
ATOM 2748 C CA . THR A 1 352 ? -38.488 -13.235 26.004 1.00 87.75 352 THR A CA 1
ATOM 2749 C C . THR A 1 352 ? -39.527 -12.366 26.714 1.00 87.75 352 THR A C 1
ATOM 2751 O O . THR A 1 352 ? -40.622 -12.846 27.002 1.00 87.75 352 THR A O 1
ATOM 2754 N N . ILE A 1 353 ? -39.246 -11.069 26.914 1.00 86.75 353 ILE A N 1
ATOM 2755 C CA . ILE A 1 353 ? -40.196 -10.117 27.527 1.00 86.75 353 ILE A CA 1
ATOM 2756 C C . ILE A 1 353 ? -41.518 -10.091 26.750 1.00 86.75 353 ILE A C 1
ATOM 2758 O O . ILE A 1 353 ? -42.609 -10.129 27.326 1.00 86.75 353 ILE A O 1
ATOM 2762 N N . LYS A 1 354 ? -41.428 -10.050 25.418 1.00 88.31 354 LYS A N 1
ATOM 2763 C CA . LYS A 1 354 ? -42.590 -10.071 24.530 1.00 88.31 354 LYS A CA 1
ATOM 2764 C C . LYS A 1 354 ? -43.395 -11.361 24.662 1.00 88.31 354 LYS A C 1
ATOM 2766 O O . LYS A 1 354 ? -44.627 -11.295 24.734 1.00 88.31 354 LYS A O 1
ATOM 2771 N N . ASP A 1 355 ? -42.733 -12.510 24.677 1.00 88.69 355 ASP A N 1
ATOM 2772 C CA . ASP A 1 355 ? -43.390 -13.813 24.748 1.00 88.69 355 ASP A CA 1
ATOM 2773 C C . ASP A 1 355 ? -44.073 -14.026 26.106 1.00 88.69 355 ASP A C 1
ATOM 2775 O O . ASP A 1 355 ? -45.231 -14.453 26.144 1.00 88.69 355 ASP A O 1
ATOM 2779 N N . GLU A 1 356 ? -43.429 -13.626 27.206 1.00 87.19 356 GLU A N 1
ATOM 2780 C CA . GLU A 1 356 ? -44.000 -13.674 28.557 1.00 87.19 356 GLU A CA 1
ATOM 2781 C C . GLU A 1 356 ? -45.226 -12.764 28.701 1.00 87.19 356 GLU A C 1
ATOM 2783 O O . GLU A 1 356 ? -46.293 -13.213 29.137 1.00 87.19 356 GLU A O 1
ATOM 2788 N N . ALA A 1 357 ? -45.126 -11.504 28.266 1.00 87.56 357 ALA A N 1
ATOM 2789 C CA . ALA A 1 357 ? -46.252 -10.573 28.299 1.00 87.56 357 ALA A CA 1
ATOM 2790 C C . ALA A 1 357 ? -47.432 -11.081 27.451 1.00 87.56 357 ALA A C 1
ATOM 2792 O O . ALA A 1 357 ? -48.588 -11.044 27.882 1.00 87.56 357 ALA A O 1
ATOM 2793 N N . THR A 1 358 ? -47.145 -11.632 26.268 1.00 91.62 358 THR A N 1
ATOM 2794 C CA . THR A 1 358 ? -48.160 -12.226 25.388 1.00 91.62 358 THR A CA 1
ATOM 2795 C C . THR A 1 358 ? -48.816 -13.453 26.029 1.00 91.62 358 THR A C 1
ATOM 2797 O O . THR A 1 358 ? -50.037 -13.618 25.943 1.00 91.62 358 THR A O 1
ATOM 2800 N N . ALA A 1 359 ? -48.043 -14.315 26.697 1.00 87.62 359 ALA A N 1
ATOM 2801 C CA . ALA A 1 359 ? -48.557 -15.491 27.396 1.00 87.62 359 ALA A CA 1
ATOM 2802 C C . ALA A 1 359 ? -49.479 -15.112 28.568 1.00 87.62 359 ALA A C 1
ATOM 2804 O O . ALA A 1 359 ? -50.546 -15.710 28.738 1.00 87.62 359 ALA A O 1
ATOM 2805 N N . LEU A 1 360 ? -49.127 -14.081 29.340 1.00 87.94 360 LEU A N 1
ATOM 2806 C CA . LEU A 1 360 ? -49.961 -13.567 30.432 1.00 87.94 360 LEU A CA 1
ATOM 2807 C C . LEU A 1 360 ? -51.302 -13.017 29.924 1.00 87.94 360 LEU A C 1
ATOM 2809 O O . LEU A 1 360 ? -52.348 -13.298 30.512 1.00 87.94 360 LEU A O 1
ATOM 2813 N N . VAL A 1 361 ? -51.309 -12.302 28.795 1.00 89.56 361 VAL A N 1
ATOM 2814 C CA . VAL A 1 361 ? -52.557 -11.834 28.167 1.00 89.56 361 VAL A CA 1
ATOM 2815 C C . VAL A 1 361 ? -53.402 -13.011 27.672 1.00 89.56 361 VAL A C 1
ATOM 2817 O O . VAL A 1 361 ? -54.594 -13.081 27.972 1.00 89.56 361 VAL A O 1
ATOM 2820 N N . ARG A 1 362 ? -52.793 -13.983 26.978 1.00 90.81 362 ARG A N 1
ATOM 2821 C CA . ARG A 1 362 ? -53.494 -15.173 26.456 1.00 90.81 362 ARG A CA 1
ATOM 2822 C C . ARG A 1 362 ? -54.102 -16.053 27.549 1.00 90.81 362 ARG A C 1
ATOM 2824 O O . ARG A 1 362 ? -55.133 -16.673 27.319 1.00 90.81 362 ARG A O 1
ATOM 2831 N N . THR A 1 363 ? -53.486 -16.100 28.727 1.00 90.12 363 THR A N 1
ATOM 2832 C CA . THR A 1 363 ? -53.975 -16.870 29.886 1.00 90.12 363 THR A CA 1
ATOM 2833 C C . THR A 1 363 ? -55.009 -16.114 30.728 1.00 90.12 363 THR A C 1
ATOM 2835 O O . THR A 1 363 ? -55.388 -16.580 31.801 1.00 90.12 363 THR A O 1
ATOM 2838 N N . GLY A 1 364 ? -55.497 -14.959 30.256 1.00 88.38 364 GLY A N 1
ATOM 2839 C CA . GLY A 1 364 ? -56.536 -14.182 30.935 1.00 88.38 364 GLY A CA 1
ATOM 2840 C C . GLY A 1 364 ? -56.023 -13.354 32.116 1.00 88.38 364 GLY A C 1
ATOM 2841 O O . GLY A 1 364 ? -56.810 -12.977 32.981 1.00 88.38 364 GLY A O 1
ATOM 2842 N N . ARG A 1 365 ? -54.718 -13.048 32.167 1.00 88.38 365 ARG A N 1
ATOM 2843 C CA . ARG A 1 365 ? -54.077 -12.256 33.233 1.00 88.38 365 ARG A CA 1
ATOM 2844 C C . ARG A 1 365 ? -53.505 -10.919 32.715 1.00 88.38 365 ARG A C 1
ATOM 2846 O O . ARG A 1 365 ? -52.327 -10.637 32.944 1.00 88.38 365 ARG A O 1
ATOM 2853 N N . PRO A 1 366 ? -54.303 -10.056 32.052 1.00 89.00 366 PRO A N 1
ATOM 2854 C CA . PRO A 1 366 ? -53.806 -8.809 31.456 1.00 89.00 366 PRO A CA 1
ATOM 2855 C C . PRO A 1 366 ? -53.274 -7.812 32.496 1.00 89.00 366 PRO A C 1
ATOM 2857 O O . PRO A 1 366 ? -52.321 -7.090 32.225 1.00 89.00 366 PRO A O 1
ATOM 2860 N N . GLU A 1 367 ? -53.829 -7.807 33.710 1.00 82.62 367 GLU A N 1
ATOM 2861 C CA . GLU A 1 367 ? -53.353 -6.954 34.808 1.00 82.62 367 GLU A CA 1
ATOM 2862 C C . GLU A 1 367 ? -51.942 -7.337 35.277 1.00 82.62 367 GLU A C 1
ATOM 2864 O O . GLU A 1 367 ? -51.130 -6.474 35.600 1.00 82.62 367 GLU A O 1
ATOM 2869 N N . VAL A 1 368 ? -51.615 -8.632 35.243 1.00 84.12 368 VAL A N 1
ATOM 2870 C CA . VAL A 1 368 ? -50.278 -9.135 35.590 1.00 84.12 368 VAL A CA 1
ATOM 2871 C C . VAL A 1 368 ? -49.289 -8.838 34.467 1.00 84.12 368 VAL A C 1
ATOM 2873 O O . VAL A 1 368 ? -48.169 -8.428 34.747 1.00 84.12 368 VAL A O 1
ATOM 2876 N N . ALA A 1 369 ? -49.711 -8.971 33.203 1.00 85.88 369 ALA A N 1
ATOM 2877 C CA . ALA A 1 369 ? -48.908 -8.553 32.051 1.00 85.88 369 ALA A CA 1
ATOM 2878 C C . ALA A 1 369 ? -48.577 -7.054 32.107 1.00 85.88 369 ALA A C 1
ATOM 2880 O O . ALA A 1 369 ? -47.451 -6.655 31.829 1.00 85.88 369 ALA A O 1
ATOM 2881 N N . ARG A 1 370 ? -49.547 -6.223 32.510 1.00 87.75 370 ARG A N 1
ATOM 2882 C CA . ARG A 1 370 ? -49.356 -4.782 32.686 1.00 87.75 370 ARG A CA 1
ATOM 2883 C C . ARG A 1 370 ? -48.338 -4.480 33.787 1.00 87.75 370 ARG A C 1
ATOM 2885 O O . ARG A 1 370 ? -47.387 -3.763 33.513 1.00 87.75 370 ARG A O 1
ATOM 2892 N N . ALA A 1 371 ? -48.505 -5.063 34.975 1.00 82.38 371 ALA A N 1
ATOM 2893 C CA . ALA A 1 371 ? -47.570 -4.874 36.087 1.00 82.38 371 ALA A CA 1
ATOM 2894 C C . ALA A 1 371 ? -46.148 -5.360 35.749 1.00 82.38 371 ALA A C 1
ATOM 2896 O O . ALA A 1 371 ? -45.172 -4.731 36.140 1.00 82.38 371 ALA A O 1
ATOM 2897 N N . TYR A 1 372 ? -46.035 -6.454 34.989 1.00 84.38 372 TYR A N 1
ATOM 2898 C CA . TYR A 1 372 ? -44.761 -6.957 34.482 1.00 84.38 372 TYR A CA 1
ATOM 2899 C C . TYR A 1 372 ? -44.077 -5.950 33.548 1.00 84.38 372 TYR A C 1
ATOM 2901 O O . TYR A 1 372 ? -42.914 -5.623 33.756 1.00 84.38 372 TYR A O 1
ATOM 2909 N N . LEU A 1 373 ? -44.795 -5.406 32.560 1.00 87.88 373 LEU A N 1
ATOM 2910 C CA . LEU A 1 373 ? -44.229 -4.402 31.654 1.00 87.88 373 LEU A CA 1
ATOM 2911 C C . LEU A 1 373 ? -43.933 -3.070 32.363 1.00 87.88 373 LEU A C 1
ATOM 2913 O O . LEU A 1 373 ? -42.915 -2.464 32.053 1.00 87.88 373 LEU A O 1
ATOM 2917 N N . ASP A 1 374 ? -44.757 -2.648 33.332 1.00 85.94 374 ASP A N 1
ATOM 2918 C CA . ASP A 1 374 ? -44.497 -1.461 34.167 1.00 85.94 374 ASP A CA 1
ATOM 2919 C C . ASP A 1 374 ? -43.181 -1.628 34.957 1.00 85.94 374 ASP A C 1
ATOM 2921 O O . ASP A 1 374 ? -42.360 -0.715 34.990 1.00 85.94 374 ASP A O 1
ATOM 2925 N N . TYR A 1 375 ? -42.945 -2.815 35.535 1.00 84.31 375 TYR A N 1
ATOM 2926 C CA . TYR A 1 375 ? -41.686 -3.141 36.213 1.00 84.31 375 TYR A CA 1
ATOM 2927 C C . TYR A 1 375 ? -40.491 -3.084 35.254 1.00 84.31 375 TYR A C 1
ATOM 2929 O O . TYR A 1 375 ? -39.458 -2.514 35.592 1.00 84.31 375 TYR A O 1
ATOM 2937 N N . ILE A 1 376 ? -40.626 -3.638 34.046 1.00 83.69 376 ILE A N 1
ATOM 2938 C CA . ILE A 1 376 ? -39.567 -3.588 33.032 1.00 83.69 376 ILE A CA 1
ATOM 2939 C C . ILE A 1 376 ? -39.290 -2.143 32.579 1.00 83.69 376 ILE A C 1
ATOM 2941 O O . ILE A 1 376 ? -38.126 -1.781 32.443 1.00 83.69 376 ILE A O 1
ATOM 2945 N N . GLU A 1 377 ? -40.312 -1.302 32.380 1.00 81.31 377 GLU A N 1
ATOM 2946 C CA . GLU A 1 377 ? -40.136 0.127 32.055 1.00 81.31 377 GLU A CA 1
ATOM 2947 C C . GLU A 1 377 ? -39.426 0.884 33.186 1.00 81.31 377 GLU A C 1
ATOM 2949 O O . GLU A 1 377 ? -38.502 1.653 32.924 1.00 81.31 377 GLU A O 1
ATOM 2954 N N . GLU A 1 378 ? -39.805 0.636 34.442 1.00 80.12 378 GLU A N 1
ATOM 2955 C CA . GLU A 1 378 ? -39.165 1.245 35.613 1.00 80.12 378 GLU A CA 1
ATOM 2956 C C . GLU A 1 378 ? -37.699 0.816 35.749 1.00 80.12 378 GLU A C 1
ATOM 2958 O O . GLU A 1 378 ? -36.835 1.646 36.031 1.00 80.12 378 GLU A O 1
ATOM 2963 N N . GLN A 1 379 ? -37.404 -0.464 35.498 1.00 76.69 379 GLN A N 1
ATOM 2964 C CA . GLN A 1 379 ? -36.034 -0.970 35.489 1.00 76.69 379 GLN A CA 1
ATOM 2965 C C . GLN A 1 379 ? -35.218 -0.398 34.333 1.00 76.69 379 GLN A C 1
ATOM 2967 O O . GLN A 1 379 ? -34.041 -0.130 34.534 1.00 76.69 379 GLN A O 1
ATOM 2972 N N . LEU A 1 380 ? -35.808 -0.207 33.147 1.00 70.81 380 LEU A N 1
ATOM 2973 C CA . LEU A 1 380 ? -35.117 0.321 31.969 1.00 70.81 380 LEU A CA 1
ATOM 2974 C C . LEU A 1 380 ? -34.878 1.836 32.035 1.00 70.81 380 LEU A C 1
ATOM 2976 O O . LEU A 1 380 ? -33.903 2.298 31.452 1.00 70.81 380 LEU A O 1
ATOM 2980 N N . GLY A 1 381 ? -35.708 2.619 32.729 1.00 75.19 381 GLY A N 1
ATOM 2981 C CA . GLY A 1 381 ? -35.549 4.078 32.813 1.00 75.19 381 GLY A CA 1
ATOM 2982 C C . GLY A 1 381 ? -35.479 4.758 31.433 1.00 75.19 381 GLY A C 1
ATOM 2983 O O . GLY A 1 381 ? -36.188 4.376 30.508 1.00 75.19 381 GLY A O 1
ATOM 2984 N N . ASP A 1 382 ? -34.585 5.740 31.260 1.00 67.81 382 ASP A N 1
ATOM 2985 C CA . ASP A 1 382 ? -34.379 6.468 29.986 1.00 67.81 382 ASP A CA 1
ATOM 2986 C C . ASP A 1 382 ? -33.468 5.723 28.979 1.00 67.81 382 ASP A C 1
ATOM 2988 O O . ASP A 1 382 ? -32.812 6.330 28.124 1.00 67.81 382 ASP A O 1
ATOM 2992 N N . VAL A 1 383 ? -33.359 4.397 29.086 1.00 68.25 383 VAL A N 1
ATOM 2993 C CA . VAL A 1 383 ? -32.479 3.605 28.220 1.00 68.25 383 VAL A CA 1
ATOM 2994 C C . VAL A 1 383 ? -33.151 3.354 26.852 1.00 68.25 383 VAL A C 1
ATOM 2996 O O . VAL A 1 383 ? -34.355 3.084 26.774 1.00 68.25 383 VAL A O 1
ATOM 2999 N N . PRO A 1 384 ? -32.386 3.417 25.744 1.00 62.56 384 PRO A N 1
ATOM 3000 C CA . PRO A 1 384 ? -32.856 3.085 24.399 1.00 62.56 384 PRO A CA 1
ATOM 3001 C C . PRO A 1 384 ? -33.572 1.726 24.343 1.00 62.56 384 PRO A C 1
ATOM 3003 O O . PRO A 1 384 ? -33.021 0.701 24.748 1.00 62.56 384 PRO A O 1
ATOM 3006 N N . GLY A 1 385 ? -34.809 1.713 23.832 1.00 62.19 385 GLY A N 1
ATOM 3007 C CA . GLY A 1 385 ? -35.664 0.519 23.751 1.00 62.19 385 GLY A CA 1
ATOM 3008 C C . GLY A 1 385 ? -36.969 0.592 24.555 1.00 62.19 385 GLY A C 1
ATOM 3009 O O . GLY A 1 385 ? -37.876 -0.198 24.279 1.00 62.19 385 GLY A O 1
ATOM 3010 N N . ILE A 1 386 ? -37.127 1.566 25.463 1.00 73.62 386 ILE A N 1
ATOM 3011 C CA . ILE A 1 386 ? -38.371 1.759 26.237 1.00 73.62 386 ILE A CA 1
ATOM 3012 C C . ILE A 1 386 ? -39.603 1.984 25.346 1.00 73.62 386 ILE A C 1
ATOM 3014 O O . ILE A 1 386 ? -40.667 1.420 25.591 1.00 73.62 386 ILE A O 1
ATOM 3018 N N . GLU A 1 387 ? -39.448 2.694 24.224 1.00 74.56 387 GLU A N 1
ATOM 3019 C CA . GLU A 1 387 ? -40.524 2.903 23.241 1.00 74.56 387 GLU A CA 1
ATOM 3020 C C . GLU A 1 387 ? -41.099 1.588 22.697 1.00 74.56 387 GLU A C 1
ATOM 3022 O O . GLU A 1 387 ? -42.252 1.520 22.268 1.00 74.56 387 GLU A O 1
ATOM 3027 N N . ARG A 1 388 ? -40.295 0.522 22.698 1.00 76.00 388 ARG A N 1
ATOM 3028 C CA . ARG A 1 388 ? -40.685 -0.799 22.209 1.00 76.00 388 ARG A CA 1
ATOM 3029 C C . ARG A 1 388 ? -41.485 -1.574 23.245 1.00 76.00 388 ARG A C 1
ATOM 3031 O O . ARG A 1 388 ? -42.407 -2.288 22.860 1.00 76.00 388 ARG A O 1
ATOM 3038 N N . VAL A 1 389 ? -41.198 -1.374 24.530 1.00 82.38 389 VAL A N 1
ATOM 3039 C CA . VAL A 1 389 ? -42.042 -1.850 25.634 1.00 82.38 389 VAL A CA 1
ATOM 3040 C C . VAL A 1 389 ? -43.381 -1.103 25.626 1.00 82.38 389 VAL A C 1
ATOM 3042 O O . VAL A 1 389 ? -44.439 -1.736 25.631 1.00 82.38 389 VAL A O 1
ATOM 3045 N N . ALA A 1 390 ? -43.353 0.220 25.436 1.00 81.94 390 ALA A N 1
ATOM 3046 C CA . ALA A 1 390 ? -44.557 1.036 25.287 1.00 81.94 390 ALA A CA 1
ATOM 3047 C C . ALA A 1 390 ? -45.407 0.620 24.067 1.00 81.94 390 ALA A C 1
ATOM 3049 O O . ALA A 1 390 ? -46.636 0.535 24.149 1.00 81.94 390 ALA A O 1
ATOM 3050 N N . ARG A 1 391 ? -44.770 0.301 22.930 1.00 83.69 391 ARG A N 1
ATOM 3051 C CA . ARG A 1 391 ? -45.457 -0.218 21.735 1.00 83.69 391 ARG A CA 1
ATOM 3052 C C . ARG A 1 391 ? -46.024 -1.619 21.954 1.00 83.69 391 ARG A C 1
ATOM 3054 O O . ARG A 1 391 ? -47.169 -1.857 21.594 1.00 83.69 391 ARG A O 1
ATOM 3061 N N . LEU A 1 392 ? -45.283 -2.514 22.607 1.00 87.44 392 LEU A N 1
ATOM 3062 C CA . LEU A 1 392 ? -45.781 -3.841 22.981 1.00 87.44 392 LEU A CA 1
ATOM 3063 C C . LEU A 1 392 ? -47.039 -3.740 23.858 1.00 87.44 392 LEU A C 1
ATOM 3065 O O . LEU A 1 392 ? -47.995 -4.487 23.669 1.00 87.44 392 LEU A O 1
ATOM 3069 N N . ARG A 1 393 ? -47.075 -2.779 24.784 1.00 87.69 393 ARG A N 1
ATOM 3070 C CA . ARG A 1 393 ? -48.245 -2.505 25.624 1.00 87.69 393 ARG A CA 1
ATOM 3071 C C . ARG A 1 393 ? -49.462 -2.062 24.807 1.00 87.69 393 ARG A C 1
ATOM 3073 O O . ARG A 1 393 ? -50.578 -2.487 25.108 1.00 87.69 393 ARG A O 1
ATOM 3080 N N . LEU A 1 394 ? -49.254 -1.225 23.788 1.00 86.56 394 LEU A N 1
ATOM 3081 C CA . LEU A 1 394 ? -50.294 -0.825 22.834 1.00 86.56 394 LEU A CA 1
ATOM 3082 C C . LEU A 1 394 ? -50.802 -2.027 22.029 1.00 86.56 394 LEU A C 1
ATOM 3084 O O . LEU A 1 394 ? -52.010 -2.251 21.983 1.00 86.56 394 LEU A O 1
ATOM 3088 N N . ASP A 1 395 ? -49.891 -2.825 21.470 1.00 87.69 395 ASP A N 1
ATOM 3089 C CA . ASP A 1 395 ? -50.210 -4.001 20.650 1.00 87.69 395 ASP A CA 1
ATOM 3090 C C . ASP A 1 395 ? -50.987 -5.068 21.440 1.00 87.69 395 ASP A C 1
ATOM 3092 O O . ASP A 1 395 ? -51.869 -5.736 20.901 1.00 87.69 395 ASP A O 1
ATOM 3096 N N . LEU A 1 396 ? -50.695 -5.207 22.738 1.00 89.19 396 LEU A N 1
ATOM 3097 C CA . LEU A 1 396 ? -51.391 -6.117 23.651 1.00 89.19 396 LEU A CA 1
ATOM 3098 C C . LEU A 1 396 ? -52.699 -5.539 24.231 1.00 89.19 396 LEU A C 1
ATOM 3100 O O . LEU A 1 396 ? -53.364 -6.217 25.015 1.00 89.19 396 LEU A O 1
ATOM 3104 N N . GLY A 1 397 ? -53.081 -4.303 23.882 1.00 86.56 397 GLY A N 1
ATOM 3105 C CA . GLY A 1 397 ? -54.304 -3.660 24.381 1.00 86.56 397 GLY A CA 1
ATOM 3106 C C . GLY A 1 397 ? -54.267 -3.313 25.876 1.00 86.56 397 GLY A C 1
ATOM 3107 O O . GLY A 1 397 ? -55.306 -3.257 26.529 1.00 86.56 397 GLY A O 1
ATOM 3108 N N . LEU A 1 398 ? -53.077 -3.092 26.443 1.00 84.88 398 LEU A N 1
ATOM 3109 C CA . LEU A 1 398 ? -52.851 -2.899 27.883 1.00 84.88 398 LEU A CA 1
ATOM 3110 C C . LEU A 1 398 ? -52.838 -1.419 28.322 1.00 84.88 398 LEU A C 1
ATOM 3112 O O . LEU A 1 398 ? -52.369 -1.104 29.425 1.00 84.88 398 LEU A O 1
ATOM 3116 N N . THR A 1 399 ? -53.349 -0.504 27.494 1.00 73.69 399 THR A N 1
ATOM 3117 C CA . THR A 1 399 ? -53.405 0.940 27.776 1.00 73.69 399 THR A CA 1
ATOM 3118 C C . THR A 1 399 ? -54.402 1.294 28.885 1.00 73.69 399 THR A C 1
ATOM 3120 O O . THR A 1 399 ? -55.398 0.606 29.107 1.00 73.69 399 THR A O 1
ATOM 3123 N N . ARG A 1 400 ? -54.128 2.382 29.622 1.00 56.00 400 ARG A N 1
ATOM 3124 C CA . ARG A 1 400 ? -55.051 2.911 30.639 1.00 56.00 400 ARG A CA 1
ATOM 3125 C C . ARG A 1 400 ? -56.328 3.418 29.968 1.00 56.00 400 ARG A C 1
ATOM 3127 O O . ARG A 1 400 ? -56.284 4.390 29.220 1.00 56.00 400 ARG A O 1
ATOM 3134 N N . VAL A 1 401 ? -57.472 2.843 30.326 1.00 42.66 401 VAL A N 1
ATOM 3135 C CA . VAL A 1 401 ? -58.755 3.548 30.233 1.00 42.66 401 VAL A CA 1
ATOM 3136 C C . VAL A 1 401 ? -58.840 4.457 31.461 1.00 42.66 401 VAL A C 1
ATOM 3138 O O . VAL A 1 401 ? -59.241 4.017 32.533 1.00 42.66 401 VAL A O 1
ATOM 3141 N N . SER A 1 402 ? -58.404 5.712 31.337 1.00 38.88 402 SER A N 1
ATOM 3142 C CA . SER A 1 402 ? -58.702 6.730 32.353 1.00 38.88 402 SER A CA 1
ATOM 3143 C C . SER A 1 402 ? -60.047 7.398 32.030 1.00 38.88 402 SER A C 1
ATOM 3145 O O . SER A 1 402 ? -60.213 7.892 30.913 1.00 38.88 402 SER A O 1
ATOM 3147 N N . PRO A 1 403 ? -61.001 7.473 32.972 1.00 35.50 403 PRO A N 1
ATOM 3148 C CA . PRO A 1 403 ? -62.214 8.265 32.805 1.00 35.50 403 PRO A CA 1
ATOM 3149 C C . PRO A 1 403 ? -61.950 9.758 33.089 1.00 35.50 403 PRO A C 1
ATOM 3151 O O . PRO A 1 403 ? -61.706 10.121 34.230 1.00 35.50 403 PRO A O 1
ATOM 3154 N N . GLY A 1 404 ? -62.055 10.604 32.053 1.00 31.28 404 GLY A N 1
ATOM 3155 C CA . GLY A 1 404 ? -62.482 12.023 32.090 1.00 31.28 404 GLY A CA 1
ATOM 3156 C C . GLY A 1 404 ? -61.628 13.095 32.819 1.00 31.28 404 GLY A C 1
ATOM 3157 O O . GLY A 1 404 ? -60.892 12.783 33.744 1.00 31.28 404 GLY A O 1
ATOM 3158 N N . PRO A 1 405 ? -61.701 14.386 32.411 1.00 43.03 405 PRO A N 1
ATOM 3159 C CA . PRO A 1 405 ? -60.594 15.340 32.538 1.00 43.03 405 PRO A CA 1
ATOM 3160 C C . PRO A 1 405 ? -60.749 16.378 33.667 1.00 43.03 405 PRO A C 1
ATOM 3162 O O . PRO A 1 405 ? -61.852 16.800 34.005 1.00 43.03 405 PRO A O 1
ATOM 3165 N N . GLY A 1 406 ? -59.617 16.888 34.163 1.00 29.36 406 GLY A N 1
ATOM 3166 C CA . GLY A 1 406 ? -59.526 18.123 34.949 1.00 29.36 406 GLY A CA 1
ATOM 3167 C C . GLY A 1 406 ? -58.366 18.990 34.434 1.00 29.36 406 GLY A C 1
ATOM 3168 O O . GLY A 1 406 ? -57.324 18.436 34.081 1.00 29.36 406 GLY A O 1
ATOM 3169 N N . PRO A 1 407 ? -58.514 20.324 34.334 1.00 41.56 407 PRO A N 1
ATOM 3170 C CA . PRO A 1 407 ? -57.566 21.166 33.615 1.00 41.56 407 PRO A CA 1
ATOM 3171 C C . PRO A 1 407 ? -56.368 21.511 34.502 1.00 41.56 407 PRO A C 1
ATOM 3173 O O . PRO A 1 407 ? -56.544 21.963 35.634 1.00 41.56 407 PRO A O 1
ATOM 3176 N N . ARG A 1 408 ? -55.142 21.375 33.983 1.00 33.38 408 ARG A N 1
ATOM 3177 C CA . ARG A 1 408 ? -53.970 22.044 34.562 1.00 33.38 408 ARG A CA 1
ATOM 3178 C C . ARG A 1 408 ? -53.087 22.659 33.484 1.00 33.38 408 ARG A C 1
ATOM 3180 O O . ARG A 1 408 ? -52.468 21.969 32.688 1.00 33.38 408 ARG A O 1
ATOM 3187 N N . TYR A 1 409 ? -53.142 23.986 33.507 1.00 31.33 409 TYR A N 1
ATOM 3188 C CA . TYR A 1 409 ? -52.118 24.987 33.233 1.00 31.33 409 TYR A CA 1
ATOM 3189 C C . TYR A 1 409 ? -50.850 24.571 32.478 1.00 31.33 409 TYR A C 1
ATOM 3191 O O . TYR A 1 409 ? -50.047 23.755 32.918 1.00 31.33 409 TYR A O 1
ATOM 3199 N N . THR A 1 410 ? -50.645 25.302 31.388 1.00 38.72 410 THR A N 1
ATOM 3200 C CA . THR A 1 410 ? -49.408 25.472 30.636 1.00 38.72 410 THR A CA 1
ATOM 3201 C C . THR A 1 410 ? -48.270 26.017 31.500 1.00 38.72 410 THR A C 1
ATOM 3203 O O . THR A 1 410 ? -48.433 27.042 32.163 1.00 38.72 410 THR A O 1
ATOM 3206 N N . SER A 1 411 ? -47.083 25.434 31.356 1.00 29.53 411 SER A N 1
ATOM 3207 C CA . SER A 1 411 ? -45.822 26.157 31.520 1.00 29.53 411 SER A CA 1
ATOM 3208 C C . SER A 1 411 ? -44.831 25.674 30.465 1.00 29.53 411 SER A C 1
ATOM 3210 O O . SER A 1 411 ? -44.276 24.582 30.554 1.00 29.53 411 SER A O 1
ATOM 3212 N N . SER A 1 412 ? -44.644 26.500 29.442 1.00 31.38 412 SER A N 1
ATOM 3213 C CA . SER A 1 412 ? -43.513 26.457 28.523 1.00 31.38 412 SER A CA 1
ATOM 3214 C C . SER A 1 412 ? -42.231 26.810 29.284 1.00 31.38 412 SER A C 1
ATOM 3216 O O . SER A 1 412 ? -42.123 27.925 29.797 1.00 31.38 412 SER A O 1
ATOM 3218 N N . VAL A 1 413 ? -41.263 25.893 29.330 1.00 30.22 413 VAL A N 1
ATOM 3219 C CA . VAL A 1 413 ? -39.868 26.181 29.703 1.00 30.22 413 VAL A CA 1
ATOM 3220 C C . VAL A 1 413 ? -38.983 25.846 28.492 1.00 30.22 413 VAL A C 1
ATOM 3222 O O . VAL A 1 413 ? -39.226 24.818 27.857 1.00 30.22 413 VAL A O 1
ATOM 3225 N N . PRO A 1 414 ? -38.006 26.694 28.114 1.00 25.58 414 PRO A N 1
ATOM 3226 C CA . PRO A 1 414 ? -37.181 26.477 26.931 1.00 25.58 414 PRO A CA 1
ATOM 3227 C C . PRO A 1 414 ? -36.193 25.321 27.120 1.00 25.58 414 PRO A C 1
ATOM 3229 O O . PRO A 1 414 ? -35.603 25.151 28.184 1.00 25.58 414 PRO A O 1
ATOM 3232 N N . TYR A 1 415 ? -35.983 24.575 26.039 1.00 27.91 415 TYR A N 1
ATOM 3233 C CA . TYR A 1 415 ? -34.927 23.581 25.876 1.00 27.91 415 TYR A CA 1
ATOM 3234 C C . TYR A 1 415 ? -33.536 24.219 26.054 1.00 27.91 415 TYR A C 1
ATOM 3236 O O . TYR A 1 415 ? -33.170 25.132 25.315 1.00 27.91 415 TYR A O 1
ATOM 3244 N N . VAL A 1 416 ? -32.763 23.715 27.020 1.00 25.56 416 VAL A N 1
ATOM 3245 C CA . VAL A 1 416 ? -31.327 23.984 27.196 1.00 25.56 416 VAL A CA 1
ATOM 3246 C C . VAL A 1 416 ? -30.594 22.658 26.958 1.00 25.56 416 VAL A C 1
ATOM 3248 O O . VAL A 1 416 ? -30.896 21.688 27.657 1.00 25.56 416 VAL A O 1
ATOM 3251 N N . PRO A 1 417 ? -29.662 22.555 25.993 1.00 26.47 417 PRO A N 1
ATOM 3252 C CA . PRO A 1 417 ? -28.931 21.316 25.767 1.00 26.47 417 PRO A CA 1
ATOM 3253 C C . PRO A 1 417 ? -27.900 21.105 26.886 1.00 26.47 417 PRO A C 1
ATOM 3255 O O . PRO A 1 417 ? -27.058 21.962 27.148 1.00 26.47 417 PRO A O 1
ATOM 3258 N N . ALA A 1 418 ? -27.977 19.954 27.554 1.00 25.97 418 ALA A N 1
ATOM 3259 C CA . ALA A 1 418 ? -27.012 19.531 28.565 1.00 25.97 418 ALA A CA 1
ATOM 3260 C C . ALA A 1 418 ? -25.687 19.061 27.918 1.00 25.97 418 ALA A C 1
ATOM 3262 O O . ALA A 1 418 ? -25.700 18.527 26.804 1.00 25.97 418 ALA A O 1
ATOM 3263 N N . PRO A 1 419 ? -24.537 19.225 28.601 1.00 24.38 419 PRO A N 1
ATOM 3264 C CA . PRO A 1 419 ? -23.230 18.873 28.062 1.00 24.38 419 PRO A CA 1
ATOM 3265 C C . PRO A 1 419 ? -23.048 17.352 27.963 1.00 24.38 419 PRO A C 1
ATOM 3267 O O . PRO A 1 419 ? -23.420 16.588 28.856 1.00 24.38 419 PRO A O 1
ATOM 3270 N N . ARG A 1 420 ? -22.446 16.921 26.850 1.00 33.66 420 ARG A N 1
ATOM 3271 C CA . ARG A 1 420 ? -22.140 15.525 26.514 1.00 33.66 420 ARG A CA 1
ATOM 3272 C C . ARG A 1 420 ? -21.120 14.945 27.508 1.00 33.66 420 ARG A C 1
ATOM 3274 O O . ARG A 1 420 ? -19.945 15.290 27.456 1.00 33.66 420 ARG A O 1
ATOM 3281 N N . ARG A 1 421 ? -21.566 14.044 28.392 1.00 27.62 421 ARG A N 1
ATOM 3282 C CA . ARG A 1 421 ? -20.723 13.203 29.265 1.00 27.62 421 ARG A CA 1
ATOM 3283 C C . ARG A 1 421 ? -20.759 11.738 28.802 1.00 27.62 421 ARG A C 1
ATOM 3285 O O . ARG A 1 421 ? -21.839 11.176 28.670 1.00 27.62 421 ARG A O 1
ATOM 3292 N N . GLY A 1 422 ? -19.566 11.168 28.587 1.00 29.12 422 GLY A N 1
ATOM 3293 C CA . GLY A 1 422 ? -19.176 9.745 28.670 1.00 29.12 422 GLY A CA 1
ATOM 3294 C C . GLY A 1 422 ? -20.082 8.671 28.046 1.00 29.12 422 GLY A C 1
ATOM 3295 O O . GLY A 1 422 ? -21.064 8.254 28.651 1.00 29.12 422 GLY A O 1
ATOM 3296 N N . ARG A 1 423 ? -19.678 8.128 26.887 1.00 38.81 423 ARG A N 1
ATOM 3297 C CA . ARG A 1 423 ? -20.371 7.073 26.109 1.00 38.81 423 ARG A CA 1
ATOM 3298 C C . ARG A 1 423 ? -20.160 5.613 26.590 1.00 38.81 423 ARG A C 1
ATOM 3300 O O . ARG A 1 423 ? -20.592 4.701 25.905 1.00 38.81 423 ARG A O 1
ATOM 3307 N N . GLY A 1 424 ? -19.558 5.348 27.753 1.00 31.81 424 GLY A N 1
ATOM 3308 C CA . GLY A 1 424 ? -19.105 3.985 28.117 1.00 31.81 424 GLY A CA 1
ATOM 3309 C C . GLY A 1 424 ? -20.030 3.092 28.968 1.00 31.81 424 GLY A C 1
ATOM 3310 O O . GLY A 1 424 ? -19.678 1.947 29.218 1.00 31.81 424 GLY A O 1
ATOM 3311 N N . LEU A 1 425 ? -21.181 3.569 29.462 1.00 39.28 425 LEU A N 1
ATOM 3312 C CA . LEU A 1 425 ? -21.857 2.939 30.621 1.00 39.28 425 LEU A CA 1
ATOM 3313 C C . LEU A 1 425 ? -23.220 2.268 30.357 1.00 39.28 425 LEU A C 1
ATOM 3315 O O . LEU A 1 425 ? -23.860 1.816 31.302 1.00 39.28 425 LEU A O 1
ATOM 3319 N N . ARG A 1 426 ? -23.706 2.199 29.109 1.00 51.12 426 ARG A N 1
ATOM 3320 C CA . ARG A 1 426 ? -25.138 1.918 28.850 1.00 51.12 426 ARG A CA 1
ATOM 3321 C C . ARG A 1 426 ? -25.485 0.477 28.444 1.00 51.12 426 ARG A C 1
ATOM 3323 O O . ARG A 1 426 ? -26.614 0.056 28.666 1.00 51.12 426 ARG A O 1
ATOM 3330 N N . VAL A 1 427 ? -24.527 -0.315 27.953 1.00 43.62 427 VAL A N 1
ATOM 3331 C CA . VAL A 1 427 ? -24.753 -1.725 27.554 1.00 43.62 427 VAL A CA 1
ATOM 3332 C C . VAL A 1 427 ? -24.819 -2.680 28.759 1.00 43.62 427 VAL A C 1
ATOM 3334 O O . VAL A 1 427 ? -25.613 -3.619 28.760 1.00 43.62 427 VAL A O 1
ATOM 3337 N N . ALA A 1 428 ? -24.070 -2.400 29.833 1.00 42.31 428 ALA A N 1
ATOM 3338 C CA . ALA A 1 428 ? -24.083 -3.192 31.073 1.00 42.31 428 ALA A CA 1
ATOM 3339 C C . ALA A 1 428 ? -25.471 -3.248 31.751 1.00 42.31 428 ALA A C 1
ATOM 3341 O O . ALA A 1 428 ? -25.752 -4.144 32.545 1.00 42.31 428 ALA A O 1
ATOM 3342 N N . PHE A 1 429 ? -26.358 -2.313 31.412 1.00 50.38 429 PHE A N 1
ATOM 3343 C CA . PHE A 1 429 ? -27.670 -2.171 32.028 1.00 50.38 429 PHE A CA 1
ATOM 3344 C C . PHE A 1 429 ? -28.696 -3.201 31.517 1.00 50.38 429 PHE A C 1
ATOM 3346 O O . PHE A 1 429 ? -29.484 -3.714 32.306 1.00 50.38 429 PHE A O 1
ATOM 3353 N N . TRP A 1 430 ? -28.632 -3.617 30.244 1.00 45.78 430 TRP A N 1
ATOM 3354 C CA . TRP A 1 430 ? -29.480 -4.707 29.726 1.00 45.78 430 TRP A CA 1
ATOM 3355 C C . TRP A 1 430 ? -29.133 -6.065 30.357 1.00 45.78 430 TRP A C 1
ATOM 3357 O O . TRP A 1 430 ? -30.023 -6.869 30.631 1.00 45.78 430 TRP A O 1
ATOM 3367 N N . VAL A 1 431 ? -27.852 -6.290 30.673 1.00 47.81 431 VAL A N 1
ATOM 3368 C CA . VAL A 1 431 ? -27.397 -7.474 31.422 1.00 47.81 431 VAL A CA 1
ATOM 3369 C C . VAL A 1 431 ? -27.886 -7.428 32.879 1.00 47.81 431 VAL A C 1
ATOM 3371 O O . VAL A 1 431 ? -28.230 -8.463 33.446 1.00 47.81 431 VAL A O 1
ATOM 3374 N N . ALA A 1 432 ? -28.005 -6.239 33.480 1.00 49.72 432 ALA A N 1
ATOM 3375 C CA . ALA A 1 432 ? -28.580 -6.074 34.818 1.00 49.72 432 ALA A CA 1
ATOM 3376 C C . ALA A 1 432 ? -30.101 -6.340 34.858 1.00 49.72 432 ALA A C 1
ATOM 3378 O O . ALA A 1 432 ? -30.592 -6.919 35.827 1.00 49.72 432 ALA A O 1
ATOM 3379 N N . VAL A 1 433 ? -30.845 -6.014 33.792 1.00 52.66 433 VAL A N 1
ATOM 3380 C CA . VAL A 1 433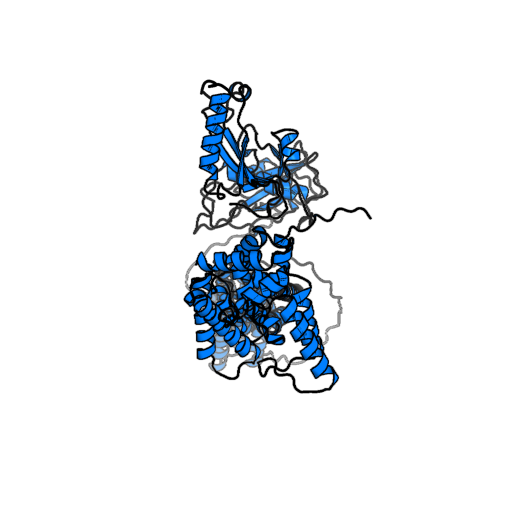 ? -32.283 -6.337 33.679 1.00 52.66 433 VAL A CA 1
ATOM 3381 C C . VAL A 1 433 ? -32.522 -7.856 33.646 1.00 52.66 433 VAL A C 1
ATOM 3383 O O . VAL A 1 433 ? -33.494 -8.326 34.239 1.00 52.66 433 VAL A O 1
ATOM 3386 N N . LEU A 1 434 ? -31.605 -8.645 33.066 1.00 47.38 434 LEU A N 1
ATOM 3387 C CA . LEU A 1 434 ? -31.649 -10.116 33.139 1.00 47.38 434 LEU A CA 1
ATOM 3388 C C . LEU A 1 434 ? -31.509 -10.636 34.578 1.00 47.38 434 LEU A C 1
ATOM 3390 O O . LEU A 1 434 ? -32.187 -11.593 34.955 1.00 47.38 434 LEU A O 1
ATOM 3394 N N . ALA A 1 435 ? -30.680 -9.986 35.401 1.00 47.59 435 ALA A N 1
ATOM 3395 C CA . ALA A 1 435 ? -30.571 -10.321 36.818 1.00 47.59 435 ALA A CA 1
ATOM 3396 C C . ALA A 1 435 ? -31.849 -9.932 37.586 1.00 47.59 435 ALA A C 1
ATOM 3398 O O . ALA A 1 435 ? -32.336 -10.724 38.388 1.00 47.59 435 ALA A O 1
ATOM 3399 N N . GLY A 1 436 ? -32.441 -8.765 37.302 1.00 44.44 436 GLY A N 1
ATOM 3400 C CA . GLY A 1 436 ? -33.660 -8.279 37.964 1.00 44.44 436 GLY A CA 1
ATOM 3401 C C . GLY A 1 436 ? -34.925 -9.086 37.642 1.00 44.44 436 GLY A C 1
ATOM 3402 O O . GLY A 1 436 ? -35.662 -9.466 38.552 1.00 44.44 436 GLY A O 1
ATOM 3403 N N . ALA A 1 437 ? -35.153 -9.420 36.367 1.00 46.28 437 ALA A N 1
ATOM 3404 C CA . ALA A 1 437 ? -36.336 -10.170 35.935 1.00 46.28 437 ALA A CA 1
ATOM 3405 C C . ALA A 1 437 ? -36.306 -11.644 36.389 1.00 46.28 437 ALA A C 1
ATOM 3407 O O . ALA A 1 437 ? -37.339 -12.192 36.775 1.00 46.28 437 ALA A O 1
ATOM 3408 N N . GLY A 1 438 ? -35.121 -12.269 36.440 1.00 38.97 438 GLY A N 1
ATOM 3409 C CA . GLY A 1 438 ? -34.955 -13.618 36.996 1.00 38.97 438 GLY A CA 1
ATOM 3410 C C . GLY A 1 438 ? -35.159 -13.693 38.518 1.00 38.97 438 GLY A C 1
ATOM 3411 O O . GLY A 1 438 ? -35.570 -14.729 39.044 1.00 38.97 438 GLY A O 1
ATOM 3412 N N . LEU A 1 439 ? -34.927 -12.590 39.240 1.00 41.06 439 LEU A N 1
ATOM 3413 C CA . LEU A 1 439 ? -34.952 -12.547 40.707 1.00 41.06 439 LEU A CA 1
ATOM 3414 C C . LEU A 1 439 ? -36.364 -12.541 41.318 1.00 41.06 439 LEU A C 1
ATOM 3416 O O . LEU A 1 439 ? -36.520 -12.975 42.459 1.00 41.06 439 LEU A O 1
ATOM 3420 N N . LEU A 1 440 ? -37.409 -12.140 40.584 1.00 40.06 440 LEU A N 1
ATOM 3421 C CA . LEU A 1 440 ? -38.789 -12.139 41.104 1.00 40.06 440 LEU A CA 1
ATOM 3422 C C . LEU A 1 440 ? -39.471 -13.517 41.092 1.00 40.06 440 LEU A C 1
ATOM 3424 O O . LEU A 1 440 ? -40.443 -13.717 41.818 1.00 40.06 440 LEU A O 1
ATOM 3428 N N . LEU A 1 441 ? -38.930 -14.493 40.357 1.00 42.38 441 LEU A N 1
ATOM 3429 C CA . LEU A 1 441 ? -39.329 -15.904 40.481 1.00 42.38 441 LEU A CA 1
ATOM 3430 C C . LEU A 1 441 ? -38.346 -16.724 41.339 1.00 42.38 441 LEU A C 1
ATOM 3432 O O . LEU A 1 441 ? -38.647 -17.861 41.694 1.00 42.38 441 LEU A O 1
ATOM 3436 N N . GLY A 1 442 ? -37.209 -16.128 41.722 1.00 35.88 442 GLY A N 1
ATOM 3437 C CA . GLY A 1 442 ? -36.159 -16.727 42.550 1.00 35.88 442 GLY A CA 1
ATOM 3438 C C . GLY A 1 442 ? -36.176 -16.328 44.030 1.00 35.88 442 GLY A C 1
ATOM 3439 O O . GLY A 1 442 ? -35.242 -16.675 44.750 1.00 35.88 442 GLY A O 1
ATOM 3440 N N . GLN A 1 443 ? -37.204 -15.626 44.526 1.00 36.50 443 GLN A N 1
ATOM 3441 C CA . GLN A 1 443 ? -37.337 -15.337 45.962 1.00 36.50 443 GLN A CA 1
ATOM 3442 C C . GLN A 1 443 ? -37.801 -16.570 46.755 1.00 36.50 443 GLN A C 1
ATOM 3444 O O . GLN A 1 443 ? -38.899 -16.629 47.301 1.00 36.50 443 GLN A O 1
ATOM 3449 N N . CYS A 1 444 ? -36.912 -17.552 46.853 1.00 29.86 444 CYS A N 1
ATOM 3450 C CA . CYS A 1 444 ? -36.787 -18.463 47.979 1.00 29.86 444 CYS A CA 1
ATOM 3451 C C . CYS A 1 444 ? -35.283 -18.631 48.238 1.00 29.86 444 CYS A C 1
ATOM 3453 O O . CYS A 1 444 ? -34.547 -19.085 47.369 1.00 29.86 444 CYS A O 1
ATOM 3455 N N . SER A 1 445 ? -34.858 -18.274 49.453 1.00 28.73 445 SER A N 1
ATOM 3456 C CA . SER A 1 445 ? -33.518 -18.416 50.060 1.00 28.73 445 SER A CA 1
ATOM 3457 C C . SER A 1 445 ? -32.366 -17.485 49.620 1.00 28.73 445 SER A C 1
ATOM 3459 O O . SER A 1 445 ? -31.699 -17.719 48.624 1.00 28.73 445 SER A O 1
ATOM 3461 N N . GLY A 1 446 ? -32.011 -16.555 50.525 1.00 26.62 446 GLY A N 1
ATOM 3462 C CA . GLY A 1 446 ? -30.627 -16.444 51.023 1.00 26.62 446 GLY A CA 1
ATOM 3463 C C . GLY A 1 446 ? -29.787 -15.225 50.616 1.00 26.62 446 GLY A C 1
ATOM 3464 O O . GLY A 1 446 ? -29.018 -15.295 49.673 1.00 26.62 446 GLY A O 1
ATOM 3465 N N . THR A 1 447 ? -29.893 -14.153 51.410 1.00 32.62 447 THR A N 1
ATOM 3466 C CA . THR A 1 447 ? -28.876 -13.132 51.774 1.00 32.62 447 THR A CA 1
ATOM 3467 C C . THR A 1 447 ? -27.603 -12.965 50.920 1.00 32.62 447 THR A C 1
ATOM 3469 O O . THR A 1 447 ? -26.725 -13.826 50.944 1.00 32.62 447 THR A O 1
ATOM 3472 N N . PHE A 1 448 ? -27.391 -11.753 50.386 1.00 26.34 448 PHE A N 1
ATOM 3473 C CA . PHE A 1 448 ? -26.046 -11.201 50.169 1.00 26.34 448 PHE A CA 1
ATOM 3474 C C . PHE A 1 448 ? -25.990 -9.712 50.547 1.00 26.34 448 PHE A C 1
ATOM 3476 O O . PHE A 1 448 ? -26.924 -8.949 50.305 1.00 26.34 448 PHE A O 1
ATOM 3483 N N . SER A 1 449 ? -24.911 -9.350 51.235 1.00 28.02 449 SER A N 1
ATOM 3484 C CA . SER A 1 449 ? -24.637 -8.084 51.916 1.00 28.02 449 SER A CA 1
ATOM 3485 C C . SER A 1 449 ? -24.323 -6.930 50.964 1.00 28.02 449 SER A C 1
ATOM 3487 O O . SER A 1 449 ? -23.694 -7.123 49.927 1.00 28.02 449 SER A O 1
ATOM 3489 N N . GLY A 1 450 ? -24.728 -5.724 51.369 1.00 26.41 450 GLY A N 1
ATOM 3490 C CA . GLY A 1 450 ? -24.544 -4.487 50.622 1.00 26.41 450 GLY A CA 1
ATOM 3491 C C . GLY A 1 450 ? -23.108 -3.967 50.557 1.00 26.41 450 GLY A C 1
ATOM 3492 O O . GLY A 1 450 ? -22.264 -4.275 51.397 1.00 26.41 450 GLY A O 1
ATOM 3493 N N . TRP A 1 451 ? -22.886 -3.099 49.573 1.00 25.16 451 TRP A N 1
ATOM 3494 C CA . TRP A 1 451 ? -21.743 -2.201 49.499 1.00 25.16 451 TRP A CA 1
ATOM 3495 C C . TRP A 1 451 ? -22.262 -0.810 49.127 1.00 25.16 451 TRP A C 1
ATOM 3497 O O . TRP A 1 451 ? -22.871 -0.617 48.079 1.00 25.16 451 TRP A O 1
ATOM 3507 N N . SER A 1 452 ? -22.077 0.153 50.027 1.00 26.83 452 SER A N 1
ATOM 3508 C CA . SER A 1 452 ? -22.300 1.577 49.782 1.00 26.83 452 SER A CA 1
ATOM 3509 C C . SER A 1 452 ? -21.074 2.195 49.108 1.00 26.83 452 SER A C 1
ATOM 3511 O O . SER A 1 452 ? -19.970 2.068 49.637 1.00 26.83 452 SER A O 1
ATOM 3513 N N . SER A 1 453 ? -21.259 2.923 48.009 1.00 28.33 453 SER A N 1
ATOM 3514 C CA . SER A 1 453 ? -20.236 3.787 47.411 1.00 28.33 453 SER A CA 1
ATOM 3515 C C . SER A 1 453 ? -20.484 5.246 47.800 1.00 28.33 453 SER A C 1
ATOM 3517 O O . SER A 1 453 ? -21.474 5.852 47.388 1.00 28.33 453 SER A O 1
ATOM 3519 N N . SER A 1 454 ? -19.581 5.809 48.598 1.00 27.28 454 SER A N 1
ATOM 3520 C CA . SER A 1 454 ? -19.467 7.245 48.856 1.00 27.28 454 SER A CA 1
ATOM 3521 C C . SER A 1 454 ? -18.710 7.925 47.713 1.00 27.28 454 SER A C 1
ATOM 3523 O O . SER A 1 454 ? -17.606 7.508 47.374 1.00 27.28 454 SER A O 1
ATOM 3525 N N . ALA A 1 455 ? -19.296 8.982 47.148 1.00 32.34 455 ALA A N 1
ATOM 3526 C CA . ALA A 1 455 ? -18.656 9.856 46.174 1.00 32.34 455 ALA A CA 1
ATOM 3527 C C . ALA A 1 455 ? -17.624 10.767 46.863 1.00 32.34 455 ALA A C 1
ATOM 3529 O O . ALA A 1 455 ? -17.979 11.554 47.741 1.00 32.34 455 ALA A O 1
ATOM 3530 N N . ALA A 1 456 ? -16.366 10.676 46.434 1.00 27.48 456 ALA A N 1
ATOM 3531 C CA . ALA A 1 456 ? -15.310 11.645 46.704 1.00 27.48 456 ALA A CA 1
ATOM 3532 C C . ALA A 1 456 ? -14.679 12.050 45.362 1.00 27.48 456 ALA A C 1
ATOM 3534 O O . ALA A 1 456 ? -14.519 11.214 44.475 1.00 27.48 456 ALA A O 1
ATOM 3535 N N . SER A 1 457 ? -14.378 13.338 45.189 1.00 35.78 457 SER A N 1
ATOM 3536 C CA . SER A 1 457 ? -13.683 13.860 44.012 1.00 35.78 457 SER A CA 1
ATOM 3537 C C . SER A 1 457 ? -12.229 13.376 44.021 1.00 35.78 457 SER A C 1
ATOM 3539 O O . SER A 1 457 ? -11.428 13.865 44.817 1.00 35.78 457 SER A O 1
ATOM 3541 N N . GLU A 1 458 ? -11.893 12.404 43.176 1.00 34.22 458 GLU A N 1
ATOM 3542 C CA . GLU A 1 458 ? -10.536 11.863 43.068 1.00 34.22 458 GLU A CA 1
ATOM 3543 C C . GLU A 1 458 ? -9.761 12.515 41.920 1.00 34.22 458 GLU A C 1
ATOM 3545 O O . GLU A 1 458 ? -10.188 12.503 40.767 1.00 34.22 458 GLU A O 1
ATOM 3550 N N . SER A 1 459 ? -8.570 13.020 42.246 1.00 47.56 459 SER A N 1
ATOM 3551 C CA . SER A 1 459 ? -7.414 13.033 41.352 1.00 47.56 459 SER A CA 1
ATOM 3552 C C . SER A 1 459 ? -7.273 11.649 40.707 1.00 47.56 459 SER A C 1
ATOM 3554 O O . SER A 1 459 ? -6.899 10.680 41.375 1.00 47.56 459 SER A O 1
ATOM 3556 N N . GLY A 1 460 ? -7.655 11.548 39.435 1.00 61.97 460 GLY A N 1
ATOM 3557 C CA . GLY A 1 460 ? -7.778 10.280 38.727 1.00 61.97 460 GLY A CA 1
ATOM 3558 C C . GLY A 1 460 ? -6.412 9.643 38.502 1.00 61.97 460 GLY A C 1
ATOM 3559 O O . GLY A 1 460 ? -5.507 10.266 37.945 1.00 61.97 460 GLY A O 1
ATOM 3560 N N . ARG A 1 461 ? -6.252 8.392 38.938 1.00 77.00 461 ARG A N 1
ATOM 3561 C CA . ARG A 1 461 ? -5.154 7.545 38.466 1.00 77.00 461 ARG A CA 1
ATOM 3562 C C . ARG A 1 461 ? -5.477 7.102 37.044 1.00 77.00 461 ARG A C 1
ATOM 3564 O O . ARG A 1 461 ? -6.598 6.691 36.764 1.00 77.00 461 ARG A O 1
ATOM 3571 N N . SER A 1 462 ? -4.474 7.155 36.187 1.00 84.81 462 SER A N 1
ATOM 3572 C CA . SER A 1 462 ? -4.615 7.044 34.739 1.00 84.81 462 SER A CA 1
ATOM 3573 C C . SER A 1 462 ? -3.600 6.058 34.175 1.00 84.81 462 SER A C 1
ATOM 3575 O O . SER A 1 462 ? -2.462 6.029 34.628 1.00 84.81 462 SER A O 1
ATOM 3577 N N . THR A 1 463 ? -3.960 5.237 33.193 1.00 86.94 463 THR A N 1
ATOM 3578 C CA . THR A 1 463 ? -3.023 4.258 32.614 1.00 86.94 463 THR A CA 1
ATOM 3579 C C . THR A 1 463 ? -2.307 4.856 31.409 1.00 86.94 463 THR A C 1
ATOM 3581 O O . THR A 1 463 ? -2.945 5.441 30.546 1.00 86.94 463 THR A O 1
ATOM 3584 N N . VAL A 1 464 ? -0.981 4.714 31.342 1.00 87.06 464 VAL A N 1
ATOM 3585 C CA . VAL A 1 464 ? -0.170 5.115 30.172 1.00 87.06 464 VAL A CA 1
ATOM 3586 C C . VAL A 1 464 ? 0.563 3.950 29.527 1.00 87.06 464 VAL A C 1
ATOM 3588 O O . VAL A 1 464 ? 1.252 4.160 28.542 1.00 87.06 464 VAL A O 1
ATOM 3591 N N . PHE A 1 465 ? 0.458 2.740 30.076 1.00 88.00 465 PHE A N 1
ATOM 3592 C CA . PHE A 1 465 ? 1.157 1.571 29.552 1.00 88.00 465 PHE A CA 1
ATOM 3593 C C . PHE A 1 465 ? 0.315 0.293 29.681 1.00 88.00 465 PHE A C 1
ATOM 3595 O O . PHE A 1 465 ? 0.669 -0.644 30.398 1.00 88.00 465 PHE A O 1
ATOM 3602 N N . ALA A 1 466 ? -0.851 0.304 29.034 1.00 87.75 466 ALA A N 1
ATOM 3603 C CA . ALA A 1 466 ? -1.781 -0.814 28.912 1.00 87.75 466 ALA A CA 1
ATOM 3604 C C . ALA A 1 466 ? -1.368 -1.819 27.818 1.00 87.75 466 ALA A C 1
ATOM 3606 O O . ALA A 1 466 ? -0.394 -1.612 27.090 1.00 87.75 466 ALA A O 1
ATOM 3607 N N . ASP A 1 467 ? -2.126 -2.910 27.688 1.00 87.94 467 ASP A N 1
ATOM 3608 C CA . ASP A 1 467 ? -1.904 -3.925 26.653 1.00 87.94 467 ASP A CA 1
ATOM 3609 C C . ASP A 1 467 ? -2.048 -3.315 25.239 1.00 87.94 467 ASP A C 1
ATOM 3611 O O . ASP A 1 467 ? -1.185 -3.554 24.395 1.00 87.94 467 ASP A O 1
ATOM 3615 N N . ALA A 1 468 ? -3.048 -2.454 25.012 1.00 87.25 468 ALA A N 1
ATOM 3616 C CA . ALA A 1 468 ? -3.236 -1.697 23.771 1.00 87.25 468 ALA A CA 1
ATOM 3617 C C . ALA A 1 468 ? -3.115 -0.180 23.996 1.00 87.25 468 ALA A C 1
ATOM 3619 O O . ALA A 1 468 ? -3.484 0.335 25.054 1.00 87.25 468 ALA A O 1
ATOM 3620 N N . VAL A 1 469 ? -2.651 0.562 22.983 1.00 88.06 469 VAL A N 1
ATOM 3621 C CA . VAL A 1 469 ? -2.539 2.031 23.039 1.00 88.06 469 VAL A CA 1
ATOM 3622 C C . VAL A 1 469 ? -3.892 2.693 23.311 1.00 88.06 469 VAL A C 1
ATOM 3624 O O . VAL A 1 469 ? -3.947 3.691 24.027 1.00 88.06 469 VAL A O 1
ATOM 3627 N N . ALA A 1 470 ? -4.981 2.127 22.781 1.00 86.56 470 ALA A N 1
ATOM 3628 C CA . ALA A 1 470 ? -6.338 2.658 22.925 1.00 86.56 470 ALA A CA 1
ATOM 3629 C C . ALA A 1 470 ? -6.859 2.672 24.376 1.00 86.56 470 ALA A C 1
ATOM 3631 O O . ALA A 1 470 ? -7.773 3.435 24.682 1.00 86.56 470 ALA A O 1
ATOM 3632 N N . ASP A 1 471 ? -6.272 1.861 25.259 1.00 86.88 471 ASP A N 1
ATOM 3633 C CA . ASP A 1 471 ? -6.651 1.770 26.674 1.00 86.88 471 ASP A CA 1
ATOM 3634 C C . ASP A 1 471 ? -5.871 2.751 27.566 1.00 86.88 471 ASP A C 1
ATOM 3636 O O . ASP A 1 471 ? -6.078 2.809 28.783 1.00 86.88 471 ASP A O 1
ATOM 3640 N N . ASN A 1 472 ? -4.948 3.514 26.978 1.00 89.00 472 ASN A N 1
ATOM 3641 C CA . ASN A 1 472 ? -4.197 4.536 27.685 1.00 89.00 472 ASN A CA 1
ATOM 3642 C C . ASN A 1 472 ? -4.929 5.881 27.694 1.00 89.00 472 ASN A C 1
ATOM 3644 O O . ASN A 1 472 ? -5.833 6.144 26.901 1.00 89.00 472 ASN A O 1
ATOM 3648 N N . VAL A 1 473 ? -4.502 6.774 28.585 1.00 89.06 473 VAL A N 1
ATOM 3649 C CA . VAL A 1 473 ? -4.943 8.169 28.542 1.00 89.06 473 VAL A CA 1
ATOM 3650 C C . VAL A 1 473 ? -4.530 8.856 27.240 1.00 89.06 473 VAL A C 1
ATOM 3652 O O . VAL A 1 473 ? -3.485 8.538 26.681 1.00 89.06 473 VAL A O 1
ATOM 3655 N N . PRO A 1 474 ? -5.323 9.811 26.735 1.00 90.81 474 PRO A N 1
ATOM 3656 C CA . PRO A 1 474 ? -4.997 10.498 25.491 1.00 90.81 474 PRO A CA 1
ATOM 3657 C C . PRO A 1 474 ? -3.710 11.328 25.612 1.00 90.81 474 PRO A C 1
ATOM 3659 O O . PRO A 1 474 ? -3.324 11.754 26.709 1.00 90.81 474 PRO A O 1
ATOM 3662 N N . ALA A 1 475 ? -3.071 11.607 24.472 1.00 93.38 475 ALA A N 1
ATOM 3663 C CA . ALA A 1 475 ? -2.009 12.605 24.414 1.00 93.38 475 ALA A CA 1
ATOM 3664 C C . ALA A 1 475 ? -2.546 13.982 24.857 1.00 93.38 475 ALA A C 1
ATOM 3666 O O . ALA A 1 475 ? -3.739 14.267 24.756 1.00 93.38 475 ALA A O 1
ATOM 3667 N N . GLY A 1 476 ? -1.676 14.807 25.436 1.00 92.56 476 GLY A N 1
ATOM 3668 C CA . GLY A 1 476 ? -2.044 16.045 26.130 1.00 92.56 476 GLY A CA 1
ATOM 3669 C C . GLY A 1 476 ? -2.509 15.854 27.577 1.00 92.56 476 GLY A C 1
ATOM 3670 O O . GLY A 1 476 ? -2.763 16.832 28.270 1.00 92.56 476 GLY A O 1
ATOM 3671 N N . SER A 1 477 ? -2.597 14.618 28.083 1.00 92.62 477 SER A N 1
ATOM 3672 C CA . SER A 1 477 ? -2.905 14.388 29.502 1.00 92.62 477 SER A CA 1
ATOM 3673 C C . SER A 1 477 ? -1.765 14.866 30.411 1.00 92.62 477 SER A C 1
ATOM 3675 O O . SER A 1 477 ? -0.609 14.489 30.211 1.00 92.62 477 SER A O 1
ATOM 3677 N N . CYS A 1 478 ? -2.096 15.644 31.443 1.00 94.38 478 CYS A N 1
ATOM 3678 C CA . CYS A 1 478 ? -1.127 16.274 32.341 1.00 94.38 478 CYS A CA 1
ATOM 3679 C C . CYS A 1 478 ? -0.770 15.380 33.544 1.00 94.38 478 CYS A C 1
ATOM 3681 O O . CYS A 1 478 ? -1.631 14.955 34.317 1.00 94.38 478 CYS A O 1
ATOM 3683 N N . VAL A 1 479 ? 0.522 15.083 33.698 1.00 92.88 479 VAL A N 1
ATOM 3684 C CA . VAL A 1 479 ? 1.111 14.174 34.692 1.00 92.88 479 VAL A CA 1
ATOM 3685 C C . VAL A 1 479 ? 1.652 14.969 35.875 1.00 92.88 479 VAL A C 1
ATOM 3687 O O . VAL A 1 479 ? 2.483 15.864 35.714 1.00 92.88 479 VAL A O 1
ATOM 3690 N N . SER A 1 480 ? 1.232 14.622 37.091 1.00 91.50 480 SER A N 1
ATOM 3691 C CA . SER A 1 480 ? 1.523 15.450 38.266 1.00 91.50 480 SER A CA 1
ATOM 3692 C C . SER A 1 480 ? 2.989 15.407 38.717 1.00 91.50 480 SER A C 1
ATOM 3694 O O . SER A 1 480 ? 3.466 16.361 39.325 1.00 91.50 480 SER A O 1
ATOM 3696 N N . SER A 1 481 ? 3.712 14.303 38.484 1.00 89.81 481 SER A N 1
ATOM 3697 C CA . SER A 1 481 ? 5.105 14.154 38.931 1.00 89.81 481 SER A CA 1
ATOM 3698 C C . SER A 1 481 ? 5.921 13.160 38.101 1.00 89.81 481 SER A C 1
ATOM 3700 O O . SER A 1 481 ? 5.398 12.156 37.611 1.00 89.81 481 SER A O 1
ATOM 3702 N N . GLN A 1 482 ? 7.237 13.397 38.036 1.00 90.75 482 GLN A N 1
ATOM 3703 C CA . GLN A 1 482 ? 8.207 12.490 37.412 1.00 90.75 482 GLN A CA 1
ATOM 3704 C C . GLN A 1 482 ? 8.184 11.095 38.044 1.00 90.75 482 GLN A C 1
ATOM 3706 O O . GLN A 1 482 ? 8.108 10.096 37.339 1.00 90.75 482 GLN A O 1
ATOM 3711 N N . ALA A 1 483 ? 8.196 11.019 39.378 1.00 86.56 483 ALA A N 1
ATOM 3712 C CA . ALA A 1 483 ? 8.146 9.744 40.091 1.00 86.56 483 ALA A CA 1
ATOM 3713 C C . ALA A 1 483 ? 6.856 8.966 39.779 1.00 86.56 483 ALA A C 1
ATOM 3715 O O . ALA A 1 483 ? 6.868 7.739 39.703 1.00 86.56 483 ALA A O 1
ATOM 3716 N N . GLY A 1 484 ? 5.744 9.681 39.562 1.00 84.38 484 GLY A N 1
ATOM 3717 C CA . GLY A 1 484 ? 4.495 9.100 39.085 1.00 84.38 484 GLY A CA 1
ATOM 3718 C C . GLY A 1 484 ? 4.665 8.449 37.715 1.00 84.38 484 GLY A C 1
ATOM 3719 O O . GLY A 1 484 ? 4.323 7.280 37.563 1.00 84.38 484 GLY A O 1
ATOM 3720 N N . TRP A 1 485 ? 5.253 9.167 36.755 1.00 88.50 485 TRP A N 1
ATOM 3721 C CA . TRP A 1 485 ? 5.563 8.642 35.421 1.00 88.50 485 TRP A CA 1
ATOM 3722 C C . TRP A 1 485 ? 6.488 7.420 35.464 1.00 88.50 485 TRP A C 1
ATOM 3724 O O . TRP A 1 485 ? 6.158 6.372 34.914 1.00 88.50 485 TRP A O 1
ATOM 3734 N N . GLU A 1 486 ? 7.614 7.525 36.170 1.00 84.31 486 GLU A N 1
ATOM 3735 C CA . GLU A 1 486 ? 8.624 6.464 36.273 1.00 84.31 486 GLU A CA 1
ATOM 3736 C C . GLU A 1 486 ? 8.099 5.202 36.973 1.00 84.31 486 GLU A C 1
ATOM 3738 O O . GLU A 1 486 ? 8.624 4.112 36.749 1.00 84.31 486 GLU A O 1
ATOM 3743 N N . SER A 1 487 ? 7.038 5.318 37.782 1.00 75.44 487 SER A N 1
ATOM 3744 C CA . SER A 1 487 ? 6.399 4.164 38.427 1.00 75.44 487 SER A CA 1
ATOM 3745 C C . SER A 1 487 ? 5.657 3.239 37.453 1.00 75.44 487 SER A C 1
ATOM 3747 O O . SER A 1 487 ? 5.382 2.096 37.817 1.00 75.44 487 SER A O 1
ATOM 3749 N N . GLY A 1 488 ? 5.352 3.717 36.237 1.00 61.41 488 GLY A N 1
ATOM 3750 C CA . GLY A 1 488 ? 5.091 2.955 35.007 1.00 61.41 488 GLY A CA 1
ATOM 3751 C C . GLY A 1 488 ? 3.940 1.938 34.949 1.00 61.41 488 GLY A C 1
ATOM 3752 O O . GLY A 1 488 ? 3.541 1.581 33.846 1.00 61.41 488 GLY A O 1
ATOM 3753 N N . GLU A 1 489 ? 3.393 1.447 36.066 1.00 54.69 489 GLU A N 1
ATOM 3754 C CA . GLU A 1 489 ? 2.625 0.186 36.049 1.00 54.69 489 GLU A CA 1
ATOM 3755 C C . GLU A 1 489 ? 1.315 0.174 36.854 1.00 54.69 489 GLU A C 1
ATOM 3757 O O . GLU A 1 489 ? 0.494 -0.714 36.647 1.00 54.69 489 GLU A O 1
ATOM 3762 N N . THR A 1 490 ? 1.068 1.124 37.764 1.00 54.75 490 THR A N 1
ATOM 3763 C CA . THR A 1 490 ? -0.101 1.060 38.681 1.00 54.75 490 THR A CA 1
ATOM 3764 C C . THR A 1 490 ? -1.109 2.196 38.504 1.00 54.75 490 THR A C 1
ATOM 3766 O O . THR A 1 490 ? -1.971 2.404 39.361 1.00 54.75 490 THR A O 1
ATOM 3769 N N . GLY A 1 491 ? -1.020 2.928 37.397 1.00 69.75 491 GLY A N 1
ATOM 3770 C CA . GLY A 1 491 ? -1.761 4.163 37.165 1.00 69.75 491 GLY A CA 1
ATOM 3771 C C . GLY A 1 491 ? -0.939 5.379 37.590 1.00 69.75 491 GLY A C 1
ATOM 3772 O O . GLY A 1 491 ? -0.538 5.508 38.748 1.00 69.75 491 GLY A O 1
ATOM 3773 N N . ILE A 1 492 ? -0.673 6.266 36.642 1.00 83.94 492 ILE A N 1
ATOM 3774 C CA . ILE A 1 492 ? 0.015 7.530 36.861 1.00 83.94 492 ILE A CA 1
ATOM 3775 C C . ILE A 1 492 ? -0.964 8.570 37.430 1.00 83.94 492 ILE A C 1
ATOM 3777 O O . ILE A 1 492 ? -2.137 8.586 37.050 1.00 83.94 492 ILE A O 1
ATOM 3781 N N . PRO A 1 493 ? -0.527 9.431 38.358 1.00 86.06 493 PRO A N 1
ATOM 3782 C CA . PRO A 1 493 ? -1.347 10.534 38.835 1.00 86.06 493 PRO A CA 1
ATOM 3783 C C . PRO A 1 493 ? -1.469 11.609 37.747 1.00 86.06 493 PRO A C 1
ATOM 3785 O O . PRO A 1 493 ? -0.469 12.199 37.328 1.00 86.06 493 PRO A O 1
ATOM 3788 N N . THR A 1 494 ? -2.698 11.859 37.297 1.00 89.44 494 THR A N 1
ATOM 3789 C CA . THR A 1 494 ? -3.012 12.942 36.355 1.00 89.44 494 THR A CA 1
ATOM 3790 C C . THR A 1 494 ? -3.787 14.057 37.040 1.00 89.44 494 THR A C 1
ATOM 3792 O O . THR A 1 494 ? -4.571 13.797 37.955 1.00 89.44 494 THR A O 1
ATOM 3795 N N . VAL A 1 495 ? -3.572 15.290 36.590 1.00 90.19 495 VAL A N 1
ATOM 3796 C CA . VAL A 1 495 ? -4.246 16.501 37.084 1.00 90.19 495 VAL A CA 1
ATOM 3797 C C . VAL A 1 495 ? -4.820 17.297 35.904 1.00 90.19 495 VAL A C 1
ATOM 3799 O O . VAL A 1 495 ? -4.377 17.089 34.772 1.00 90.19 495 VAL A O 1
ATOM 3802 N N . PRO A 1 496 ? -5.811 18.179 36.120 1.00 90.62 496 PRO A N 1
ATOM 3803 C CA . PRO A 1 496 ? -6.217 19.159 35.115 1.00 90.62 496 PRO A CA 1
ATOM 3804 C C . PRO A 1 496 ? -5.027 19.997 34.632 1.00 90.62 496 PRO A C 1
ATOM 3806 O O . PRO A 1 496 ? -4.142 20.342 35.409 1.00 90.62 496 PRO A O 1
ATOM 3809 N N . CYS A 1 497 ? -4.986 20.322 33.341 1.00 89.56 497 CYS A N 1
ATOM 3810 C CA . CYS A 1 497 ? -3.830 21.000 32.750 1.00 89.56 497 CYS A CA 1
ATOM 3811 C C . CYS A 1 497 ? -3.710 22.489 33.106 1.00 89.56 497 CYS A C 1
ATOM 3813 O O . CYS A 1 497 ? -2.664 23.084 32.869 1.00 89.56 497 CYS A O 1
ATOM 3815 N N . ASP A 1 498 ? -4.757 23.091 33.671 1.00 90.50 498 ASP A N 1
ATOM 3816 C CA . ASP A 1 498 ? -4.729 24.423 34.283 1.00 90.50 498 ASP A CA 1
ATOM 3817 C C . ASP A 1 498 ? -4.185 24.409 35.725 1.00 90.50 498 ASP A C 1
ATOM 3819 O O . ASP A 1 498 ? -4.001 25.464 36.336 1.00 90.50 498 ASP A O 1
ATOM 3823 N N . GLU A 1 499 ? -3.881 23.225 36.268 1.00 91.12 499 GLU A N 1
ATOM 3824 C CA . GLU A 1 499 ? -3.162 23.049 37.527 1.00 91.12 499 GLU A CA 1
ATOM 3825 C C . GLU A 1 499 ? -1.663 22.780 37.284 1.00 91.12 499 GLU A C 1
ATOM 3827 O O . GLU A 1 499 ? -1.285 22.222 36.246 1.00 91.12 499 GLU A O 1
ATOM 3832 N N . PRO A 1 500 ? -0.777 23.134 38.240 1.00 93.25 500 PRO A N 1
ATOM 3833 C CA . PRO A 1 500 ? 0.644 22.815 38.148 1.00 93.25 500 PRO A CA 1
ATOM 3834 C C . PRO A 1 500 ? 0.903 21.310 37.986 1.00 93.25 500 PRO A C 1
ATOM 3836 O O . PRO A 1 500 ? 0.567 20.510 38.860 1.00 93.25 500 PRO A O 1
ATOM 3839 N N . HIS A 1 501 ? 1.568 20.932 36.898 1.00 94.50 501 HIS A N 1
ATOM 3840 C CA . HIS A 1 501 ? 1.932 19.558 36.567 1.00 94.50 501 HIS A CA 1
ATOM 3841 C C . HIS A 1 501 ? 3.381 19.472 36.077 1.00 94.50 501 HIS A C 1
ATOM 3843 O O . HIS A 1 501 ? 3.983 20.465 35.675 1.00 94.50 501 HIS A O 1
ATOM 3849 N N . TRP A 1 502 ? 3.973 18.280 36.160 1.00 95.38 502 TRP A N 1
ATOM 3850 C CA . TRP A 1 502 ? 5.376 18.053 35.802 1.00 95.38 502 TRP A CA 1
ATOM 3851 C C . TRP A 1 502 ? 5.581 17.911 34.291 1.00 95.38 502 TRP A C 1
ATOM 3853 O O . TRP A 1 502 ? 6.572 18.399 33.745 1.00 95.38 502 TRP A O 1
ATOM 3863 N N . GLY A 1 503 ? 4.667 17.222 33.612 1.00 95.31 503 GLY A N 1
ATOM 3864 C CA . GLY A 1 503 ? 4.805 16.930 32.191 1.00 95.31 503 GLY A CA 1
ATOM 3865 C C . GLY A 1 503 ? 3.492 16.541 31.537 1.00 95.31 503 GLY A C 1
ATOM 3866 O O . GLY A 1 503 ? 2.514 16.253 32.220 1.00 95.31 503 GLY A O 1
ATOM 3867 N N . GLU A 1 504 ? 3.488 16.498 30.214 1.00 95.56 504 GLU A N 1
ATOM 3868 C CA . GLU A 1 504 ? 2.330 16.139 29.398 1.00 95.56 504 GLU A CA 1
ATOM 3869 C C . GLU A 1 504 ? 2.627 14.868 28.605 1.00 95.56 504 GLU A C 1
ATOM 3871 O O . GLU A 1 504 ? 3.727 14.694 28.071 1.00 95.56 504 GLU A O 1
ATOM 3876 N N . VAL A 1 505 ? 1.651 13.963 28.509 1.00 95.25 505 VAL A N 1
ATOM 3877 C CA . VAL A 1 505 ? 1.749 12.787 27.636 1.00 95.25 505 VAL A CA 1
ATOM 3878 C C . VAL A 1 505 ? 1.859 13.275 26.195 1.00 95.25 505 VAL A C 1
ATOM 3880 O O . VAL A 1 505 ? 0.914 13.821 25.642 1.00 95.25 505 VAL A O 1
ATOM 3883 N N . LEU A 1 506 ? 3.016 13.068 25.576 1.00 95.69 506 LEU A N 1
ATOM 3884 C CA . LEU A 1 506 ? 3.298 13.512 24.214 1.00 95.69 506 LEU A CA 1
ATOM 3885 C C . LEU A 1 506 ? 2.628 12.599 23.175 1.00 95.69 506 LEU A C 1
ATOM 3887 O O . LEU A 1 506 ? 2.259 13.055 22.097 1.00 95.69 506 LEU A O 1
ATOM 3891 N N . GLY A 1 507 ? 2.474 11.314 23.506 1.00 95.25 507 GLY A N 1
ATOM 3892 C CA . GLY A 1 507 ? 1.762 10.318 22.707 1.00 95.25 507 GLY A CA 1
ATOM 3893 C C . GLY A 1 507 ? 2.394 8.932 22.794 1.00 95.25 507 GLY A C 1
ATOM 3894 O O . GLY A 1 507 ? 3.195 8.658 23.686 1.00 95.25 507 GLY A O 1
ATOM 3895 N N . TYR A 1 508 ? 2.028 8.056 21.860 1.00 94.56 508 TYR A N 1
ATOM 3896 C CA . TYR A 1 508 ? 2.414 6.644 21.852 1.00 94.56 508 TYR A CA 1
ATOM 3897 C C . TYR A 1 508 ? 3.047 6.289 20.514 1.00 94.56 508 TYR A C 1
ATOM 3899 O O . TYR A 1 508 ? 2.418 6.451 19.467 1.00 94.56 508 TYR A O 1
ATOM 3907 N N . VAL A 1 509 ? 4.297 5.831 20.537 1.00 94.75 509 VAL A N 1
ATOM 3908 C CA . VAL A 1 509 ? 5.065 5.569 19.315 1.00 94.75 509 VAL A CA 1
ATOM 3909 C C . VAL A 1 509 ? 5.277 4.073 19.097 1.00 94.75 509 VAL A C 1
ATOM 3911 O O . VAL A 1 509 ? 5.624 3.366 20.047 1.00 94.75 509 VAL A O 1
ATOM 3914 N N . PRO A 1 510 ? 5.087 3.563 17.866 1.00 93.88 510 PRO A N 1
ATOM 3915 C CA . PRO A 1 510 ? 5.360 2.165 17.565 1.00 93.88 510 PRO A CA 1
ATOM 3916 C C . PRO A 1 510 ? 6.867 1.897 17.634 1.00 93.88 510 PRO A C 1
ATOM 3918 O O . PRO A 1 510 ? 7.669 2.668 17.112 1.00 93.88 510 PRO A O 1
ATOM 3921 N N . LEU A 1 511 ? 7.251 0.777 18.245 1.00 92.62 511 LEU A N 1
ATOM 3922 C CA . LEU A 1 511 ? 8.651 0.344 18.364 1.00 92.62 511 LEU A CA 1
ATOM 3923 C C . LEU A 1 511 ? 9.038 -0.733 17.341 1.00 92.62 511 LEU A C 1
ATOM 3925 O O . LEU A 1 511 ? 10.188 -1.163 17.289 1.00 92.62 511 LEU A O 1
ATOM 3929 N N . GLY A 1 512 ? 8.073 -1.192 16.552 1.00 85.50 512 GLY A N 1
ATOM 3930 C CA . GLY A 1 512 ? 8.219 -2.253 15.566 1.00 85.50 512 GLY A CA 1
ATOM 3931 C C . GLY A 1 512 ? 6.858 -2.840 15.209 1.00 85.50 512 GLY A C 1
ATOM 3932 O O . GLY A 1 512 ? 5.827 -2.413 15.729 1.00 85.50 512 GLY A O 1
ATOM 3933 N N . GLU A 1 513 ? 6.842 -3.832 14.323 1.00 83.69 513 GLU A N 1
ATOM 3934 C CA . GLU A 1 513 ? 5.612 -4.566 14.030 1.00 83.69 513 GLU A CA 1
ATOM 3935 C C . GLU A 1 513 ? 5.181 -5.400 15.246 1.00 83.69 513 GLU A C 1
ATOM 3937 O O . GLU A 1 513 ? 6.009 -5.960 15.969 1.00 83.69 513 GLU A O 1
ATOM 3942 N N . ALA A 1 514 ? 3.876 -5.502 15.477 1.00 80.06 514 ALA A N 1
ATOM 3943 C CA . ALA A 1 514 ? 3.284 -6.556 16.291 1.00 80.06 514 ALA A CA 1
ATOM 3944 C C . ALA A 1 514 ? 2.568 -7.486 15.301 1.00 80.06 514 ALA A C 1
ATOM 3946 O O . ALA A 1 514 ? 1.615 -7.070 14.651 1.00 80.06 514 ALA A O 1
ATOM 3947 N N . VAL A 1 515 ? 3.013 -8.716 15.045 1.00 87.25 515 VAL A N 1
ATOM 3948 C CA . VAL A 1 515 ? 3.961 -9.597 15.753 1.00 87.25 515 VAL A CA 1
ATOM 3949 C C . VAL A 1 515 ? 5.414 -9.454 15.272 1.00 87.25 515 VAL A C 1
ATOM 3951 O O . VAL A 1 515 ? 5.661 -9.533 14.074 1.00 87.25 515 VAL A O 1
ATOM 3954 N N . SER A 1 516 ? 6.388 -9.362 16.189 1.00 88.44 516 SER A N 1
ATOM 3955 C CA . SER A 1 516 ? 7.823 -9.421 15.845 1.00 88.44 516 SER A CA 1
ATOM 3956 C C . SER A 1 516 ? 8.700 -10.034 16.951 1.00 88.44 516 SER A C 1
ATOM 3958 O O . SER A 1 516 ? 8.338 -9.989 18.131 1.00 88.44 516 SER A O 1
ATOM 3960 N N . PRO A 1 517 ? 9.877 -10.603 16.615 1.00 89.88 517 PRO A N 1
ATOM 3961 C CA . PRO A 1 517 ? 10.885 -10.958 17.612 1.00 89.88 517 PRO A CA 1
ATOM 3962 C C . PRO A 1 517 ? 11.293 -9.742 18.455 1.00 89.88 517 PRO A C 1
ATOM 3964 O O . PRO A 1 517 ? 11.324 -8.621 17.955 1.00 89.88 517 PRO A O 1
ATOM 3967 N N . TYR A 1 518 ? 11.638 -9.959 19.728 1.00 91.19 518 TYR A N 1
ATOM 3968 C CA . TYR A 1 518 ? 12.147 -8.872 20.570 1.00 91.19 518 TYR A CA 1
ATOM 3969 C C . TYR A 1 518 ? 13.525 -8.443 20.059 1.00 91.19 518 TYR A C 1
ATOM 3971 O O . TYR A 1 518 ? 14.433 -9.278 20.055 1.00 91.19 518 TYR A O 1
ATOM 3979 N N . PRO A 1 519 ? 13.714 -7.175 19.659 1.00 89.44 519 PRO A N 1
ATOM 3980 C CA . PRO A 1 519 ? 14.935 -6.754 18.980 1.00 89.44 519 PRO A CA 1
ATOM 3981 C C . PRO A 1 519 ? 16.095 -6.454 19.948 1.00 89.44 519 PRO A C 1
ATOM 3983 O O . PRO A 1 519 ? 17.166 -6.033 19.523 1.00 89.44 519 PRO A O 1
ATOM 3986 N N . GLY A 1 520 ? 15.893 -6.668 21.252 1.00 92.00 520 GLY A N 1
ATOM 3987 C CA . GLY A 1 520 ? 16.852 -6.340 22.305 1.00 92.00 520 GLY A CA 1
ATOM 3988 C C . GLY A 1 520 ? 16.587 -4.972 22.940 1.00 92.00 520 GLY A C 1
ATOM 3989 O O . GLY A 1 520 ? 16.033 -4.066 22.319 1.00 92.00 520 GLY A O 1
ATOM 3990 N N . GLY A 1 521 ? 16.983 -4.823 24.208 1.00 90.81 521 GLY A N 1
ATOM 3991 C CA . GLY A 1 521 ? 16.691 -3.621 24.999 1.00 90.81 521 GLY A CA 1
ATOM 3992 C C . GLY A 1 521 ? 17.317 -2.340 24.443 1.00 90.81 521 GLY A C 1
ATOM 3993 O O . GLY A 1 521 ? 16.688 -1.284 24.501 1.00 90.81 521 GLY A O 1
ATOM 3994 N N . ASP A 1 522 ? 18.513 -2.440 23.859 1.00 90.19 522 ASP A N 1
ATOM 3995 C CA . ASP A 1 522 ? 19.210 -1.299 23.261 1.00 90.19 522 ASP A CA 1
ATOM 3996 C C . ASP A 1 522 ? 18.464 -0.777 22.025 1.00 90.19 522 ASP A C 1
ATOM 3998 O O . ASP A 1 522 ? 18.207 0.421 21.930 1.00 90.19 522 ASP A O 1
ATOM 4002 N N . GLN A 1 523 ? 18.020 -1.673 21.135 1.00 92.62 523 GLN A N 1
ATOM 4003 C CA . GLN A 1 523 ? 17.240 -1.307 19.949 1.00 92.62 523 GLN A CA 1
ATOM 4004 C C . GLN A 1 523 ? 15.868 -0.733 20.330 1.00 92.62 523 GLN A C 1
ATOM 4006 O O . GLN A 1 523 ? 15.418 0.244 19.731 1.00 92.62 523 GLN A O 1
ATOM 4011 N N . VAL A 1 524 ? 15.212 -1.301 21.349 1.00 94.06 524 VAL A N 1
ATOM 4012 C CA . VAL A 1 524 ? 13.940 -0.785 21.879 1.00 94.06 524 VAL A CA 1
ATOM 4013 C C . VAL A 1 524 ? 14.098 0.640 22.408 1.00 94.06 524 VAL A C 1
ATOM 4015 O O . VAL A 1 524 ? 13.298 1.510 22.066 1.00 94.06 524 VAL A O 1
ATOM 4018 N N . ARG A 1 525 ? 15.146 0.904 23.197 1.00 93.81 525 ARG A N 1
ATOM 4019 C CA . ARG A 1 525 ? 15.439 2.246 23.714 1.00 93.81 525 ARG A CA 1
ATOM 4020 C C . ARG A 1 525 ? 15.745 3.234 22.591 1.00 93.81 525 ARG A C 1
ATOM 4022 O O . ARG A 1 525 ? 15.138 4.299 22.563 1.00 93.81 525 ARG A O 1
ATOM 4029 N N . ALA A 1 526 ? 16.638 2.871 21.673 1.00 93.19 526 ALA A N 1
ATOM 4030 C CA . ALA A 1 526 ? 17.030 3.721 20.551 1.00 93.19 526 ALA A CA 1
ATOM 4031 C C . ALA A 1 526 ? 15.829 4.087 19.663 1.00 93.19 526 ALA A C 1
ATOM 4033 O O . ALA A 1 526 ? 15.676 5.234 19.243 1.00 93.19 526 ALA A O 1
ATOM 4034 N N . THR A 1 527 ? 14.935 3.123 19.420 1.00 95.06 527 THR A N 1
ATOM 4035 C CA . THR A 1 527 ? 13.706 3.347 18.645 1.00 95.06 527 THR A CA 1
ATOM 4036 C C . THR A 1 527 ? 12.739 4.273 19.381 1.00 95.06 527 THR A C 1
ATOM 4038 O O . THR A 1 527 ? 12.209 5.200 18.770 1.00 95.06 527 THR A O 1
ATOM 4041 N N . ALA A 1 528 ? 12.547 4.078 20.690 1.00 95.12 528 ALA A N 1
ATOM 4042 C CA . ALA A 1 528 ? 11.707 4.956 21.504 1.00 95.12 528 ALA A CA 1
ATOM 4043 C C . ALA A 1 528 ? 12.235 6.398 21.515 1.00 95.12 528 ALA A C 1
ATOM 4045 O O . ALA A 1 528 ? 11.471 7.327 21.274 1.00 95.12 528 ALA A O 1
ATOM 4046 N N . GLU A 1 529 ? 13.541 6.586 21.728 1.00 93.94 529 GLU A N 1
ATOM 4047 C CA . GLU A 1 529 ? 14.192 7.900 21.691 1.00 93.94 529 GLU A CA 1
ATOM 4048 C C . GLU A 1 529 ? 13.958 8.595 20.343 1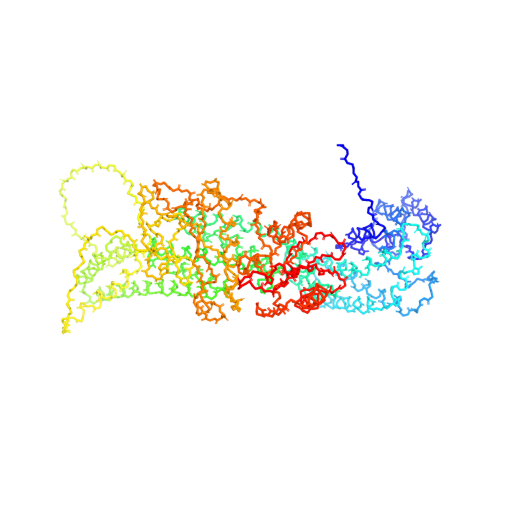.00 93.94 529 GLU A C 1
ATOM 4050 O O . GLU A 1 529 ? 13.491 9.735 20.311 1.00 93.94 529 GLU A O 1
ATOM 4055 N N . LEU A 1 530 ? 14.235 7.903 19.230 1.00 94.50 530 LEU A N 1
ATOM 4056 C CA . LEU A 1 530 ? 14.069 8.452 17.884 1.00 94.50 530 LEU A CA 1
ATOM 4057 C C . LEU A 1 530 ? 12.616 8.869 17.625 1.00 94.50 530 LEU A C 1
ATOM 4059 O O . LEU A 1 530 ? 12.366 9.996 17.194 1.00 94.50 530 LEU A O 1
ATOM 4063 N N . GLU A 1 531 ? 11.657 7.979 17.873 1.00 94.69 531 GLU A N 1
ATOM 4064 C CA . GLU A 1 531 ? 10.257 8.232 17.533 1.00 94.69 531 GLU A CA 1
ATOM 4065 C C . GLU A 1 531 ? 9.589 9.229 18.490 1.00 94.69 531 GLU A C 1
ATOM 4067 O O . GLU A 1 531 ? 8.860 10.112 18.032 1.00 94.69 531 GLU A O 1
ATOM 4072 N N . CYS A 1 532 ? 9.884 9.188 19.795 1.00 95.31 532 CYS A N 1
ATOM 4073 C CA . CYS A 1 532 ? 9.407 10.210 20.732 1.00 95.31 532 CYS A CA 1
ATOM 4074 C C . CYS A 1 532 ? 9.988 11.590 20.389 1.00 95.31 532 CYS A C 1
ATOM 4076 O O . CYS A 1 532 ? 9.273 12.593 20.437 1.00 95.31 532 CYS A O 1
ATOM 4078 N N . ARG A 1 533 ? 11.262 11.664 19.977 1.00 94.12 533 ARG A N 1
ATOM 4079 C CA . ARG A 1 533 ? 11.877 12.925 19.537 1.00 94.12 533 ARG A CA 1
ATOM 4080 C C . ARG A 1 533 ? 11.274 13.429 18.231 1.00 94.12 533 ARG A C 1
ATOM 4082 O O . ARG A 1 533 ? 11.033 14.628 18.104 1.00 94.12 533 ARG A O 1
ATOM 4089 N N . ARG A 1 534 ? 10.958 12.539 17.282 1.00 92.62 534 ARG A N 1
ATOM 4090 C CA . ARG A 1 534 ? 10.170 12.907 16.092 1.00 92.62 534 ARG A CA 1
ATOM 4091 C C . ARG A 1 534 ? 8.843 13.515 16.500 1.00 92.62 534 ARG A C 1
ATOM 4093 O O . ARG A 1 534 ? 8.499 14.563 15.974 1.00 92.62 534 ARG A O 1
ATOM 4100 N N . LEU A 1 535 ? 8.128 12.888 17.432 1.00 92.88 535 LEU A N 1
ATOM 4101 C CA . LEU A 1 535 ? 6.836 13.370 17.910 1.00 92.88 535 LEU A CA 1
ATOM 4102 C C . LEU A 1 535 ? 6.945 14.761 18.552 1.00 92.88 535 LEU A C 1
ATOM 4104 O O . LEU A 1 535 ? 6.132 15.625 18.237 1.00 92.88 535 LEU A O 1
ATOM 4108 N N . GLN A 1 536 ? 7.989 15.012 19.351 1.00 93.81 536 GLN A N 1
ATOM 4109 C CA . GLN A 1 536 ? 8.271 16.330 19.933 1.00 93.81 536 GLN A CA 1
ATOM 4110 C C . GLN A 1 536 ? 8.520 17.383 18.849 1.00 93.81 536 GLN A C 1
ATOM 4112 O O . GLN A 1 536 ? 7.950 18.464 18.901 1.00 93.81 536 GLN A O 1
ATOM 4117 N N . LEU A 1 537 ? 9.336 17.070 17.840 1.00 92.00 537 LEU A N 1
ATOM 4118 C CA . LEU A 1 537 ? 9.674 18.009 16.764 1.00 92.00 537 LEU A CA 1
ATOM 4119 C C . LEU A 1 537 ? 8.480 18.379 15.869 1.00 92.00 537 LEU A C 1
ATOM 4121 O O . LEU A 1 537 ? 8.580 19.321 15.087 1.00 92.00 537 LEU A O 1
ATOM 4125 N N . ARG A 1 538 ? 7.353 17.662 15.976 1.00 90.50 538 ARG A N 1
ATOM 4126 C CA . ARG A 1 538 ? 6.089 18.040 15.324 1.00 90.50 538 ARG A CA 1
ATOM 4127 C C . ARG A 1 538 ? 5.314 19.116 16.078 1.00 90.50 538 ARG A C 1
ATOM 4129 O O . ARG A 1 538 ? 4.380 19.672 15.514 1.00 90.50 538 ARG A O 1
ATOM 4136 N N . GLN A 1 539 ? 5.675 19.378 17.328 1.00 91.06 539 GLN A N 1
ATOM 4137 C CA . GLN A 1 539 ? 4.977 20.290 18.221 1.00 91.06 539 GLN A CA 1
ATOM 4138 C C . GLN A 1 539 ? 5.683 21.647 18.200 1.00 91.06 539 GLN A C 1
ATOM 4140 O O . GLN A 1 539 ? 6.818 21.778 18.657 1.00 91.06 539 GLN A O 1
ATOM 4145 N N . GLU A 1 540 ? 5.012 22.682 17.696 1.00 85.75 540 GLU A N 1
ATOM 4146 C CA . GLU A 1 540 ? 5.609 24.022 17.584 1.00 85.75 540 GLU A CA 1
ATOM 4147 C C . GLU A 1 540 ? 5.963 24.628 18.955 1.00 85.75 540 GLU A C 1
ATOM 4149 O O . GLU A 1 540 ? 6.905 25.412 19.073 1.00 85.75 540 GLU A O 1
ATOM 4154 N N . ARG A 1 541 ? 5.232 24.238 20.009 1.00 88.88 541 ARG A N 1
ATOM 4155 C CA . ARG A 1 541 ? 5.364 24.777 21.375 1.00 88.88 541 ARG A CA 1
ATOM 4156 C C . ARG A 1 541 ? 6.379 24.046 22.252 1.00 88.88 541 ARG A C 1
ATOM 4158 O O . ARG A 1 541 ? 6.562 24.435 23.403 1.00 88.88 541 ARG A O 1
ATOM 4165 N N . LEU A 1 542 ? 7.050 23.014 21.735 1.00 92.12 542 LEU A N 1
ATOM 4166 C CA . LEU A 1 542 ? 7.928 22.144 22.527 1.00 92.12 542 LEU A CA 1
ATOM 4167 C C . LEU A 1 542 ? 9.367 22.099 21.988 1.00 92.12 542 LEU A C 1
ATOM 4169 O O . LEU A 1 542 ? 9.869 21.021 21.653 1.00 92.12 542 LEU A O 1
ATOM 4173 N N . PRO A 1 543 ? 10.079 23.240 21.908 1.00 91.50 543 PRO A N 1
ATOM 4174 C CA . PRO A 1 543 ? 11.421 23.258 21.350 1.00 91.50 543 PRO A CA 1
ATOM 4175 C C . PRO A 1 543 ? 12.404 22.441 22.227 1.00 91.50 543 PRO A C 1
ATOM 4177 O O . PRO A 1 543 ? 12.385 22.570 23.459 1.00 91.50 543 PRO A O 1
ATOM 4180 N N . PRO A 1 544 ? 13.309 21.632 21.633 1.00 90.12 544 PRO A N 1
ATOM 4181 C CA . PRO A 1 544 ? 14.205 20.730 22.378 1.00 90.12 544 PRO A CA 1
ATOM 4182 C C . PRO A 1 544 ? 15.187 21.406 23.346 1.00 90.12 544 PRO A C 1
ATOM 4184 O O . PRO A 1 544 ? 15.815 20.740 24.161 1.00 90.12 544 PRO A O 1
ATOM 4187 N N . ASN A 1 545 ? 15.365 22.724 23.248 1.00 91.88 545 ASN A N 1
ATOM 4188 C CA . ASN A 1 545 ? 16.210 23.502 24.156 1.00 91.88 545 ASN A CA 1
ATOM 4189 C C . ASN A 1 545 ? 15.482 23.968 25.429 1.00 91.88 545 ASN A C 1
ATOM 4191 O O . ASN A 1 545 ? 16.126 24.542 26.303 1.00 91.88 545 ASN A O 1
ATOM 4195 N N . GLN A 1 546 ? 14.166 23.762 25.527 1.00 94.31 546 GLN A N 1
ATOM 4196 C CA . GLN A 1 546 ? 13.354 24.086 26.708 1.00 94.31 546 GLN A CA 1
ATOM 4197 C C . GLN A 1 546 ? 12.677 22.849 27.299 1.00 94.31 546 GLN A C 1
ATOM 4199 O O . GLN A 1 546 ? 12.402 22.815 28.497 1.00 94.31 546 GLN A O 1
ATOM 4204 N N . TYR A 1 547 ? 12.440 21.827 26.474 1.00 95.19 547 TYR A N 1
ATOM 4205 C CA . TYR A 1 547 ? 11.739 20.611 26.861 1.00 95.19 547 TYR A CA 1
ATOM 4206 C C . TYR A 1 547 ? 12.586 19.370 26.606 1.00 95.19 547 TYR A C 1
ATOM 4208 O O . TYR A 1 547 ? 13.256 19.258 25.578 1.00 95.19 547 TYR A O 1
ATOM 4216 N N . LYS A 1 548 ? 12.498 18.414 27.529 1.00 94.25 548 LYS A N 1
ATOM 4217 C CA . LYS A 1 548 ? 13.074 17.076 27.407 1.00 94.25 548 LYS A CA 1
ATOM 4218 C C . LYS A 1 548 ? 11.970 16.036 27.238 1.00 94.25 548 LYS A C 1
ATOM 4220 O O . LYS A 1 548 ? 10.848 16.227 27.708 1.00 94.25 548 LYS A O 1
ATOM 4225 N N . ILE A 1 549 ? 12.315 14.928 26.593 1.00 95.25 549 ILE A N 1
ATOM 4226 C CA . ILE A 1 549 ? 11.435 13.767 26.453 1.00 95.25 549 ILE A CA 1
ATOM 4227 C C . ILE A 1 549 ? 11.789 12.695 27.482 1.00 95.25 549 ILE A C 1
ATOM 4229 O O . ILE A 1 549 ? 12.956 12.495 27.819 1.00 95.25 549 ILE A O 1
ATOM 4233 N N . GLY A 1 550 ? 10.770 11.997 27.964 1.00 93.12 550 GLY A N 1
ATOM 4234 C CA . GLY A 1 550 ? 10.885 10.749 28.707 1.00 93.12 550 GLY A CA 1
ATOM 4235 C C . GLY A 1 550 ? 10.006 9.681 28.065 1.00 93.12 550 GLY A C 1
ATOM 4236 O O . GLY A 1 550 ? 9.057 9.997 27.349 1.00 93.12 550 GLY A O 1
ATOM 4237 N N . TYR A 1 551 ? 10.309 8.411 28.312 1.00 94.12 551 TYR A N 1
ATOM 4238 C CA . TYR A 1 551 ? 9.518 7.303 27.782 1.00 94.12 551 TYR A CA 1
ATOM 4239 C C . TYR A 1 551 ? 9.578 6.070 28.673 1.00 94.12 551 TYR A C 1
ATOM 4241 O O . TYR A 1 551 ? 10.531 5.875 29.431 1.00 94.12 551 TYR A O 1
ATOM 4249 N N . LEU A 1 552 ? 8.547 5.234 28.563 1.00 92.38 552 LEU A N 1
ATOM 4250 C CA . LEU A 1 552 ? 8.484 3.918 29.195 1.00 92.38 552 LEU A CA 1
ATOM 4251 C C . LEU A 1 552 ? 8.747 2.840 28.141 1.00 92.38 552 LEU A C 1
ATOM 4253 O O . LEU A 1 552 ? 8.292 2.949 27.005 1.00 92.38 552 LEU A O 1
ATOM 4257 N N . LEU A 1 553 ? 9.512 1.811 28.506 1.00 91.94 553 LEU A N 1
ATOM 4258 C CA . LEU A 1 553 ? 9.944 0.774 27.570 1.00 91.94 553 LEU A CA 1
ATOM 4259 C C . LEU A 1 553 ? 9.299 -0.574 27.907 1.00 91.94 553 LEU A C 1
ATOM 4261 O O . LEU A 1 553 ? 9.355 -0.995 29.068 1.00 91.94 553 LEU A O 1
ATOM 4265 N N . PRO A 1 554 ? 8.772 -1.310 26.913 1.00 89.19 554 PRO A N 1
ATOM 4266 C CA . PRO A 1 554 ? 8.365 -2.687 27.125 1.00 89.19 554 PRO A CA 1
ATOM 4267 C C . PRO A 1 554 ? 9.603 -3.561 27.332 1.00 89.19 554 PRO A C 1
ATOM 4269 O O . PRO A 1 554 ? 10.520 -3.610 26.507 1.00 89.19 554 PRO A O 1
ATOM 4272 N N . GLY A 1 555 ? 9.620 -4.294 28.443 1.00 87.94 555 GLY A N 1
ATOM 4273 C CA . GLY A 1 555 ? 10.544 -5.411 28.609 1.00 87.94 555 GLY A CA 1
ATOM 4274 C C . GLY A 1 555 ? 10.164 -6.577 27.692 1.00 87.94 555 GLY A C 1
ATOM 4275 O O . GLY A 1 555 ? 9.021 -6.695 27.257 1.00 87.94 555 GLY A O 1
ATOM 4276 N N . GLU A 1 556 ? 11.096 -7.503 27.468 1.00 90.62 556 GLU A N 1
ATOM 4277 C CA . GLU A 1 556 ? 10.905 -8.663 26.582 1.00 90.62 556 GLU A CA 1
ATOM 4278 C C . GLU A 1 556 ? 9.629 -9.480 26.875 1.00 90.62 556 GLU A C 1
ATOM 4280 O O . GLU A 1 556 ? 8.992 -9.995 25.958 1.00 90.62 556 GLU A O 1
ATOM 4285 N N . LYS A 1 557 ? 9.229 -9.584 28.150 1.00 87.88 557 LYS A N 1
ATOM 4286 C CA . LYS A 1 557 ? 8.018 -10.312 28.577 1.00 87.88 557 LYS A CA 1
ATOM 4287 C C . LYS A 1 557 ? 6.709 -9.652 28.131 1.00 87.88 557 LYS A C 1
ATOM 4289 O O . LYS A 1 557 ? 5.699 -10.341 28.048 1.00 87.88 557 LYS A O 1
ATOM 4294 N N . ARG A 1 558 ? 6.726 -8.340 27.884 1.00 85.31 558 ARG A N 1
ATOM 4295 C CA . ARG A 1 558 ? 5.592 -7.553 27.375 1.00 85.31 558 ARG A CA 1
ATOM 4296 C C . ARG A 1 558 ? 5.769 -7.199 25.894 1.00 85.31 558 ARG A C 1
ATOM 4298 O O . ARG A 1 558 ? 5.139 -6.275 25.405 1.00 85.31 558 ARG A O 1
ATOM 4305 N N . TRP A 1 559 ? 6.631 -7.930 25.185 1.00 90.75 559 TRP A N 1
ATOM 4306 C CA . TRP A 1 559 ? 6.785 -7.808 23.740 1.00 90.75 559 TRP A CA 1
ATOM 4307 C C . TRP A 1 559 ? 5.933 -8.845 23.015 1.00 90.75 559 TRP A C 1
ATOM 4309 O O . TRP A 1 559 ? 5.943 -10.032 23.358 1.00 90.75 559 TRP A O 1
ATOM 4319 N N . ASN A 1 560 ? 5.224 -8.426 21.976 1.00 89.81 560 ASN A N 1
ATOM 4320 C CA . ASN A 1 560 ? 4.382 -9.308 21.187 1.00 89.81 560 ASN A CA 1
ATOM 4321 C C . ASN A 1 560 ? 5.178 -10.064 20.128 1.00 89.81 560 ASN A C 1
ATOM 4323 O O . ASN A 1 560 ? 5.396 -9.586 19.014 1.00 89.81 560 ASN A O 1
ATOM 4327 N N . LYS A 1 561 ? 5.571 -11.285 20.500 1.00 86.62 561 LYS A N 1
ATOM 4328 C CA . LYS A 1 561 ? 6.273 -12.257 19.650 1.00 86.62 561 LYS A CA 1
ATOM 4329 C C . LYS A 1 561 ? 5.336 -13.240 18.932 1.00 86.62 561 LYS A C 1
ATOM 4331 O O . LYS A 1 561 ? 5.817 -14.197 18.332 1.00 86.62 561 LYS A O 1
ATOM 4336 N N . GLY A 1 562 ? 4.021 -13.018 18.989 1.00 75.94 562 GLY A N 1
ATOM 4337 C CA . GLY A 1 562 ? 3.000 -13.924 18.456 1.00 75.94 562 GLY A CA 1
ATOM 4338 C C . GLY A 1 562 ? 2.190 -14.560 19.577 1.00 75.94 562 GLY A C 1
ATOM 4339 O O . GLY A 1 562 ? 2.744 -15.235 20.439 1.00 75.94 562 GLY A O 1
ATOM 4340 N N . GLY A 1 563 ? 0.876 -14.313 19.584 1.00 65.31 563 GLY A N 1
ATOM 4341 C CA . GLY A 1 563 ? -0.035 -14.773 20.642 1.00 65.31 563 GLY A CA 1
ATOM 4342 C C . GLY A 1 563 ? -0.006 -13.941 21.934 1.00 65.31 563 GLY A C 1
ATOM 4343 O O . GLY A 1 563 ? -0.632 -14.334 22.916 1.00 65.31 563 GLY A O 1
ATOM 4344 N N . GLY A 1 564 ? 0.713 -12.812 21.957 1.00 62.75 564 GLY A N 1
ATOM 4345 C CA . GLY A 1 564 ? 0.706 -11.858 23.069 1.00 62.75 564 GLY A CA 1
ATOM 4346 C C . GLY A 1 564 ? -0.426 -10.832 22.946 1.00 62.75 564 GLY A C 1
ATOM 4347 O O . GLY A 1 564 ? -0.856 -10.522 21.840 1.00 62.75 564 GLY A O 1
ATOM 4348 N N . ARG A 1 565 ? -0.882 -10.294 24.086 1.00 75.00 565 ARG A N 1
ATOM 4349 C CA . ARG A 1 565 ? -1.910 -9.232 24.155 1.00 75.00 565 ARG A CA 1
ATOM 4350 C C . ARG A 1 565 ? -1.358 -7.814 23.976 1.00 75.00 565 ARG A C 1
ATOM 4352 O O . ARG A 1 565 ? -2.131 -6.894 23.773 1.00 75.00 565 ARG A O 1
ATOM 4359 N N . TYR A 1 566 ? -0.040 -7.650 24.064 1.00 80.25 566 TYR A N 1
ATOM 4360 C CA . TYR A 1 566 ? 0.612 -6.344 24.040 1.00 80.25 566 TYR A CA 1
ATOM 4361 C C . TYR A 1 566 ? 0.758 -5.803 22.615 1.00 80.25 566 TYR A C 1
ATOM 4363 O O . TYR A 1 566 ? 1.076 -6.543 21.686 1.00 80.25 566 TYR A O 1
ATOM 4371 N N . GLU A 1 567 ? 0.595 -4.504 22.438 1.00 88.62 567 GLU A N 1
ATOM 4372 C CA . GLU A 1 567 ? 1.124 -3.781 21.287 1.00 88.62 567 GLU A CA 1
ATOM 4373 C C . GLU A 1 567 ? 2.602 -3.424 21.543 1.00 88.62 567 GLU A C 1
ATOM 4375 O O . GLU A 1 567 ? 3.011 -3.149 22.672 1.00 88.62 567 GLU A O 1
ATOM 4380 N N . ASN A 1 568 ? 3.437 -3.428 20.500 1.00 93.50 568 ASN A N 1
ATOM 4381 C CA . ASN A 1 568 ? 4.860 -3.086 20.620 1.00 93.50 568 ASN A CA 1
ATOM 4382 C C . ASN A 1 568 ? 5.048 -1.562 20.495 1.00 93.50 568 ASN A C 1
ATOM 4384 O O . ASN A 1 568 ? 5.364 -1.061 19.414 1.00 93.50 568 ASN A O 1
ATOM 4388 N N . TYR A 1 569 ? 4.841 -0.819 21.586 1.00 94.44 569 TYR A N 1
ATOM 4389 C CA . TYR A 1 569 ? 4.912 0.651 21.605 1.00 94.44 569 TYR A CA 1
ATOM 4390 C C . TYR A 1 569 ? 5.634 1.214 22.843 1.00 94.44 569 TYR A C 1
ATOM 4392 O O . TYR A 1 569 ? 5.847 0.509 23.830 1.00 94.44 569 TYR A O 1
ATOM 4400 N N . ALA A 1 570 ? 6.002 2.498 22.784 1.00 94.94 570 ALA A N 1
ATOM 4401 C CA . ALA A 1 570 ? 6.484 3.285 23.919 1.00 94.94 570 ALA A CA 1
ATOM 4402 C C . ALA A 1 570 ? 5.577 4.507 24.162 1.00 94.94 570 ALA A C 1
ATOM 4404 O O . ALA A 1 570 ? 5.304 5.259 23.223 1.00 94.94 570 ALA A O 1
ATOM 4405 N N . PRO A 1 571 ? 5.133 4.751 25.406 1.00 94.75 571 PRO A N 1
ATOM 4406 C CA . PRO A 1 571 ? 4.577 6.025 25.841 1.00 94.75 571 PRO A CA 1
ATOM 4407 C C . PRO A 1 571 ? 5.676 7.073 25.905 1.00 94.75 571 PRO A C 1
ATOM 4409 O O . PRO A 1 571 ? 6.722 6.828 26.506 1.00 94.75 571 PRO A O 1
ATOM 4412 N N . CYS A 1 572 ? 5.407 8.248 25.355 1.00 96.56 572 CYS A N 1
ATOM 4413 C CA . CYS A 1 572 ? 6.270 9.415 25.417 1.00 96.56 572 CYS A CA 1
ATOM 4414 C C . CYS A 1 572 ? 5.642 10.463 26.344 1.00 96.56 572 CYS A C 1
ATOM 4416 O O . CYS A 1 572 ? 4.448 10.750 26.248 1.00 96.56 572 CYS A O 1
ATOM 4418 N N . VAL A 1 573 ? 6.452 11.087 27.191 1.00 95.56 573 VAL A N 1
ATOM 4419 C CA . VAL A 1 573 ? 6.091 12.267 27.984 1.00 95.56 573 VAL A CA 1
ATOM 4420 C C . VAL A 1 573 ? 7.060 13.393 27.666 1.00 95.56 573 VAL A C 1
ATOM 4422 O O . VAL A 1 573 ? 8.232 13.148 27.375 1.00 95.56 573 VAL A O 1
ATOM 4425 N N . VAL A 1 574 ? 6.580 14.627 27.727 1.00 96.44 574 VAL A N 1
ATOM 4426 C CA . VAL A 1 574 ? 7.407 15.824 27.613 1.00 96.44 574 VAL A CA 1
ATOM 4427 C C . VAL A 1 574 ? 7.351 16.614 28.918 1.00 96.44 574 VAL A C 1
ATOM 4429 O O . VAL A 1 574 ? 6.285 16.803 29.501 1.00 96.44 574 VAL A O 1
ATOM 4432 N N . SER A 1 575 ? 8.502 17.078 29.394 1.00 96.12 575 SER A N 1
ATOM 4433 C CA . SER A 1 575 ? 8.598 17.960 30.561 1.00 96.12 575 SER A CA 1
ATOM 4434 C C . SER A 1 575 ? 9.622 19.062 30.319 1.00 96.12 575 SER A C 1
ATOM 4436 O O . SER A 1 575 ? 10.454 18.974 29.411 1.00 96.12 575 SER A O 1
ATOM 4438 N N . ARG A 1 576 ? 9.562 20.138 31.108 1.00 94.81 576 ARG A N 1
ATOM 4439 C CA . ARG A 1 576 ? 10.559 21.210 31.022 1.00 94.81 576 ARG A CA 1
ATOM 4440 C C . ARG A 1 576 ? 11.931 20.694 31.451 1.00 94.81 576 ARG A C 1
ATOM 4442 O O . ARG A 1 576 ? 12.061 19.871 32.362 1.00 94.81 576 ARG A O 1
ATOM 4449 N N . ILE A 1 577 ? 12.980 21.192 30.804 1.00 93.38 577 ILE A N 1
ATOM 4450 C CA . ILE A 1 577 ? 14.353 20.963 31.260 1.00 93.38 577 ILE A CA 1
ATOM 4451 C C . ILE A 1 577 ? 14.477 21.532 32.678 1.00 93.38 577 ILE A C 1
ATOM 4453 O O . ILE A 1 577 ? 14.100 22.671 32.924 1.00 93.38 577 ILE A O 1
ATOM 4457 N N . GLY A 1 578 ? 14.988 20.726 33.611 1.00 90.56 578 GLY A N 1
ATOM 4458 C CA . GLY A 1 578 ? 15.042 21.076 35.035 1.00 90.56 578 GLY A CA 1
ATOM 4459 C C . GLY A 1 578 ? 13.834 20.617 35.859 1.00 90.56 578 GLY A C 1
ATOM 4460 O O . GLY A 1 578 ? 13.841 20.827 37.066 1.00 90.56 578 GLY A O 1
ATOM 4461 N N . ASP A 1 579 ? 12.842 19.960 35.240 1.00 90.81 579 ASP A N 1
ATOM 4462 C CA . ASP A 1 579 ? 11.668 19.376 35.914 1.00 90.81 579 ASP A CA 1
ATOM 4463 C C . ASP A 1 579 ? 10.772 20.401 36.635 1.00 90.81 579 ASP A C 1
ATOM 4465 O O . ASP A 1 579 ? 10.041 20.062 37.567 1.00 90.81 579 ASP A O 1
ATOM 4469 N N . GLU A 1 580 ? 10.807 21.659 36.189 1.00 89.00 580 GLU A N 1
ATOM 4470 C CA . GLU A 1 580 ? 9.968 22.734 36.720 1.00 89.00 580 GLU A CA 1
ATOM 4471 C C . GLU A 1 580 ? 8.494 22.553 36.302 1.00 89.00 580 GLU A C 1
ATOM 4473 O O . GLU A 1 580 ? 8.218 22.464 35.099 1.00 89.00 580 GLU A O 1
ATOM 4478 N N . PRO A 1 581 ? 7.536 22.535 37.254 1.00 91.19 581 PRO A N 1
ATOM 4479 C CA . PRO A 1 581 ? 6.116 22.422 36.935 1.00 91.19 581 PRO A CA 1
ATOM 4480 C C . PRO A 1 581 ? 5.561 23.624 36.162 1.00 91.19 581 PRO A C 1
ATOM 4482 O O . PRO A 1 581 ? 6.034 24.754 36.312 1.00 91.19 581 PRO A O 1
ATOM 4485 N N . TYR A 1 582 ? 4.505 23.394 35.384 1.00 91.38 582 TYR A N 1
ATOM 4486 C CA . TYR A 1 582 ? 3.782 24.417 34.622 1.00 91.38 582 TYR A CA 1
ATOM 4487 C C . TYR A 1 582 ? 2.271 24.142 34.612 1.00 91.38 582 TYR A C 1
ATOM 4489 O O . TYR A 1 582 ? 1.850 23.085 35.068 1.00 91.38 582 TYR A O 1
ATOM 4497 N N . ALA A 1 583 ? 1.453 25.129 34.235 1.00 89.06 583 ALA A N 1
ATOM 4498 C CA . ALA A 1 583 ? -0.003 25.137 34.473 1.00 89.06 583 ALA A CA 1
ATOM 4499 C C . ALA A 1 583 ? -0.786 25.546 33.211 1.00 89.06 583 ALA A C 1
ATOM 4501 O O . ALA A 1 583 ? -1.747 26.316 33.256 1.00 89.06 583 ALA A O 1
ATOM 4502 N N . ASP A 1 584 ? -0.295 25.077 32.072 1.00 87.75 584 ASP A N 1
ATOM 4503 C CA . ASP A 1 584 ? -0.821 25.281 30.733 1.00 87.75 584 ASP A CA 1
ATOM 4504 C C . AS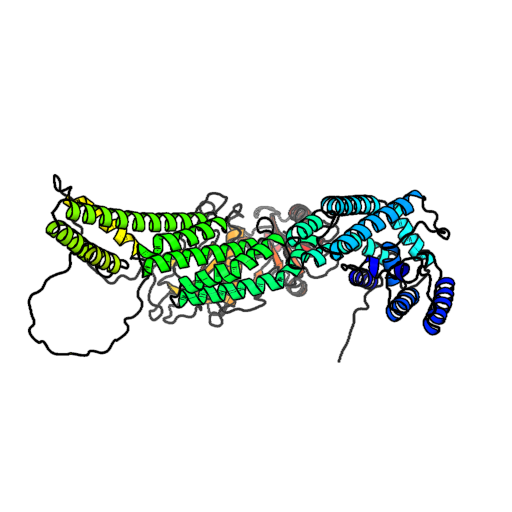P A 1 584 ? -0.491 24.061 29.861 1.00 87.75 584 ASP A C 1
ATOM 4506 O O . ASP A 1 584 ? 0.551 23.443 30.042 1.00 87.75 584 ASP A O 1
ATOM 4510 N N . SER A 1 585 ? -1.383 23.695 28.931 1.00 88.44 585 SER A N 1
ATOM 4511 C CA . SER A 1 585 ? -1.157 22.566 28.014 1.00 88.44 585 SER A CA 1
ATOM 4512 C C . SER A 1 585 ? -0.479 23.019 26.722 1.00 88.44 585 SER A C 1
ATOM 4514 O O . SER A 1 585 ? -0.914 23.973 26.060 1.00 88.44 585 SER A O 1
ATOM 4516 N N . HIS A 1 586 ? 0.590 22.319 26.359 1.00 89.50 586 HIS A N 1
ATOM 4517 C CA . HIS A 1 586 ? 1.465 22.597 25.229 1.00 89.50 586 HIS A CA 1
ATOM 4518 C C . HIS A 1 586 ? 1.504 21.472 24.190 1.00 89.50 586 HIS A C 1
ATOM 4520 O O . HIS A 1 586 ? 2.012 21.708 23.090 1.00 89.50 586 HIS A O 1
ATOM 4526 N N . VAL A 1 587 ? 0.989 20.278 24.500 1.00 91.19 587 VAL A N 1
ATOM 4527 C CA . VAL A 1 587 ? 0.884 19.170 23.538 1.00 91.19 587 VAL A CA 1
ATOM 4528 C C . VAL A 1 587 ? -0.404 19.290 22.720 1.00 91.19 587 VAL A C 1
ATOM 4530 O O . VAL A 1 587 ? -1.503 19.323 23.268 1.00 91.19 587 VAL A O 1
ATOM 4533 N N . GLU A 1 588 ? -0.281 19.298 21.392 1.00 87.81 588 GLU A N 1
ATOM 4534 C CA . GLU A 1 588 ? -1.420 19.230 20.468 1.00 87.81 588 GLU A CA 1
ATOM 4535 C C . GLU A 1 588 ? -1.663 17.780 20.002 1.00 87.81 588 GLU A C 1
ATOM 4537 O O . GLU A 1 588 ? -0.721 17.089 19.602 1.00 87.81 588 GLU A O 1
ATOM 4542 N N . ASP A 1 589 ? -2.922 17.323 20.023 1.00 83.94 589 ASP A N 1
ATOM 4543 C CA . ASP A 1 589 ? -3.346 15.991 19.558 1.00 83.94 589 ASP A CA 1
ATOM 4544 C C . ASP A 1 589 ? -4.546 16.100 18.581 1.00 83.94 589 ASP A C 1
ATOM 4546 O O . ASP A 1 589 ? -5.588 16.644 18.963 1.00 83.94 589 ASP A O 1
ATOM 4550 N N . PRO A 1 590 ? -4.444 15.625 17.319 1.00 77.62 590 PRO A N 1
ATOM 4551 C CA . PRO A 1 590 ? -3.258 15.028 16.710 1.00 77.62 590 PRO A CA 1
ATOM 4552 C C . PRO A 1 590 ? -2.128 16.053 16.541 1.00 77.62 590 PRO A C 1
ATOM 4554 O O . PRO A 1 590 ? -2.402 17.217 16.240 1.00 77.62 590 PRO A O 1
ATOM 4557 N N . PRO A 1 591 ? -0.854 15.632 16.657 1.00 77.12 591 PRO A N 1
ATOM 4558 C CA . PRO A 1 591 ? 0.281 16.510 16.400 1.00 77.12 591 PRO A CA 1
ATOM 4559 C C . PRO A 1 591 ? 0.178 17.110 14.989 1.00 77.12 591 PRO A C 1
ATOM 4561 O O . PRO A 1 591 ? -0.187 16.378 14.052 1.00 77.12 591 PRO A O 1
ATOM 4564 N N . PRO A 1 592 ? 0.576 18.380 14.784 1.00 76.12 592 PRO A N 1
ATOM 4565 C CA . PRO A 1 592 ? 0.655 18.994 13.461 1.00 76.12 592 PRO A CA 1
ATOM 4566 C C . PRO A 1 592 ? 1.389 18.099 12.454 1.00 76.12 592 PRO A C 1
ATOM 4568 O O . PRO A 1 592 ? 2.192 17.238 12.831 1.00 76.12 592 PRO A O 1
ATOM 4571 N N . LEU A 1 593 ? 1.100 18.252 11.161 1.00 60.19 593 LEU A N 1
ATOM 4572 C CA . LEU A 1 593 ? 1.770 17.510 10.086 1.00 60.19 593 LEU A CA 1
ATOM 4573 C C . LEU A 1 593 ? 2.989 18.293 9.572 1.00 60.19 593 LEU A C 1
ATOM 4575 O O . LEU A 1 593 ? 2.829 19.127 8.683 1.00 60.19 593 LEU A O 1
ATOM 4579 N N . PRO A 1 594 ? 4.217 18.026 10.040 1.00 62.69 594 PRO A N 1
ATOM 4580 C CA . PRO A 1 594 ? 5.406 18.418 9.304 1.00 62.69 594 PRO A CA 1
ATOM 4581 C C . PRO A 1 594 ? 5.826 17.308 8.336 1.00 62.69 594 PRO A C 1
ATOM 4583 O O . PRO A 1 594 ? 5.880 16.125 8.678 1.00 62.69 594 PRO A O 1
ATOM 4586 N N . HIS A 1 595 ? 6.177 17.711 7.120 1.00 59.47 595 HIS A N 1
ATOM 4587 C CA . HIS A 1 595 ? 6.944 16.885 6.192 1.00 59.47 595 HIS A CA 1
ATOM 4588 C C . HIS A 1 595 ? 8.442 17.043 6.500 1.00 59.47 595 HIS A C 1
ATOM 4590 O O . HIS A 1 595 ? 8.886 18.157 6.774 1.00 59.47 595 HIS A O 1
ATOM 4596 N N . GLY A 1 596 ? 9.225 15.959 6.443 1.00 71.88 596 GLY A N 1
ATOM 4597 C CA . GLY A 1 596 ? 10.688 16.037 6.536 1.00 71.88 596 GLY A CA 1
ATOM 4598 C C . GLY A 1 596 ? 11.252 16.324 7.931 1.00 71.88 596 GLY A C 1
ATOM 4599 O O . GLY A 1 596 ? 12.201 17.098 8.055 1.00 71.88 596 GLY A O 1
ATOM 4600 N N . VAL A 1 597 ? 10.682 15.739 8.994 1.00 86.38 597 VAL A N 1
ATOM 4601 C CA . VAL A 1 597 ? 11.244 15.868 10.354 1.00 86.38 597 VAL A CA 1
ATOM 4602 C C . VAL A 1 597 ? 12.611 15.194 10.413 1.00 86.38 597 VAL A C 1
ATOM 4604 O O . VAL A 1 597 ? 12.718 13.969 10.334 1.00 86.38 597 VAL A O 1
ATOM 4607 N N . VAL A 1 598 ? 13.646 16.006 10.605 1.00 90.38 598 VAL A N 1
ATOM 4608 C CA . VAL A 1 598 ? 15.025 15.551 10.778 1.00 90.38 598 VAL A CA 1
ATOM 4609 C C . VAL A 1 598 ? 15.338 15.443 12.263 1.00 90.38 598 VAL A C 1
ATOM 4611 O O . VAL A 1 598 ? 15.203 16.422 12.997 1.00 90.38 598 VAL A O 1
ATOM 4614 N N . VAL A 1 599 ? 15.797 14.271 12.699 1.00 91.56 599 VAL A N 1
ATOM 4615 C CA . VAL A 1 599 ? 16.298 14.073 14.064 1.00 91.56 599 VAL A CA 1
ATOM 4616 C C . VAL A 1 599 ? 17.814 14.025 14.048 1.00 91.56 599 VAL A C 1
ATOM 4618 O O . VAL A 1 599 ? 18.404 13.246 13.306 1.00 91.56 599 VAL A O 1
ATOM 4621 N N . TRP A 1 600 ? 18.440 14.839 14.890 1.00 89.25 600 TRP A N 1
ATOM 4622 C CA . TRP A 1 600 ? 19.886 14.835 15.063 1.00 89.25 600 TRP A CA 1
ATOM 4623 C C . TRP A 1 600 ? 20.285 13.835 16.151 1.00 89.25 600 TRP A C 1
ATOM 4625 O O . TRP A 1 600 ? 19.780 13.914 17.277 1.00 89.25 600 TRP A O 1
ATOM 4635 N N . MET A 1 601 ? 21.154 12.886 15.807 1.00 89.75 601 MET A N 1
ATOM 4636 C CA . MET A 1 601 ? 21.595 11.811 16.702 1.00 89.75 601 MET A CA 1
ATOM 4637 C C . MET A 1 601 ? 23.052 11.434 16.452 1.00 89.75 601 MET A C 1
ATOM 4639 O O . MET A 1 601 ? 23.547 11.558 15.328 1.00 89.75 601 MET A O 1
ATOM 4643 N N . ASP A 1 602 ? 23.707 10.903 17.484 1.00 88.12 602 ASP A N 1
ATOM 4644 C CA . ASP A 1 602 ? 25.079 10.427 17.377 1.00 88.12 602 ASP A CA 1
ATOM 4645 C C . ASP A 1 602 ? 25.135 8.968 16.891 1.00 88.12 602 ASP A C 1
ATOM 4647 O O . ASP A 1 602 ? 24.665 8.068 17.571 1.00 88.12 602 ASP A O 1
ATOM 4651 N N . LEU A 1 603 ? 25.747 8.689 15.737 1.00 87.19 603 LEU A N 1
ATOM 4652 C CA . LEU A 1 603 ? 26.025 7.324 15.267 1.00 87.19 603 LEU A CA 1
ATOM 4653 C C . LEU A 1 603 ? 27.041 6.583 16.139 1.00 87.19 603 LEU A C 1
ATOM 4655 O O . LEU A 1 603 ? 27.088 5.358 16.085 1.00 87.19 603 LEU A O 1
ATOM 4659 N N . PHE A 1 604 ? 27.879 7.304 16.890 1.00 85.00 604 PHE A N 1
ATOM 4660 C CA . PHE A 1 604 ? 29.005 6.727 17.629 1.00 85.00 604 PHE A CA 1
ATOM 4661 C C . PHE A 1 604 ? 29.058 7.142 19.107 1.00 85.00 604 PHE A C 1
ATOM 4663 O O . PHE A 1 604 ? 30.120 7.473 19.647 1.00 85.00 604 PHE A O 1
ATOM 4670 N N . GLY A 1 605 ? 27.903 7.113 19.774 1.00 86.06 605 GLY A N 1
ATOM 4671 C CA . GLY A 1 605 ? 27.734 7.418 21.193 1.00 86.06 605 GLY A CA 1
ATOM 4672 C C . GLY A 1 605 ? 28.452 6.450 22.141 1.00 86.06 605 GLY A C 1
ATOM 4673 O O . GLY A 1 605 ? 29.088 5.465 21.743 1.00 86.06 605 GLY A O 1
ATOM 4674 N N . GLU A 1 606 ? 28.399 6.730 23.443 1.00 82.88 606 GLU A N 1
ATOM 4675 C CA . GLU A 1 606 ? 29.070 5.906 24.464 1.00 82.88 606 GLU A CA 1
ATOM 4676 C C . GLU A 1 606 ? 28.435 4.516 24.613 1.00 82.88 606 GLU A C 1
ATOM 4678 O O . GLU A 1 606 ? 29.153 3.532 24.818 1.00 82.88 606 GLU A O 1
ATOM 4683 N N . ARG A 1 607 ? 27.115 4.430 24.421 1.00 85.06 607 ARG A N 1
ATOM 4684 C CA . ARG A 1 607 ? 26.331 3.192 24.396 1.00 85.06 607 ARG A CA 1
ATOM 4685 C C . ARG A 1 607 ? 25.590 3.088 23.070 1.00 85.06 607 ARG A C 1
ATOM 4687 O O . ARG A 1 607 ? 25.074 4.089 22.587 1.00 85.06 607 ARG A O 1
ATOM 4694 N N . ILE A 1 608 ? 25.469 1.876 22.530 1.00 87.50 608 ILE A N 1
ATOM 4695 C CA . ILE A 1 608 ? 24.708 1.633 21.292 1.00 87.50 608 ILE A CA 1
ATOM 4696 C C . ILE A 1 608 ? 23.249 2.098 21.426 1.00 87.50 608 ILE A C 1
ATOM 4698 O O . ILE A 1 608 ? 22.686 2.637 20.481 1.00 87.50 608 ILE A O 1
ATOM 4702 N N . ALA A 1 609 ? 22.660 1.965 22.616 1.00 86.75 609 ALA A N 1
ATOM 4703 C CA . ALA A 1 609 ? 21.283 2.373 22.893 1.00 86.75 609 ALA A CA 1
ATOM 4704 C C . ALA A 1 609 ? 21.013 3.888 22.776 1.00 86.75 609 ALA A C 1
ATOM 4706 O O . ALA A 1 609 ? 19.851 4.286 22.764 1.00 86.75 609 ALA A O 1
ATOM 4707 N N . ASP A 1 610 ? 22.065 4.715 22.735 1.00 87.31 610 ASP A N 1
ATOM 4708 C CA . ASP A 1 610 ? 21.969 6.170 22.550 1.00 87.31 610 ASP A CA 1
ATOM 4709 C C . ASP A 1 610 ? 22.106 6.577 21.070 1.00 87.31 610 ASP A C 1
ATOM 4711 O O . ASP A 1 610 ? 21.901 7.740 20.716 1.00 87.31 610 ASP A O 1
ATOM 4715 N N . ASN A 1 611 ? 22.451 5.622 20.203 1.00 91.69 611 ASN A N 1
ATOM 4716 C CA . ASN A 1 611 ? 22.619 5.847 18.778 1.00 91.69 611 ASN A CA 1
ATOM 4717 C C . ASN A 1 611 ? 21.284 5.702 18.025 1.00 91.69 611 ASN A C 1
ATOM 4719 O O . ASN A 1 611 ? 20.316 5.168 18.572 1.00 91.69 611 ASN A O 1
ATOM 4723 N N . PRO A 1 612 ? 21.208 6.122 16.748 1.00 93.75 612 PRO A N 1
ATOM 4724 C CA . PRO A 1 612 ? 20.092 5.766 15.883 1.00 93.75 612 PRO A CA 1
ATOM 4725 C C . PRO A 1 612 ? 19.851 4.250 15.864 1.00 93.75 612 PRO A C 1
ATOM 4727 O O . PRO A 1 612 ? 20.808 3.489 15.741 1.00 93.75 612 PRO A O 1
ATOM 4730 N N . PRO A 1 613 ? 18.596 3.778 15.921 1.00 94.62 613 PRO A N 1
ATOM 4731 C CA . PRO A 1 613 ? 18.300 2.352 15.829 1.00 94.62 613 PRO A CA 1
ATOM 4732 C C . PRO A 1 613 ? 18.814 1.755 14.509 1.00 94.62 613 PRO A C 1
ATOM 4734 O O . PRO A 1 613 ? 18.874 2.443 13.483 1.00 94.62 613 PRO A O 1
ATOM 4737 N N . VAL A 1 614 ? 19.156 0.465 14.505 1.00 93.31 614 VAL A N 1
ATOM 4738 C CA . VAL A 1 614 ? 19.419 -0.278 13.257 1.00 93.31 614 VAL A CA 1
ATOM 4739 C C . VAL A 1 614 ? 18.184 -0.189 12.349 1.00 93.31 614 VAL A C 1
ATOM 4741 O O . VAL A 1 614 ? 17.056 -0.238 12.844 1.00 93.31 614 VAL A O 1
ATOM 4744 N N . GLY A 1 615 ? 18.395 0.004 11.046 1.00 92.12 615 GLY A N 1
ATOM 4745 C CA . GLY A 1 615 ? 17.357 0.283 10.045 1.00 92.12 615 GLY A CA 1
ATOM 4746 C C . GLY A 1 615 ? 16.957 1.763 9.927 1.00 92.12 615 GLY A C 1
ATOM 4747 O O . GLY A 1 615 ? 16.007 2.096 9.219 1.00 92.12 615 GLY A O 1
ATOM 4748 N N . SER A 1 616 ? 17.634 2.674 10.638 1.00 94.06 616 SER A N 1
ATOM 4749 C CA . SER A 1 616 ? 17.439 4.124 10.482 1.00 94.06 616 SER A CA 1
ATOM 4750 C C . SER A 1 616 ? 18.207 4.691 9.285 1.00 94.06 616 SER A C 1
ATOM 4752 O O . SER A 1 616 ? 19.247 4.168 8.891 1.00 94.06 616 SER A O 1
ATOM 4754 N N . CYS A 1 617 ? 17.702 5.788 8.714 1.00 94.19 617 CYS A N 1
ATOM 4755 C CA . CYS A 1 617 ? 18.175 6.314 7.436 1.00 94.19 617 CYS A CA 1
ATOM 4756 C C . CYS A 1 617 ? 18.855 7.681 7.583 1.00 94.19 617 CYS A C 1
ATOM 4758 O O . CYS A 1 617 ? 18.265 8.643 8.078 1.00 94.19 617 CYS A O 1
ATOM 4760 N N . VAL A 1 618 ? 20.113 7.760 7.146 1.00 92.88 618 VAL A N 1
ATOM 4761 C CA . VAL A 1 618 ? 20.979 8.940 7.220 1.00 92.88 618 VAL A CA 1
ATOM 4762 C C . VAL A 1 618 ? 20.776 9.810 5.985 1.00 92.88 618 VAL A C 1
ATOM 4764 O O . VAL A 1 618 ? 21.095 9.401 4.869 1.00 92.88 618 VAL A O 1
ATOM 4767 N N . ARG A 1 619 ? 20.310 11.048 6.181 1.00 91.94 619 ARG A N 1
ATOM 4768 C CA . ARG A 1 619 ? 19.894 11.954 5.100 1.00 91.94 619 ARG A CA 1
ATOM 4769 C C . ARG A 1 619 ? 20.972 12.202 4.052 1.00 91.94 619 ARG A C 1
ATOM 4771 O O . ARG A 1 619 ? 20.693 12.143 2.865 1.00 91.94 619 ARG A O 1
ATOM 4778 N N . SER A 1 620 ? 22.198 12.528 4.465 1.00 86.44 620 SER A N 1
ATOM 4779 C CA . SER A 1 620 ? 23.237 12.941 3.516 1.00 86.44 620 SER A CA 1
ATOM 4780 C C . SER A 1 620 ? 24.639 12.494 3.914 1.00 86.44 620 SER A C 1
ATOM 4782 O O . SER A 1 620 ? 24.993 12.439 5.092 1.00 86.44 620 SER A O 1
ATOM 4784 N N . ARG A 1 621 ? 25.497 12.302 2.909 1.00 81.06 621 ARG A N 1
ATOM 4785 C CA . ARG A 1 621 ? 26.937 12.086 3.109 1.00 81.06 621 ARG A CA 1
ATOM 4786 C C . ARG A 1 621 ? 27.672 13.332 3.625 1.00 81.06 621 ARG A C 1
ATOM 4788 O O . ARG A 1 621 ? 28.769 13.237 4.168 1.00 81.06 621 ARG A O 1
ATOM 4795 N N . ARG A 1 622 ? 27.103 14.530 3.449 1.00 66.75 622 ARG A N 1
ATOM 4796 C CA . ARG A 1 622 ? 27.748 15.787 3.866 1.00 66.75 622 ARG A CA 1
ATOM 4797 C C . ARG A 1 622 ? 27.733 15.957 5.384 1.00 66.75 622 ARG A C 1
ATOM 4799 O O . ARG A 1 622 ? 28.733 16.383 5.949 1.00 66.75 622 ARG A O 1
ATOM 4806 N N . THR A 1 623 ? 26.623 15.604 6.029 1.00 58.53 623 THR A N 1
ATOM 4807 C CA . THR A 1 623 ? 26.512 15.567 7.499 1.00 58.53 623 THR A CA 1
ATOM 4808 C C . THR A 1 623 ? 27.479 14.549 8.093 1.00 58.53 623 THR A C 1
ATOM 4810 O O . THR A 1 623 ? 28.171 14.853 9.055 1.00 58.53 623 THR A O 1
ATOM 4813 N N . TRP A 1 624 ? 27.636 13.411 7.415 1.00 56.88 624 TRP A N 1
ATOM 4814 C CA . TRP A 1 624 ? 28.632 12.391 7.729 1.00 56.88 624 TRP A CA 1
ATOM 4815 C C . TRP A 1 624 ? 30.090 12.908 7.696 1.00 56.88 624 TRP A C 1
ATOM 4817 O O . TRP A 1 624 ? 30.874 12.623 8.596 1.00 56.88 624 TRP A O 1
ATOM 4827 N N . GLY A 1 625 ? 30.467 13.712 6.694 1.00 50.44 625 GLY A N 1
ATOM 4828 C CA . GLY A 1 625 ? 31.843 14.213 6.543 1.00 50.44 625 GLY A CA 1
ATOM 4829 C C . GLY A 1 625 ? 32.252 15.372 7.469 1.00 50.44 625 GLY A C 1
ATOM 4830 O O . GLY A 1 625 ? 33.445 15.644 7.586 1.00 50.44 625 GLY A O 1
ATOM 4831 N N . ALA A 1 626 ? 31.299 16.069 8.100 1.00 46.69 626 ALA A N 1
ATOM 4832 C CA . ALA A 1 626 ? 31.565 17.262 8.918 1.00 46.69 626 ALA A CA 1
ATOM 4833 C C . ALA A 1 626 ? 31.919 16.937 10.383 1.00 46.69 626 ALA A C 1
ATOM 4835 O O . ALA A 1 626 ? 32.725 17.634 10.995 1.00 46.69 626 ALA A O 1
ATOM 4836 N N . SER A 1 627 ? 31.331 15.874 10.931 1.00 51.56 627 SER A N 1
ATOM 4837 C CA . SER A 1 627 ? 31.687 15.263 12.213 1.00 51.56 627 SER A CA 1
ATOM 4838 C C . SER A 1 627 ? 31.166 13.824 12.167 1.00 51.56 627 SER A C 1
ATOM 4840 O O . SER A 1 627 ? 29.951 13.645 12.208 1.00 51.56 627 SER A O 1
ATOM 4842 N N . PRO A 1 628 ? 32.021 12.788 12.074 1.00 56.41 628 PRO A N 1
ATOM 4843 C CA . PRO A 1 628 ? 31.592 11.397 11.855 1.00 56.41 628 PRO A CA 1
ATOM 4844 C C . PRO A 1 628 ? 30.829 10.787 13.042 1.00 56.41 628 PRO A C 1
ATOM 4846 O O . PRO A 1 628 ? 30.596 9.583 13.085 1.00 56.41 628 PRO A O 1
ATOM 4849 N N . GLN A 1 629 ? 30.468 11.605 14.030 1.00 66.62 629 GLN A N 1
ATOM 4850 C CA . GLN A 1 629 ? 29.707 11.190 15.191 1.00 66.62 629 GLN A CA 1
ATOM 4851 C C . GLN A 1 629 ? 28.236 11.545 15.067 1.00 66.62 629 GLN A C 1
ATOM 4853 O O . GLN A 1 629 ? 27.460 10.734 15.532 1.00 66.62 629 GLN A O 1
ATOM 4858 N N . SER A 1 630 ? 27.831 12.633 14.401 1.00 79.00 630 SER A N 1
ATOM 4859 C CA . SER A 1 630 ? 26.440 13.107 14.465 1.00 79.00 630 SER A CA 1
ATOM 4860 C C . SER A 1 630 ? 25.808 13.277 13.092 1.00 79.00 630 SER A C 1
ATOM 4862 O O . SER A 1 630 ? 26.389 13.891 12.194 1.00 79.00 630 SER A O 1
ATOM 4864 N N . VAL A 1 631 ? 24.596 12.758 12.925 1.00 88.06 631 VAL A N 1
ATOM 4865 C CA . VAL A 1 631 ? 23.923 12.710 11.627 1.00 88.06 631 VAL A CA 1
ATOM 4866 C C . VAL A 1 631 ? 22.461 13.116 11.702 1.00 88.06 631 VAL A C 1
ATOM 4868 O O . VAL A 1 631 ? 21.799 13.015 12.733 1.00 88.06 631 VAL A O 1
ATOM 4871 N N . ASP A 1 632 ? 21.969 13.535 10.542 1.00 91.75 632 ASP A N 1
ATOM 4872 C CA . ASP A 1 632 ? 20.566 13.818 10.294 1.00 91.75 632 ASP A CA 1
ATOM 4873 C C . ASP A 1 632 ? 19.839 12.518 9.936 1.00 91.75 632 ASP A C 1
ATOM 4875 O O . ASP A 1 632 ? 20.077 11.948 8.866 1.00 91.75 632 ASP A O 1
ATOM 4879 N N . ILE A 1 633 ? 18.946 12.066 10.812 1.00 93.44 633 ILE A N 1
ATOM 4880 C CA . ILE A 1 633 ? 18.104 10.889 10.603 1.00 93.44 633 ILE A CA 1
ATOM 4881 C C . ILE A 1 633 ? 16.747 11.311 10.040 1.00 93.44 633 ILE A C 1
ATOM 4883 O O . ILE A 1 633 ? 16.022 12.102 10.648 1.00 93.44 633 ILE A O 1
ATOM 4887 N N . VAL A 1 634 ? 16.390 10.739 8.892 1.00 92.75 634 VAL A N 1
ATOM 4888 C CA . VAL A 1 634 ? 15.118 10.953 8.182 1.00 92.75 634 VAL A CA 1
ATOM 4889 C C . VAL A 1 634 ? 14.291 9.672 8.138 1.00 92.75 634 VAL A C 1
ATOM 4891 O O . VAL A 1 634 ? 14.733 8.598 8.560 1.00 92.75 634 VAL A O 1
ATOM 4894 N N . ARG A 1 635 ? 13.039 9.788 7.691 1.00 91.50 635 ARG A N 1
ATOM 4895 C CA . ARG A 1 635 ? 12.230 8.619 7.339 1.00 91.50 635 ARG A CA 1
ATOM 4896 C C . ARG A 1 635 ? 12.830 7.953 6.102 1.00 91.50 635 ARG A C 1
ATOM 4898 O O . ARG A 1 635 ? 13.270 8.642 5.193 1.00 91.50 635 ARG A O 1
ATOM 4905 N N . CYS A 1 636 ? 12.855 6.626 6.071 1.00 91.12 636 CYS A N 1
ATOM 4906 C CA . CYS A 1 636 ? 13.490 5.895 4.974 1.00 91.12 636 CYS A CA 1
ATOM 4907 C C . CYS A 1 636 ? 12.719 6.028 3.656 1.00 91.12 636 CYS A C 1
ATOM 4909 O O . CYS A 1 636 ? 13.289 5.842 2.589 1.00 91.12 636 CYS A O 1
ATOM 4911 N N . GLU A 1 637 ? 11.436 6.391 3.709 1.00 90.88 637 GLU A N 1
ATOM 4912 C CA . GLU A 1 637 ? 10.637 6.738 2.533 1.00 90.88 637 GLU A CA 1
ATOM 4913 C C . GLU A 1 637 ? 11.091 8.055 1.873 1.00 90.88 637 GLU A C 1
ATOM 4915 O O . GLU A 1 637 ? 10.772 8.300 0.711 1.00 90.88 637 GLU A O 1
ATOM 4920 N N . GLU A 1 638 ? 11.834 8.901 2.592 1.00 90.69 638 GLU A N 1
ATOM 4921 C CA . GLU A 1 638 ? 12.459 10.102 2.040 1.00 90.69 638 GLU A CA 1
ATOM 4922 C C . GLU A 1 638 ? 13.808 9.750 1.386 1.00 90.69 638 GLU A C 1
ATOM 4924 O O . GLU A 1 638 ? 14.479 8.811 1.832 1.00 90.69 638 GLU A O 1
ATOM 4929 N N . PRO A 1 639 ? 14.243 10.495 0.352 1.00 92.38 639 PRO A N 1
ATOM 4930 C CA . PRO A 1 639 ? 15.574 10.322 -0.216 1.00 92.38 639 PRO A CA 1
ATOM 4931 C C . PRO A 1 639 ? 16.664 10.467 0.852 1.00 92.38 639 PRO A C 1
ATOM 4933 O O . PRO A 1 639 ? 16.683 11.438 1.616 1.00 92.38 639 PRO A O 1
ATOM 4936 N N . HIS A 1 640 ? 17.561 9.488 0.927 1.00 93.69 640 HIS A N 1
ATOM 4937 C CA . HIS A 1 640 ? 18.624 9.450 1.928 1.00 93.69 640 HIS A CA 1
ATOM 4938 C C . HIS A 1 640 ? 19.897 8.801 1.380 1.00 93.69 640 HIS A C 1
ATOM 4940 O O . HIS A 1 640 ? 19.889 8.119 0.360 1.00 93.69 640 HIS A O 1
ATOM 4946 N N . TRP A 1 641 ? 21.027 9.021 2.044 1.00 93.62 641 TRP A N 1
ATOM 4947 C CA . TRP A 1 641 ? 22.325 8.542 1.570 1.00 93.62 641 TRP A CA 1
ATOM 4948 C C . TRP A 1 641 ? 22.608 7.086 1.959 1.00 93.62 641 TRP A C 1
ATOM 4950 O O . TRP A 1 641 ? 23.125 6.325 1.140 1.00 93.62 641 TRP A O 1
ATOM 4960 N N . ALA A 1 642 ? 22.320 6.716 3.207 1.00 93.31 642 ALA A N 1
ATOM 4961 C CA . ALA A 1 642 ? 22.685 5.410 3.745 1.00 93.31 642 ALA A CA 1
ATOM 4962 C C . ALA A 1 642 ? 21.688 4.921 4.798 1.00 93.31 642 ALA A C 1
ATOM 4964 O O . ALA A 1 642 ? 21.116 5.730 5.529 1.00 93.31 642 ALA A O 1
ATOM 4965 N N . GLU A 1 643 ? 21.540 3.606 4.914 1.00 94.44 643 GLU A N 1
ATOM 4966 C CA . GLU A 1 643 ? 20.837 2.951 6.018 1.00 94.44 643 GLU A CA 1
ATOM 4967 C C . GLU A 1 643 ? 21.840 2.455 7.068 1.00 94.44 643 GLU A C 1
ATOM 4969 O O . GLU A 1 643 ? 22.922 1.968 6.736 1.00 94.44 643 GLU A O 1
ATOM 4974 N N . ASN A 1 644 ? 21.488 2.574 8.345 1.00 93.62 644 ASN A N 1
ATOM 4975 C CA . ASN A 1 644 ? 22.242 1.996 9.447 1.00 93.62 644 ASN A CA 1
ATOM 4976 C C . ASN A 1 644 ? 22.015 0.483 9.513 1.00 93.62 644 ASN A C 1
ATOM 4978 O O . ASN A 1 644 ? 21.005 0.033 10.051 1.00 93.62 644 ASN A O 1
ATOM 4982 N N . GLY A 1 645 ? 22.947 -0.293 8.966 1.00 92.38 645 GLY A N 1
ATOM 4983 C CA . GLY A 1 645 ? 22.812 -1.740 8.831 1.00 92.38 645 GLY A CA 1
ATOM 4984 C C . GLY A 1 645 ? 23.129 -2.518 10.106 1.00 92.38 645 GLY A C 1
ATOM 4985 O O . GLY A 1 645 ? 22.487 -3.533 10.360 1.00 92.38 645 GLY A O 1
ATOM 4986 N N . ALA A 1 646 ? 24.097 -2.071 10.915 1.00 93.31 646 ALA A N 1
ATOM 4987 C CA . ALA A 1 646 ? 24.459 -2.760 12.156 1.00 93.31 646 ALA A CA 1
ATOM 4988 C C . ALA A 1 646 ? 25.357 -1.934 13.092 1.00 93.31 646 ALA A C 1
ATOM 4990 O O . ALA A 1 646 ? 26.124 -1.068 12.663 1.00 93.31 646 ALA A O 1
ATOM 4991 N N . TYR A 1 647 ? 25.335 -2.320 14.372 1.00 93.31 647 TYR A N 1
ATOM 4992 C CA . TYR A 1 647 ? 26.386 -2.035 15.349 1.00 93.31 647 TYR A CA 1
ATOM 4993 C C . TYR A 1 647 ? 27.068 -3.342 15.748 1.00 93.31 647 TYR A C 1
ATOM 4995 O O . TYR A 1 647 ? 26.420 -4.228 16.306 1.00 93.31 647 TYR A O 1
ATOM 5003 N N . VAL A 1 648 ? 28.369 -3.466 15.489 1.00 93.62 648 VAL A N 1
ATOM 5004 C CA . VAL A 1 648 ? 29.118 -4.710 15.732 1.00 93.62 648 VAL A CA 1
ATOM 5005 C C . VAL A 1 648 ? 30.114 -4.527 16.868 1.00 93.62 648 VAL A C 1
ATOM 5007 O O . VAL A 1 648 ? 30.982 -3.657 16.820 1.00 93.62 648 VAL A O 1
ATOM 5010 N N . LYS A 1 649 ? 29.992 -5.331 17.930 1.00 93.44 649 LYS A N 1
ATOM 5011 C CA . LYS A 1 649 ? 30.948 -5.319 19.046 1.00 93.44 649 LYS A CA 1
ATOM 5012 C C . LYS A 1 649 ? 32.281 -5.894 18.568 1.00 93.44 649 LYS A C 1
ATOM 5014 O O . LYS A 1 649 ? 32.332 -7.027 18.111 1.00 93.44 649 LYS A O 1
ATOM 5019 N N . LEU A 1 650 ? 33.365 -5.140 18.732 1.00 93.12 650 LEU A N 1
ATOM 5020 C CA . LEU A 1 650 ? 34.693 -5.551 18.271 1.00 93.12 650 LEU A CA 1
ATOM 5021 C C . LEU A 1 650 ? 35.545 -6.156 19.389 1.00 93.12 650 LEU A C 1
ATOM 5023 O O . LEU A 1 650 ? 36.253 -7.135 19.155 1.00 93.12 650 LEU A O 1
ATOM 5027 N N . TYR A 1 651 ? 35.507 -5.561 20.582 1.00 91.75 651 TYR A N 1
ATOM 5028 C CA . TYR A 1 651 ? 36.368 -5.916 21.714 1.00 91.75 651 TYR A CA 1
ATOM 5029 C C . TYR A 1 651 ? 35.625 -5.743 23.041 1.00 91.75 651 TYR A C 1
ATOM 5031 O O . TYR A 1 651 ? 34.594 -5.060 23.107 1.00 91.75 651 TYR A O 1
ATOM 5039 N N . ASP A 1 652 ? 36.156 -6.352 24.096 1.00 89.44 652 ASP A N 1
ATOM 5040 C CA . ASP A 1 652 ? 35.732 -6.090 25.467 1.00 89.44 652 ASP A CA 1
ATOM 5041 C C . ASP A 1 652 ? 36.420 -4.823 26.011 1.00 89.44 652 ASP A C 1
ATOM 5043 O O . ASP A 1 652 ? 37.567 -4.551 25.646 1.00 89.44 652 ASP A O 1
ATOM 5047 N N . PRO A 1 653 ? 35.764 -4.016 26.871 1.00 84.12 653 PRO A N 1
ATOM 5048 C CA . PRO A 1 653 ? 36.363 -2.800 27.436 1.00 84.12 653 PRO A CA 1
ATOM 5049 C C . PRO A 1 653 ? 37.701 -3.028 28.162 1.00 84.12 653 PRO A C 1
ATOM 5051 O O . PRO A 1 653 ? 38.501 -2.103 28.296 1.00 84.12 653 PRO A O 1
ATOM 5054 N N . GLU A 1 654 ? 37.944 -4.246 28.647 1.00 86.31 654 GLU A N 1
ATOM 5055 C CA . GLU A 1 654 ? 39.164 -4.666 29.336 1.00 86.31 654 GLU A CA 1
ATOM 5056 C C . GLU A 1 654 ? 40.312 -5.043 28.382 1.00 86.31 654 GLU A C 1
ATOM 5058 O O . GLU A 1 654 ? 41.464 -5.165 28.819 1.00 86.31 654 GLU A O 1
ATOM 5063 N N . ASP A 1 655 ? 40.026 -5.226 27.090 1.00 89.12 655 ASP A N 1
ATOM 5064 C CA . ASP A 1 655 ? 41.029 -5.593 26.098 1.00 89.12 655 ASP A CA 1
ATOM 5065 C C . ASP A 1 655 ? 42.059 -4.477 25.911 1.00 89.12 655 ASP A C 1
ATOM 5067 O O . ASP A 1 655 ? 41.756 -3.285 25.907 1.00 89.12 655 ASP A O 1
ATOM 5071 N N . ARG A 1 656 ? 43.320 -4.852 25.678 1.00 89.75 656 ARG A N 1
ATOM 5072 C CA . ARG A 1 656 ? 44.363 -3.875 25.335 1.00 89.75 656 ARG A CA 1
ATOM 5073 C C . ARG A 1 656 ? 44.190 -3.402 23.896 1.00 89.75 656 ARG A C 1
ATOM 5075 O O . ARG A 1 656 ? 43.992 -4.219 23.002 1.00 89.75 656 ARG A O 1
ATOM 5082 N N . TRP A 1 657 ? 44.387 -2.103 23.665 1.00 91.12 657 TRP A N 1
ATOM 5083 C CA . TRP A 1 657 ? 44.367 -1.509 22.326 1.00 91.12 657 TRP A CA 1
ATOM 5084 C C . TRP A 1 657 ? 45.319 -2.248 21.360 1.00 91.12 657 TRP A C 1
ATOM 5086 O O . TRP A 1 657 ? 46.538 -2.208 21.564 1.00 91.12 657 TRP A O 1
ATOM 5096 N N . PRO A 1 658 ? 44.803 -2.901 20.298 1.00 89.50 658 PRO A N 1
ATOM 5097 C CA . PRO A 1 658 ? 45.608 -3.748 19.416 1.00 89.50 658 PRO A CA 1
ATOM 5098 C C . PRO A 1 658 ? 46.267 -2.974 18.259 1.00 89.50 658 PRO A C 1
ATOM 5100 O O . PRO A 1 658 ? 46.988 -3.571 17.457 1.00 89.50 658 PRO A O 1
ATOM 5103 N N . GLY A 1 659 ? 46.043 -1.658 18.173 1.00 86.81 659 GLY A N 1
ATOM 5104 C CA . GLY A 1 659 ? 46.531 -0.793 17.099 1.00 86.81 659 GLY A CA 1
ATOM 5105 C C . GLY A 1 659 ? 45.490 -0.542 16.005 1.00 86.81 659 GLY A C 1
ATOM 5106 O O . GLY A 1 659 ? 44.679 -1.412 15.691 1.00 86.81 659 GLY A O 1
ATOM 5107 N N . ASP A 1 660 ? 45.564 0.641 15.388 1.00 84.31 660 ASP A N 1
ATOM 5108 C CA . ASP A 1 660 ? 44.585 1.151 14.415 1.00 84.31 660 ASP A CA 1
ATOM 5109 C C . ASP A 1 660 ? 44.286 0.158 13.283 1.00 84.31 660 ASP A C 1
ATOM 5111 O O . ASP A 1 660 ? 43.129 -0.132 13.001 1.00 84.31 660 ASP A O 1
ATOM 5115 N N . ALA A 1 661 ? 45.324 -0.416 12.664 1.00 80.38 661 ALA A N 1
ATOM 5116 C CA . ALA A 1 661 ? 45.154 -1.329 11.534 1.00 80.38 661 ALA A CA 1
ATOM 5117 C C . ALA A 1 661 ? 44.354 -2.588 11.907 1.00 80.38 661 ALA A C 1
ATOM 5119 O O . ALA A 1 661 ? 43.503 -3.025 11.141 1.00 80.38 661 ALA A O 1
ATOM 5120 N N . ARG A 1 662 ? 44.597 -3.162 13.094 1.00 87.31 662 ARG A N 1
ATOM 5121 C CA . ARG A 1 662 ? 43.876 -4.362 13.546 1.00 87.31 662 ARG A CA 1
ATOM 5122 C C . ARG A 1 662 ? 42.418 -4.061 13.862 1.00 87.31 662 ARG A C 1
ATOM 5124 O O . ARG A 1 662 ? 41.560 -4.886 13.575 1.00 87.31 662 ARG A O 1
ATOM 5131 N N . VAL A 1 663 ? 42.141 -2.895 14.442 1.00 87.50 663 VAL A N 1
ATOM 5132 C CA . VAL A 1 663 ? 40.762 -2.476 14.717 1.00 87.50 663 VAL A CA 1
ATOM 5133 C C . VAL A 1 663 ? 40.017 -2.173 13.426 1.00 87.50 663 VAL A C 1
ATOM 5135 O O . VAL A 1 663 ? 38.898 -2.645 13.278 1.00 87.50 663 VAL A O 1
ATOM 5138 N N . PHE A 1 664 ? 40.650 -1.484 12.474 1.00 86.81 664 PHE A N 1
ATOM 5139 C CA . PHE A 1 664 ? 40.068 -1.218 11.161 1.00 86.81 664 PHE A CA 1
ATOM 5140 C C . PHE A 1 664 ? 39.720 -2.504 10.403 1.00 86.81 664 PHE A C 1
ATOM 5142 O O . PHE A 1 664 ? 38.576 -2.671 10.001 1.00 86.81 664 PHE A O 1
ATOM 5149 N N . PHE A 1 665 ? 40.668 -3.439 10.252 1.00 86.62 665 PHE A N 1
ATOM 5150 C CA . PHE A 1 665 ? 40.401 -4.682 9.518 1.00 86.62 665 PHE A CA 1
ATOM 5151 C C . PHE A 1 665 ? 39.332 -5.540 10.188 1.00 86.62 665 PHE A C 1
ATOM 5153 O O . PHE A 1 665 ? 38.494 -6.097 9.491 1.00 86.62 665 PHE A O 1
ATOM 5160 N N . LYS A 1 666 ? 39.330 -5.614 11.527 1.00 92.62 666 LYS A N 1
ATOM 5161 C CA . LYS A 1 666 ? 38.265 -6.314 12.246 1.00 92.62 666 LYS A CA 1
ATOM 5162 C C . LYS A 1 666 ? 36.911 -5.637 12.024 1.00 92.62 666 LYS A C 1
ATOM 5164 O O . LYS A 1 666 ? 35.931 -6.320 11.790 1.00 92.62 666 LYS A O 1
ATOM 5169 N N . ALA A 1 667 ? 36.856 -4.308 12.076 1.00 93.06 667 ALA A N 1
ATOM 5170 C CA . ALA A 1 667 ? 35.619 -3.569 11.846 1.00 93.06 667 ALA A CA 1
ATOM 5171 C C . ALA A 1 667 ? 35.049 -3.794 10.440 1.00 93.06 667 ALA A C 1
ATOM 5173 O O . ALA A 1 667 ? 33.855 -4.029 10.315 1.00 93.06 667 ALA A O 1
ATOM 5174 N N . GLU A 1 668 ? 35.892 -3.752 9.405 1.00 90.06 668 GLU A N 1
ATOM 5175 C CA . GLU A 1 668 ? 35.480 -4.023 8.021 1.00 90.06 668 GLU A CA 1
ATOM 5176 C C . GLU A 1 668 ? 34.930 -5.444 7.852 1.00 90.06 668 GLU A C 1
ATOM 5178 O O . GLU A 1 668 ? 33.879 -5.617 7.241 1.00 90.06 668 GLU A O 1
ATOM 5183 N N . ASP A 1 669 ? 35.609 -6.446 8.416 1.00 92.50 669 ASP A N 1
ATOM 5184 C CA . ASP A 1 669 ? 35.212 -7.857 8.325 1.00 92.50 669 ASP A CA 1
ATOM 5185 C C . ASP A 1 669 ? 33.868 -8.112 9.027 1.00 92.50 669 ASP A C 1
ATOM 5187 O O . ASP A 1 669 ? 32.922 -8.613 8.420 1.00 92.50 669 ASP A O 1
ATOM 5191 N N . GLU A 1 670 ? 33.737 -7.649 10.273 1.00 95.44 670 GLU A N 1
ATOM 5192 C CA . GLU A 1 670 ? 32.517 -7.804 11.075 1.00 95.44 670 GLU A CA 1
ATOM 5193 C C . GLU A 1 670 ? 31.340 -7.025 10.461 1.00 95.44 670 GLU A C 1
ATOM 5195 O O . GLU A 1 670 ? 30.207 -7.504 10.455 1.00 95.44 670 GLU A O 1
ATOM 5200 N N . CYS A 1 671 ? 31.584 -5.835 9.893 1.00 93.25 671 CYS A N 1
ATOM 5201 C CA . CYS A 1 671 ? 30.545 -5.083 9.189 1.00 93.25 671 CYS A CA 1
ATOM 5202 C C . CYS A 1 671 ? 30.133 -5.736 7.866 1.00 93.25 671 CYS A C 1
ATOM 5204 O O . CYS A 1 671 ? 28.943 -5.728 7.533 1.00 93.25 671 CYS A O 1
ATOM 5206 N N . ALA A 1 672 ? 31.075 -6.313 7.117 1.00 90.38 672 ALA A N 1
ATOM 5207 C CA . ALA A 1 672 ? 30.778 -7.079 5.911 1.00 90.38 672 ALA A CA 1
ATOM 5208 C C . ALA A 1 672 ? 29.920 -8.309 6.219 1.00 90.38 672 ALA A C 1
ATOM 5210 O O . ALA A 1 672 ? 28.930 -8.555 5.526 1.00 90.38 672 ALA A O 1
ATOM 5211 N N . GLU A 1 673 ? 30.244 -9.038 7.287 1.00 91.31 673 GLU A N 1
ATOM 5212 C CA . GLU A 1 673 ? 29.455 -10.183 7.737 1.00 91.31 673 GLU A CA 1
ATOM 5213 C C . GLU A 1 673 ? 28.054 -9.752 8.193 1.00 91.31 673 GLU A C 1
ATOM 5215 O O . GLU A 1 673 ? 27.052 -10.260 7.677 1.00 91.31 673 GLU A O 1
ATOM 5220 N N . ALA A 1 674 ? 27.967 -8.762 9.088 1.00 90.38 674 ALA A N 1
ATOM 5221 C CA . ALA A 1 674 ? 26.709 -8.319 9.690 1.00 90.38 674 ALA A CA 1
ATOM 5222 C C . ALA A 1 674 ? 25.710 -7.723 8.683 1.00 90.38 674 ALA A C 1
ATOM 5224 O O . ALA A 1 674 ? 24.504 -7.780 8.911 1.00 90.38 674 ALA A O 1
ATOM 5225 N N . THR A 1 675 ? 26.188 -7.168 7.565 1.00 89.06 675 THR A N 1
ATOM 5226 C CA . THR A 1 675 ? 25.333 -6.541 6.539 1.00 89.06 675 THR A CA 1
ATOM 5227 C C . THR A 1 675 ? 25.122 -7.406 5.292 1.00 89.06 675 THR A C 1
ATOM 5229 O O . THR A 1 675 ? 24.377 -7.018 4.391 1.00 89.06 675 THR A O 1
ATOM 5232 N N . SER A 1 676 ? 25.701 -8.610 5.246 1.00 84.81 676 SER A N 1
ATOM 5233 C CA . SER A 1 676 ? 25.635 -9.523 4.092 1.00 84.81 676 SER A CA 1
ATOM 5234 C C . SER A 1 676 ? 24.211 -9.925 3.670 1.00 84.81 676 SER A C 1
ATOM 5236 O O . SER A 1 676 ? 23.979 -10.230 2.499 1.00 84.81 676 SER A O 1
ATOM 5238 N N . GLY A 1 677 ? 23.252 -9.905 4.603 1.00 78.00 677 GLY A N 1
ATOM 5239 C CA . GLY A 1 677 ? 21.839 -10.210 4.356 1.00 78.00 677 GLY A CA 1
ATOM 5240 C C . GLY A 1 677 ? 20.976 -9.018 3.930 1.00 78.00 677 GLY A C 1
ATOM 5241 O O . GLY A 1 677 ? 19.823 -9.228 3.568 1.00 78.00 677 GLY A O 1
ATOM 5242 N N . ILE A 1 678 ? 21.509 -7.792 3.975 1.00 75.75 678 ILE A N 1
ATOM 5243 C CA . ILE A 1 678 ? 20.740 -6.560 3.738 1.00 75.75 678 ILE A CA 1
ATOM 5244 C C . ILE A 1 678 ? 20.668 -6.245 2.241 1.00 75.75 678 ILE A C 1
ATOM 5246 O O . ILE A 1 678 ? 19.610 -5.901 1.728 1.00 75.75 678 ILE A O 1
ATOM 5250 N N . ALA A 1 679 ? 21.777 -6.369 1.503 1.00 62.81 679 ALA A N 1
ATOM 5251 C CA . ALA A 1 679 ? 21.775 -6.038 0.082 1.00 62.81 679 ALA A CA 1
ATOM 5252 C C . ALA A 1 679 ? 22.918 -6.716 -0.701 1.00 62.81 679 ALA A C 1
ATOM 5254 O O . ALA A 1 679 ? 24.008 -6.913 -0.160 1.00 62.81 679 ALA A O 1
ATOM 5255 N N . PRO A 1 680 ? 22.724 -7.068 -1.989 1.00 69.00 680 PRO A N 1
ATOM 5256 C CA . PRO A 1 680 ? 23.759 -7.730 -2.776 1.00 69.00 680 PRO A CA 1
ATOM 5257 C C . PRO A 1 680 ? 24.978 -6.820 -2.985 1.00 69.00 680 PRO A C 1
ATOM 5259 O O . PRO A 1 680 ? 24.865 -5.726 -3.540 1.00 69.00 680 PRO A O 1
ATOM 5262 N N . VAL A 1 681 ? 26.161 -7.326 -2.625 1.00 63.91 681 VAL A N 1
ATOM 5263 C CA . VAL A 1 681 ? 27.460 -6.613 -2.605 1.00 63.91 681 VAL A CA 1
ATOM 5264 C C . VAL A 1 681 ? 27.815 -5.903 -3.926 1.00 63.91 681 VAL A C 1
ATOM 5266 O O . VAL A 1 681 ? 28.593 -4.959 -3.940 1.00 63.91 681 VAL A O 1
ATOM 5269 N N . ALA A 1 682 ? 27.234 -6.315 -5.058 1.00 72.19 682 ALA A N 1
ATOM 5270 C CA . ALA A 1 682 ? 27.485 -5.690 -6.359 1.00 72.19 682 ALA A CA 1
ATOM 5271 C C . ALA A 1 682 ? 26.853 -4.292 -6.531 1.00 72.19 682 ALA A C 1
ATOM 5273 O O . ALA A 1 682 ? 27.306 -3.531 -7.382 1.00 72.19 682 ALA A O 1
ATOM 5274 N N . LEU A 1 683 ? 25.802 -3.961 -5.772 1.00 81.12 683 LEU A N 1
ATOM 5275 C CA . LEU A 1 683 ? 25.040 -2.709 -5.926 1.00 81.12 683 LEU A CA 1
ATOM 5276 C C . LEU A 1 683 ? 25.248 -1.724 -4.768 1.00 81.12 683 LEU A C 1
ATOM 5278 O O . LEU A 1 683 ? 24.917 -0.542 -4.889 1.00 81.12 683 LEU A O 1
ATOM 5282 N N . TYR A 1 684 ? 25.820 -2.192 -3.662 1.00 88.69 684 TYR A N 1
ATOM 5283 C CA . TYR A 1 684 ? 25.915 -1.447 -2.413 1.00 88.69 684 TYR A CA 1
ATOM 5284 C C . TYR A 1 684 ? 27.343 -1.447 -1.879 1.00 88.69 684 TYR A C 1
ATOM 5286 O O . TYR A 1 684 ? 28.137 -2.341 -2.161 1.00 88.69 684 TYR A O 1
ATOM 5294 N N . ARG A 1 685 ? 27.668 -0.412 -1.110 1.00 90.00 685 ARG A N 1
ATOM 5295 C CA . ARG A 1 685 ? 28.932 -0.248 -0.404 1.00 90.00 685 ARG A CA 1
ATOM 5296 C C . ARG A 1 685 ? 28.650 -0.144 1.087 1.00 90.00 685 ARG A C 1
ATOM 5298 O O . ARG A 1 685 ? 27.685 0.500 1.494 1.00 90.00 685 ARG A O 1
ATOM 5305 N N . ILE A 1 686 ? 29.538 -0.737 1.873 1.00 90.38 686 ILE A N 1
ATOM 5306 C CA . ILE A 1 686 ? 29.548 -0.608 3.324 1.00 90.38 686 ILE A CA 1
ATOM 5307 C C . ILE A 1 686 ? 30.517 0.519 3.684 1.00 90.38 686 ILE A C 1
ATOM 5309 O O . ILE A 1 686 ? 31.673 0.515 3.263 1.00 90.38 686 ILE A O 1
ATOM 531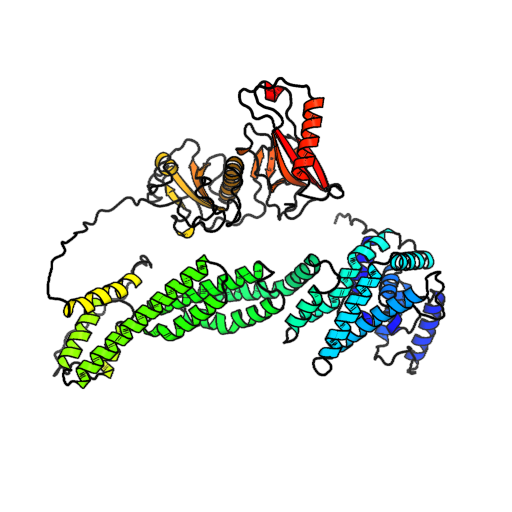3 N N . ASP A 1 687 ? 30.027 1.517 4.407 1.00 89.19 687 ASP A N 1
ATOM 5314 C CA . ASP A 1 687 ? 30.814 2.608 4.965 1.00 89.19 687 ASP A CA 1
ATOM 5315 C C . ASP A 1 687 ? 30.973 2.350 6.480 1.00 89.19 687 ASP A C 1
ATOM 5317 O O . ASP A 1 687 ? 30.016 2.466 7.250 1.00 89.19 687 ASP A O 1
ATOM 5321 N N . THR A 1 688 ? 32.184 1.970 6.900 1.00 89.50 688 THR A N 1
ATOM 5322 C CA . THR A 1 688 ? 32.478 1.545 8.280 1.00 89.50 688 THR A CA 1
ATOM 5323 C C . THR A 1 688 ? 33.021 2.679 9.144 1.00 89.50 688 THR A C 1
ATOM 5325 O O . THR A 1 688 ? 34.000 3.350 8.798 1.00 89.50 688 THR A O 1
ATOM 5328 N N . ILE A 1 689 ? 32.448 2.833 10.337 1.00 87.25 689 ILE A N 1
ATOM 5329 C CA . ILE A 1 689 ? 32.977 3.678 11.415 1.00 87.25 689 ILE A CA 1
ATOM 5330 C C . ILE A 1 689 ? 33.577 2.777 12.475 1.00 87.25 689 ILE A C 1
ATOM 5332 O O . ILE A 1 689 ? 32.931 1.831 12.914 1.00 87.25 689 ILE A O 1
ATOM 5336 N N . TRP A 1 690 ? 34.781 3.086 12.935 1.00 88.69 690 TRP A N 1
ATOM 5337 C CA . TRP A 1 690 ? 35.482 2.252 13.901 1.00 88.69 690 TRP A CA 1
ATOM 5338 C C . TRP A 1 690 ? 36.176 3.099 14.978 1.00 88.69 690 TRP A C 1
ATOM 5340 O O . TRP A 1 690 ? 36.536 4.256 14.728 1.00 88.69 690 TRP A O 1
ATOM 5350 N N . PRO A 1 691 ? 36.351 2.551 16.193 1.00 88.00 691 PRO A N 1
ATOM 5351 C CA . PRO A 1 691 ? 36.829 3.306 17.340 1.00 88.00 691 PRO A CA 1
ATOM 5352 C C . PRO A 1 691 ? 38.339 3.534 17.270 1.00 88.00 691 PRO A C 1
ATOM 5354 O O . PRO A 1 691 ? 39.106 2.629 16.947 1.00 88.00 691 PRO A O 1
ATOM 5357 N N . ARG A 1 692 ? 38.777 4.738 17.641 1.00 86.25 692 ARG A N 1
ATOM 5358 C CA . ARG A 1 692 ? 40.197 5.074 17.790 1.00 86.25 692 ARG A CA 1
ATOM 5359 C C . ARG A 1 692 ? 40.685 4.759 19.207 1.00 86.25 692 ARG A C 1
ATOM 5361 O O . ARG A 1 692 ? 39.918 4.349 20.079 1.00 86.25 692 ARG A O 1
ATOM 5368 N N . LYS A 1 693 ? 41.992 4.927 19.428 1.00 85.19 693 LYS A N 1
ATOM 5369 C CA . LYS A 1 693 ? 42.662 4.609 20.699 1.00 85.19 693 LYS A CA 1
ATOM 5370 C C . LYS A 1 693 ? 42.035 5.309 21.913 1.00 85.19 693 LYS A C 1
ATOM 5372 O O . LYS A 1 693 ? 41.974 4.715 22.983 1.00 85.19 693 LYS A O 1
ATOM 5377 N N . ASP A 1 694 ? 41.558 6.538 21.751 1.00 84.38 694 ASP A N 1
ATOM 5378 C CA . ASP A 1 694 ? 40.874 7.315 22.793 1.00 84.38 694 ASP A CA 1
ATOM 5379 C C . ASP A 1 694 ? 39.667 6.573 23.395 1.00 84.38 694 ASP A C 1
ATOM 5381 O O . ASP A 1 694 ? 39.373 6.717 24.582 1.00 84.38 694 ASP A O 1
ATOM 5385 N N . ARG A 1 695 ? 39.006 5.702 22.622 1.00 84.50 695 ARG A N 1
ATOM 5386 C CA . ARG A 1 695 ? 37.904 4.864 23.112 1.00 84.50 695 ARG A CA 1
ATOM 5387 C C . ARG A 1 695 ? 38.338 3.881 24.206 1.00 84.50 695 ARG A C 1
ATOM 5389 O O . ARG A 1 695 ? 37.550 3.626 25.107 1.00 84.50 695 ARG A O 1
ATOM 5396 N N . TRP A 1 696 ? 39.579 3.387 24.166 1.00 86.12 696 TRP A N 1
ATOM 5397 C CA . TRP A 1 696 ? 40.154 2.502 25.194 1.00 86.12 696 TRP A CA 1
ATOM 5398 C C . TRP A 1 696 ? 40.561 3.250 26.466 1.00 86.12 696 TRP A C 1
ATOM 5400 O O . TRP A 1 696 ? 40.804 2.637 27.503 1.00 86.12 696 TRP A O 1
ATOM 5410 N N . GLU A 1 697 ? 40.667 4.575 26.397 1.00 82.94 697 GLU A N 1
ATOM 5411 C CA . GLU A 1 697 ? 41.010 5.419 27.543 1.00 82.94 697 GLU A CA 1
ATOM 5412 C C . GLU A 1 697 ? 39.752 5.798 28.349 1.00 82.94 697 GLU A C 1
ATOM 5414 O O . GLU A 1 697 ? 39.845 6.159 29.526 1.00 82.94 697 GLU A O 1
ATOM 5419 N N . LYS A 1 698 ? 38.559 5.647 27.753 1.00 77.50 698 LYS A N 1
ATOM 5420 C CA . LYS A 1 698 ? 37.268 5.810 28.429 1.00 77.50 698 LYS A CA 1
ATOM 5421 C C . LYS A 1 698 ? 36.912 4.558 29.236 1.00 77.50 698 LYS A C 1
ATOM 5423 O O . LYS A 1 698 ? 36.778 3.464 28.695 1.00 77.50 698 LYS A O 1
ATOM 5428 N N . LYS A 1 699 ? 36.682 4.718 30.543 1.00 61.12 699 LYS A N 1
ATOM 5429 C CA . LYS A 1 699 ? 36.205 3.621 31.404 1.00 61.12 699 LYS A CA 1
ATOM 5430 C C . LYS A 1 699 ? 34.792 3.192 30.992 1.00 61.12 699 LYS A C 1
ATOM 5432 O O . LYS A 1 699 ? 33.916 4.041 30.876 1.00 61.12 699 LYS A O 1
ATOM 5437 N N . ASN A 1 700 ? 34.574 1.883 30.847 1.00 64.12 700 ASN A N 1
ATOM 5438 C CA . ASN A 1 700 ? 33.276 1.240 30.576 1.00 64.12 700 ASN A CA 1
ATOM 5439 C C . ASN A 1 700 ? 32.630 1.565 29.212 1.00 64.12 700 ASN A C 1
ATOM 5441 O O . ASN A 1 700 ? 31.449 1.280 29.017 1.00 64.12 700 ASN A O 1
ATOM 5445 N N . GLY A 1 701 ? 33.371 2.148 28.265 1.00 68.38 701 GLY A N 1
ATOM 5446 C CA . GLY A 1 701 ? 32.855 2.395 26.920 1.00 68.38 701 GLY A CA 1
ATOM 5447 C C . GLY A 1 701 ? 32.757 1.100 26.116 1.00 68.38 701 GLY A C 1
ATOM 5448 O O . GLY A 1 701 ? 33.728 0.351 26.034 1.00 68.38 701 GLY A O 1
ATOM 5449 N N . GLN A 1 702 ? 31.610 0.843 25.479 1.00 84.06 702 GLN A N 1
ATOM 5450 C CA . GLN A 1 702 ? 31.517 -0.242 24.499 1.00 84.06 702 GLN A CA 1
ATOM 5451 C C . GLN A 1 702 ? 32.457 0.053 23.322 1.00 84.06 702 GLN A C 1
ATOM 5453 O O . GLN A 1 702 ? 32.524 1.193 22.839 1.00 84.06 702 GLN A O 1
ATOM 5458 N N . ILE A 1 703 ? 33.164 -0.978 22.859 1.00 90.56 703 ILE A N 1
ATOM 5459 C CA . ILE A 1 703 ? 34.086 -0.912 21.727 1.00 90.56 703 ILE A CA 1
ATOM 5460 C C . ILE A 1 703 ? 33.428 -1.617 20.542 1.00 90.56 703 ILE A C 1
ATOM 5462 O O . ILE A 1 703 ? 33.444 -2.844 20.438 1.00 90.56 703 ILE A O 1
ATOM 5466 N N . TYR A 1 704 ? 32.823 -0.831 19.660 1.00 92.38 704 TYR A N 1
ATOM 5467 C CA . TYR A 1 704 ? 32.030 -1.324 18.538 1.00 92.38 704 TYR A CA 1
ATOM 5468 C C . TYR A 1 704 ? 32.330 -0.538 17.261 1.00 92.38 704 TYR A C 1
ATOM 5470 O O . TYR A 1 704 ? 32.891 0.553 17.334 1.00 92.38 704 TYR A O 1
ATOM 5478 N N . ALA A 1 705 ? 31.959 -1.090 16.109 1.00 93.06 705 ALA A N 1
ATOM 5479 C CA . ALA A 1 705 ? 31.907 -0.391 14.829 1.00 93.06 705 ALA A CA 1
ATOM 5480 C C . ALA A 1 705 ? 30.461 -0.158 14.381 1.00 93.06 705 ALA A C 1
ATOM 5482 O O . ALA A 1 705 ? 29.536 -0.829 14.842 1.00 93.06 705 ALA A O 1
ATOM 5483 N N . VAL A 1 706 ? 30.285 0.814 13.489 1.00 92.94 706 VAL A N 1
ATOM 5484 C CA . VAL A 1 706 ? 29.006 1.150 12.850 1.00 92.94 706 VAL A CA 1
ATOM 5485 C C . VAL A 1 706 ? 29.111 0.811 11.381 1.00 92.94 706 VAL A C 1
ATOM 5487 O O . VAL A 1 706 ? 30.083 1.198 10.729 1.00 92.94 706 VAL A O 1
ATOM 5490 N N . CYS A 1 707 ? 28.095 0.132 10.873 1.00 93.38 707 CYS A N 1
ATOM 5491 C CA . CYS A 1 707 ? 28.053 -0.358 9.510 1.00 93.38 707 CYS A CA 1
ATOM 5492 C C . CYS A 1 707 ? 26.931 0.369 8.765 1.00 93.38 707 CYS A C 1
ATOM 5494 O O . CYS A 1 707 ? 25.754 0.069 8.967 1.00 93.38 707 CYS A O 1
ATOM 5496 N N . LEU A 1 708 ? 27.280 1.342 7.922 1.00 92.56 708 LEU A N 1
ATOM 5497 C CA . LEU A 1 708 ? 26.315 2.037 7.068 1.00 92.56 708 LEU A CA 1
ATOM 5498 C C . LEU A 1 708 ? 26.290 1.397 5.681 1.00 92.56 708 LEU A C 1
ATOM 5500 O O . LEU A 1 708 ? 27.343 1.132 5.109 1.00 92.56 708 LEU A O 1
ATOM 5504 N N . VAL A 1 709 ? 25.105 1.192 5.113 1.00 93.31 709 VAL A N 1
ATOM 5505 C CA . VAL A 1 709 ? 24.932 0.641 3.764 1.00 93.31 709 VAL A CA 1
ATOM 5506 C C . VAL A 1 709 ? 24.451 1.753 2.838 1.00 93.31 709 VAL A C 1
ATOM 5508 O O . VAL A 1 709 ? 23.381 2.322 3.044 1.00 93.31 709 VAL A O 1
ATOM 5511 N N . SER A 1 710 ? 25.246 2.080 1.820 1.00 92.88 710 SER A N 1
ATOM 5512 C CA . SER A 1 710 ? 24.921 3.084 0.798 1.00 92.88 710 SER A CA 1
ATOM 5513 C C . SER A 1 710 ? 25.016 2.487 -0.606 1.00 92.88 710 SER A C 1
ATOM 5515 O O . SER A 1 710 ? 25.583 1.411 -0.798 1.00 92.88 710 SER A O 1
ATOM 5517 N N . ARG A 1 711 ? 24.461 3.152 -1.624 1.00 91.19 711 ARG A N 1
ATOM 5518 C CA . ARG A 1 711 ? 24.614 2.675 -3.007 1.00 91.19 711 ARG A CA 1
ATOM 5519 C C . ARG A 1 711 ? 26.061 2.806 -3.477 1.00 91.19 711 ARG A C 1
ATOM 5521 O O . ARG A 1 711 ? 26.711 3.829 -3.249 1.00 91.19 711 ARG A O 1
ATOM 5528 N N . ALA A 1 712 ? 26.550 1.797 -4.198 1.00 88.62 712 ALA A N 1
ATOM 5529 C CA . ALA A 1 712 ? 27.910 1.800 -4.737 1.00 88.62 712 ALA A CA 1
ATOM 5530 C C . ALA A 1 712 ? 28.132 2.918 -5.776 1.00 88.62 712 ALA A C 1
ATOM 5532 O O . ALA A 1 712 ? 29.232 3.463 -5.869 1.00 88.62 712 ALA A O 1
ATOM 5533 N N . ASP A 1 713 ? 27.081 3.299 -6.510 1.00 86.88 713 ASP A N 1
ATOM 5534 C CA . ASP A 1 713 ? 27.085 4.397 -7.487 1.00 86.88 713 ASP A CA 1
ATOM 5535 C C . ASP A 1 713 ? 26.941 5.798 -6.859 1.00 86.88 713 ASP A C 1
ATOM 5537 O O . ASP A 1 713 ? 27.041 6.803 -7.562 1.00 86.88 713 ASP A O 1
ATOM 5541 N N . GLY A 1 714 ? 26.740 5.879 -5.539 1.00 84.88 714 GLY A N 1
ATOM 5542 C CA . GLY A 1 714 ? 26.601 7.134 -4.803 1.00 84.88 714 GLY A CA 1
ATOM 5543 C C . GLY A 1 714 ? 25.256 7.844 -4.971 1.00 84.88 714 GLY A C 1
ATOM 5544 O O . GLY A 1 714 ? 25.126 8.959 -4.465 1.00 84.88 714 GLY A O 1
ATOM 5545 N N . GLN A 1 715 ? 24.277 7.234 -5.648 1.00 88.25 715 GLN A N 1
ATOM 5546 C CA . GLN A 1 715 ? 22.913 7.764 -5.703 1.00 88.25 715 GLN A CA 1
ATOM 5547 C C . GLN A 1 715 ? 22.201 7.617 -4.349 1.00 88.25 715 GLN A C 1
ATOM 5549 O O . GLN A 1 715 ? 22.598 6.816 -3.499 1.00 88.25 715 GLN A O 1
ATOM 5554 N N . GLU A 1 716 ? 21.134 8.392 -4.157 1.00 91.75 716 GLU A N 1
ATOM 5555 C CA . GLU A 1 716 ? 20.283 8.300 -2.970 1.00 91.75 716 GLU A CA 1
ATOM 5556 C C . GLU A 1 716 ? 19.438 7.015 -2.981 1.00 91.75 716 GLU A C 1
ATOM 5558 O O . GLU A 1 716 ? 19.085 6.453 -4.023 1.00 91.75 716 GLU A O 1
ATOM 5563 N N . LEU A 1 717 ? 19.130 6.547 -1.781 1.00 89.44 717 LEU A N 1
ATOM 5564 C CA . LEU A 1 717 ? 18.192 5.481 -1.480 1.00 89.44 717 LEU A CA 1
ATOM 5565 C C . LEU A 1 717 ? 16.790 6.071 -1.292 1.00 89.44 717 LEU A C 1
ATOM 5567 O O . LEU A 1 717 ? 16.636 7.191 -0.809 1.00 89.44 717 LEU A O 1
ATOM 5571 N N . THR A 1 718 ? 15.767 5.291 -1.643 1.00 86.75 718 THR A N 1
ATOM 5572 C CA . THR A 1 718 ? 14.366 5.550 -1.279 1.00 86.75 718 THR A CA 1
ATOM 5573 C C . THR A 1 718 ? 13.752 4.228 -0.829 1.00 86.75 718 THR A C 1
ATOM 5575 O O . THR A 1 718 ? 13.859 3.231 -1.540 1.00 86.75 718 THR A O 1
ATOM 5578 N N . GLY A 1 719 ? 13.155 4.207 0.362 1.00 85.19 719 GLY A N 1
ATOM 5579 C CA . GLY A 1 719 ? 12.747 2.981 1.054 1.00 85.19 719 GLY A CA 1
ATOM 5580 C C . GLY A 1 719 ? 13.867 2.351 1.892 1.00 85.19 719 GLY A C 1
ATOM 5581 O O . GLY A 1 719 ? 15.014 2.786 1.846 1.00 85.19 719 GLY A O 1
ATOM 5582 N N . ARG A 1 720 ? 13.517 1.333 2.684 1.00 83.69 720 ARG A N 1
ATOM 5583 C CA . ARG A 1 720 ? 14.483 0.539 3.460 1.00 83.69 720 ARG A CA 1
ATOM 5584 C C . ARG A 1 720 ? 15.140 -0.531 2.589 1.00 83.69 720 ARG A C 1
ATOM 5586 O O . ARG A 1 720 ? 14.529 -1.021 1.640 1.00 83.69 720 ARG A O 1
ATOM 5593 N N . LEU A 1 721 ? 16.373 -0.884 2.927 1.00 80.88 721 LEU A N 1
ATOM 5594 C CA . LEU A 1 721 ? 17.108 -2.026 2.396 1.00 80.88 721 LEU A CA 1
ATOM 5595 C C . LEU A 1 721 ? 16.807 -3.315 3.173 1.00 80.88 721 LEU A C 1
ATOM 5597 O O . LEU A 1 721 ? 16.922 -4.391 2.591 1.00 80.88 721 LEU A O 1
ATOM 5601 N N . SER A 1 722 ? 16.436 -3.199 4.455 1.00 61.81 722 SER A N 1
ATOM 5602 C CA . SER A 1 722 ? 16.110 -4.315 5.355 1.00 61.81 722 SER A CA 1
ATOM 5603 C C . SER A 1 722 ? 14.622 -4.638 5.481 1.00 61.81 722 SER A C 1
ATOM 5605 O O . SER A 1 722 ? 13.776 -3.715 5.374 1.00 61.81 722 SER A O 1
#

Foldseek 3Di:
DDDDDPPQALQNVLLVLLVVLLALCNLVLQLCQLLLDALLQDLVNLVVSVVVLLVCVVVVHDDPSVDPDDDDPVSNVVSSCQCNPDVSNSLSSSQLDQQLDPPRDDPADSVLRVLSRQLNVLLVVLSVVLVVDDDDDPVPSVVSLVSNLVSCLVNLPDPSNLVVSVVSQVVNVDPSDDVSNSVSCSQCVQVSSLNNLLNSLLDDDPCNLVSLVSSCVHPHPNVSSLVSLVVSCVVLLVVLVVLLVVLVVCVVVLNLVVSVVSCVVPNVVSLVSSCSSRNVVHDVSSLVSLQSQLVSLQSSLVSLCQAAPLVSQVVSLVSLVSSCVSHPDPVSNVSSVVSNVLNVLRNVLVVVLLVVLVVCLVVVNNVVSLVSLVVVLVLQDPGRHNVVSVVSCVVSVVDDPDDDDDDDDDDDDDDDDDDDDDPDDRSVSSVVVVVVSVVVVVPDDDDDDDDDDDDDDDQDFFACFDQDQVRGDAWLFFFAAPVQVVVRDDGTRTDALQDWGQWTFLGKFALDDQQDQDPDPLLQLLSQQVRLVLSQLLFPQRDCVFKDKDKDTDDNVSHRNDPHSHGRIITMIMGTDVRGIDRHTRHDPVRHDDDWRWDKAFCADQDSSRGHHQQWFFADVVQCVVDVTITTTTDLQDWGFWGFQDKFQQDDLPDDDPDDVVQVVSQVVRLCVSNVVLDPPVFKDWDKDFDDPVQSVDPPGGGIMITIIGTPVRGTGHHTSD

Secondary structure (DSSP, 8-state):
---------HHHHHHHHHHHH-STTTTTS-HHHHHT--TT--HHHHHHHHHHHHHHHHTT-----SS-----HHHHHHHHHHHHH-HHHHHHHHHTS----TT----S-HHHHHHHHHHHHHHHHHHHHHHH-SSS-HHHHHHHHHHHHHHHHHHHT-HHHHHHHHHHHHHHT-TT--HHHHHHHHHHHHHHHHHHHHHHHTS-STTHHHHHHHHHHSSS-HHHHHHHHHHHHHHHHHHHHHHHHHHHHHHHTT-HHHHHHHIIIIIHHHHHHHHHHS-TTT-HHHHHHHHHHHHHHHHHHHHHHHHHGGGGHHHHHHHHHHHHHH---HHHHHHHHHHHHHHHHHHHHHHHHHHHHHHHHHTT-HHHHHHHHHHHHHHHTT-TTHHHHHHHHHHTT-------------------PPP---SSSSTHHHHHHHHHHHHTT--SS---------------EE-SS-SSGGGSPPTTPEES-HHHHHT-SS-EEEE-TTS-BSEEEEEEEE-S-SS-----HHHHHHHHHHHHHHHHHT-TT--TTTEEEEE----GGGS-SSS-S---EEEEEEEETT---BSS----SSPP--SS-PEEEETT-SSGGGSPPTT-EE--HHHHHH-TTEEEEE-TTS-BSEEEEEEEEEE-TTS----HHHHHHHHHHHHHHHHTTTS-TTTEEEEEE---THHHHSTT--EEEEEEEEETT-PPB-S---

Organism: NCBI:txid46180